Protein 3T4X (pdb70)

B-factor: mean 93.3, std 23.38, range [48.13, 178.5]

Secondary structure (DSSP, 8-state):
----TT-EEEETT-SSHHHHHHHHHHHHTT-EEEEEESSHHHHHHHHHHHHHH-TT-EEEEEE--TTSHHHHHHHHHH----SEEEE---------GGGS-HHHHHHHHHHH--HHHHHHHHTT--TTSEEEEEE---GGG------HHHHHH--HHHHHHHHHHTTTSEEEEEE----B--HHHH---SSSTTS---HHHHHHH---S-TT-SS-SPBPTHHHHHHHHHHHSGGGTT--S-B---STT-S-S--/----TT-EEEETT-SSHHHHHHHHHHHTTT-EEEEEESSHHHHHHHHHHHHHH-SS--EEEEE--TTSHHHHHHHHHH----SEEEE---------GGG--HHHHHHHHHHH--HHHHHHHHTT--TTSEEEEEE---GGG------HHHHHH--HHHHHHHHTT-TTSEEEEEE---SB--HHHH---SSSTTS---HHHHHHH---S-TT-SS-SPBPHHHHHHHHHHHHSGGGTT--S-B---STT-S----

Foldseek 3Di:
DADAAPAEEEQEQQLWFLSLLLQLVSQVRRHAYEFEDQDPVSQVVSVVVSCVPVVVGHYHYQHFQLLDPVSLVVVCVPCVDHQEYEAEFADDDQDQPVGQDPVNLVSRCSGLVSVCSNCVRHLVVLVVLHHEYEYEAEVLLCPDNSPSSSVSSCVLVVQLVSLVVNPPGQYAGEYEEYAADIVVVQVCCPPPPPPPDDSVVSQQVVCPVQVQAPQRGHHYSNVVSVVVVCRRDSVVSVDHSYYYYHYNRRDPDPD/DADAAAAEEEQEQLLFFLSLLQQLLNQVSHHQYEDEDQDPVSQVVSVVVRCVPVVPTHYHYQHFQLLDLVRLVVCCVVPVDHQEYEAEFADDDQAQVVPQDPVNLVSRCSGLVSVVSNCVRHVVCLVV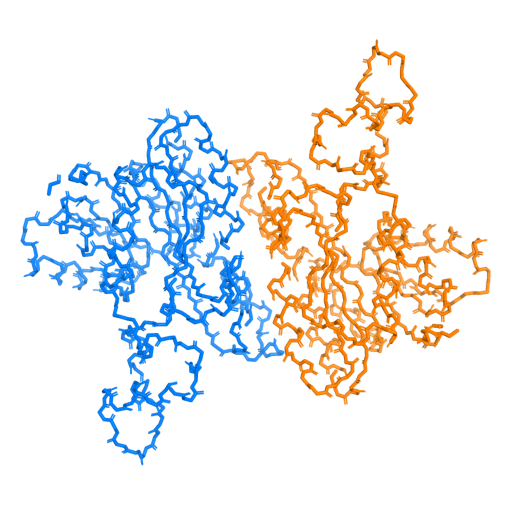LGHEYEYEAEVLLCPDRSPSSSVSRCVLVVQLVSLVVSPPGQYAGEYEEAAAPIPVNVVCVPPPPPDPDDSQVSQQVVVPVQVQAQQRGHDYSNNVSVVSSVRRDSVNSVDHSYYYYHYNGRDPDPD

Organism: Bacillus anthracis (NCBI:txid1392)

Nearest PDB structures (foldseek):
  8g9m-assembly1_A  TM=9.285E-01  e=1.221E-21  Acinetobacter baumannii
  2q2q-assembly3_G  TM=8.727E-01  e=1.151E-18  Pseudomonas putida
  4m8s-assembly1_D  TM=8.621E-01  e=2.396E-18  Neisseria meningitidis FAM18
  4m8s-assembly1_B  TM=8.742E-01  e=5.641E-18  Neisseria meningitidis FAM18
  1gz6-assembly1_B  TM=8.517E-01  e=1.358E-13  Rattus norvegicus

Sequence (510 aa):
AHQLKGKTALVTGSTAGIGKAIATSLVAEGANVLINGRREENVNETIKEIRAQYPDAILQPVVADLGTEQGCQDVIEKYPKVDILINNLGIFEPVEYFDIPDEDWFKLFEVNISGVRLTRSYLKKIERKEGRVIFIASEAAIPSQEAHYSATKTQLSLSRSLAELTTGTNVTVNTIPGSTLTEGVETLNSLYPNEQLTIEEAEKRFKENRPTSIIQRLIRPEEIAHLVTFLSSPLSSAINGSALRIDGGLVRSVFAHQLKGKTALVTGSTAGIGKAIATSLVAEGANVLINGRREENVNETIKEIRAQYPDAILQPVVADLGTEQGCQDVIEKYPKVDILINNLGIFEPVEYFDIPDEDWFKLFEVNISGVRLTRSYLKKIERKEGRVIFIASEAAIPSQEAHYSATKTQLSLSRSLAELTTGTNVTVNTIPGSTLTEGVETLNSLYPNEQLTIEEAEKRFKENRPTSIIQRLIRPEEIAHLVTFLSSPLSSAINGSALRIDGGLVRSVF

Radius of gyration: 24.82 Å; Cα contacts (8 Å, |Δi|>4): 983; chains: 2; bounding box: 67×66×64 Å

Structure (mmCIF, N/CA/C/O backbone):
data_3T4X
#
_entry.id   3T4X
#
_cell.length_a   144.979
_cell.length_b   144.979
_cell.length_c   65.694
_cell.angle_alpha   90.00
_cell.angle_beta   90.00
_cell.angle_gamma   90.00
#
_symmetry.space_group_name_H-M   'P 42 21 2'
#
loop_
_entity.id
_entity.type
_entity.pdbx_description
1 polymer 'Oxidoreductase, short chain dehydrogenase/reductase family'
2 water water
#
loop_
_atom_site.group_PDB
_atom_site.id
_atom_site.type_symbol
_atom_site.label_atom_id
_atom_site.label_alt_id
_atom_site.label_comp_id
_atom_site.label_asym_id
_atom_site.label_entity_id
_atom_site.label_seq_id
_atom_site.pdbx_PDB_ins_code
_atom_site.Cartn_x
_atom_site.Cartn_y
_atom_site.Cartn_z
_atom_site.occupancy
_atom_site.B_iso_or_equiv
_atom_site.auth_seq_id
_atom_site.auth_comp_id
_atom_site.auth_asym_id
_atom_site.auth_atom_id
_atom_site.pdbx_PDB_model_num
ATOM 1 N N . ALA A 1 3 ? 52.553 50.011 -4.245 1.00 104.24 0 ALA A N 1
ATOM 2 C CA . ALA A 1 3 ? 52.013 50.617 -5.500 1.00 106.21 0 ALA A CA 1
ATOM 3 C C . ALA A 1 3 ? 50.465 50.632 -5.581 1.00 104.83 0 ALA A C 1
ATOM 4 O O . ALA A 1 3 ? 49.890 51.588 -6.123 1.00 106.42 0 ALA A O 1
ATOM 14 N N . HIS A 1 5 ? 47.371 51.643 -4.578 1.00 99.68 2 HIS A N 1
ATOM 15 C CA . HIS A 1 5 ? 46.843 52.699 -3.720 1.00 98.94 2 HIS A CA 1
ATOM 16 C C . HIS A 1 5 ? 45.485 52.375 -3.118 1.00 93.96 2 HIS A C 1
ATOM 17 O O . HIS A 1 5 ? 44.530 52.117 -3.836 1.00 91.91 2 HIS A O 1
ATOM 32 N N . GLN A 1 7 ? 43.553 54.418 -1.840 1.00 89.62 4 GLN A N 1
ATOM 33 C CA . GLN A 1 7 ? 42.668 55.563 -2.128 1.00 89.43 4 GLN A CA 1
ATOM 34 C C . GLN A 1 7 ? 41.591 55.763 -1.064 1.00 87.04 4 GLN A C 1
ATOM 35 O O . GLN A 1 7 ? 40.410 55.781 -1.362 1.00 85.35 4 GLN A O 1
ATOM 41 N N . LEU A 1 8 ? 42.002 55.909 0.186 1.00 87.54 5 LEU A N 1
ATOM 42 C CA . LEU A 1 8 ? 41.029 56.126 1.271 1.00 86.99 5 LEU A CA 1
ATOM 43 C C . LEU A 1 8 ? 40.910 57.557 1.792 1.00 90.58 5 LEU A C 1
ATOM 44 O O . LEU A 1 8 ? 39.897 57.885 2.443 1.00 90.00 5 LEU A O 1
ATOM 49 N N . LYS A 1 9 ? 41.912 58.400 1.480 1.00 93.62 6 LYS A N 1
ATOM 50 C CA . LYS A 1 9 ? 41.930 59.819 1.891 1.00 97.05 6 LYS A CA 1
ATOM 51 C C . LYS A 1 9 ? 40.696 60.537 1.372 1.00 97.41 6 LYS A C 1
ATOM 52 O O . LYS A 1 9 ? 40.295 60.362 0.211 1.00 96.19 6 LYS A O 1
ATOM 55 N N . GLY A 1 10 ? 40.077 61.323 2.246 1.00 98.69 7 GLY A N 1
ATOM 56 C CA . GLY A 1 10 ? 38.901 62.084 1.863 1.00 99.77 7 GLY A CA 1
ATOM 57 C C . GLY A 1 10 ? 37.588 61.370 2.045 1.00 97.66 7 GLY A C 1
ATOM 58 O O . GLY A 1 10 ? 36.540 62.006 2.003 1.00 99.88 7 GLY A O 1
ATOM 59 N N . LYS A 1 11 ? 37.622 60.055 2.235 1.00 93.66 8 LYS A N 1
ATOM 60 C CA . LYS A 1 11 ? 36.386 59.308 2.459 1.00 90.64 8 LYS A CA 1
ATOM 61 C C . LYS A 1 11 ? 35.978 59.208 3.949 1.00 90.18 8 LYS A C 1
ATOM 62 O O . LYS A 1 11 ? 36.826 59.079 4.838 1.00 90.22 8 LYS A O 1
ATOM 68 N N . THR A 1 12 ? 34.672 59.285 4.202 1.00 89.15 9 THR A N 1
ATOM 69 C CA . THR A 1 12 ? 34.125 59.240 5.556 1.00 88.63 9 THR A CA 1
ATOM 70 C C . THR A 1 12 ? 33.653 57.841 5.904 1.00 85.02 9 THR A C 1
ATOM 71 O O . THR A 1 12 ? 32.780 57.306 5.244 1.00 85.51 9 THR A O 1
ATOM 75 N N . ALA A 1 13 ? 34.210 57.248 6.951 1.00 82.88 10 ALA A N 1
ATOM 76 C CA . ALA A 1 13 ? 33.826 55.894 7.320 1.00 79.14 10 ALA A CA 1
ATOM 77 C C . ALA A 1 13 ? 33.231 55.796 8.710 1.00 78.90 10 ALA A C 1
ATOM 78 O O . ALA A 1 13 ? 33.850 56.268 9.683 1.00 81.35 10 ALA A O 1
ATOM 80 N N . LEU A 1 14 ? 32.052 55.176 8.802 1.00 74.24 11 LEU A N 1
ATOM 81 C CA . LEU A 1 14 ? 31.393 54.993 10.069 1.00 73.18 11 LEU A CA 1
ATOM 82 C C . LEU A 1 14 ? 31.581 53.548 10.514 1.00 71.56 11 LEU A C 1
ATOM 83 O O . LEU A 1 14 ? 31.108 52.627 9.885 1.00 69.53 11 LEU A O 1
ATOM 88 N N . VAL A 1 15 ? 32.279 53.342 11.617 1.00 73.93 12 VAL A N 1
ATOM 89 C CA . VAL A 1 15 ? 32.504 51.983 12.118 1.00 73.10 12 VAL A CA 1
ATOM 90 C C . VAL A 1 15 ? 31.646 51.795 13.389 1.00 74.33 12 VAL A C 1
ATOM 91 O O . VAL A 1 15 ? 32.020 52.258 14.463 1.00 75.24 12 VAL A O 1
ATOM 95 N N . THR A 1 16 ? 30.513 51.108 13.272 1.00 72.89 13 THR A N 1
ATOM 96 C CA . THR A 1 16 ? 29.641 50.957 14.419 1.00 74.79 13 THR A CA 1
ATOM 97 C C . THR A 1 16 ? 30.282 50.069 15.468 1.00 77.29 13 THR A C 1
ATOM 98 O O . THR A 1 16 ? 31.137 49.247 15.120 1.00 77.35 13 THR A O 1
ATOM 102 N N . GLY A 1 17 ? 29.867 50.236 16.733 1.00 79.46 14 GLY A N 1
ATOM 103 C CA . GLY A 1 17 ? 30.390 49.464 17.865 1.00 81.12 14 GLY A CA 1
ATOM 104 C C . GLY A 1 17 ? 31.882 49.234 17.722 1.00 82.86 14 GLY A C 1
ATOM 105 O O . GLY A 1 17 ? 32.342 48.089 17.825 1.00 82.00 14 GLY A O 1
ATOM 106 N N . SER A 1 18 ? 32.639 50.315 17.488 1.00 84.88 15 SER A N 1
ATOM 107 C CA . SER A 1 18 ? 34.100 50.211 17.280 1.00 85.37 15 SER A CA 1
ATOM 108 C C . SER A 1 18 ? 35.017 50.752 18.390 1.00 87.98 15 SER A C 1
ATOM 109 O O . SER A 1 18 ? 36.165 51.137 18.122 1.00 86.52 15 SER A O 1
ATOM 112 N N . THR A 1 19 ? 34.534 50.762 19.631 1.00 90.32 16 THR A N 1
ATOM 113 C CA . THR A 1 19 ? 35.391 51.215 20.719 1.00 94.56 16 THR A CA 1
ATOM 114 C C . THR A 1 19 ? 36.310 50.078 21.142 1.00 94.76 16 THR A C 1
ATOM 115 O O . THR A 1 19 ? 37.264 50.296 21.878 1.00 98.58 16 THR A O 1
ATOM 119 N N . ALA A 1 20 ? 36.023 48.867 20.672 1.00 92.24 17 ALA A N 1
ATOM 120 C CA . ALA A 1 20 ? 36.824 47.707 21.014 1.00 91.88 17 ALA A CA 1
ATOM 121 C C . ALA A 1 20 ? 36.882 46.607 19.941 1.00 89.56 17 ALA A C 1
ATOM 122 O O . ALA A 1 20 ? 36.301 46.706 18.839 1.00 87.66 17 ALA A O 1
ATOM 124 N N . GLY A 1 21 ? 37.604 45.548 20.290 1.00 89.31 18 GLY A N 1
ATOM 125 C CA . GLY A 1 21 ? 37.755 44.372 19.442 1.00 85.76 18 GLY A CA 1
ATOM 126 C C . GLY A 1 21 ? 38.018 44.678 17.999 1.00 82.63 18 GLY A C 1
ATOM 127 O O . GLY A 1 21 ? 38.753 45.615 17.681 1.00 83.23 18 GLY A O 1
ATOM 128 N N . ILE A 1 22 ? 37.385 43.890 17.130 1.00 79.58 19 ILE A N 1
ATOM 129 C CA . ILE A 1 22 ? 37.535 44.013 15.679 1.00 75.69 19 ILE A CA 1
ATOM 130 C C . ILE A 1 22 ? 37.172 45.410 15.213 1.00 75.61 19 ILE A C 1
ATOM 131 O O . ILE A 1 22 ? 37.826 45.960 14.328 1.00 74.42 19 ILE A O 1
ATOM 136 N N . GLY A 1 23 ? 36.133 45.974 15.824 1.00 76.11 20 GLY A N 1
ATOM 137 C CA . GLY A 1 23 ? 35.685 47.317 15.496 1.00 76.97 20 GLY A CA 1
ATOM 138 C C . GLY A 1 23 ? 36.794 48.330 15.666 1.00 78.75 20 GLY A C 1
ATOM 139 O O . GLY A 1 23 ? 37.073 49.111 14.758 1.00 78.49 20 GLY A O 1
ATOM 140 N N . LYS A 1 24 ? 37.432 48.310 16.836 1.00 80.30 21 LYS A N 1
ATOM 141 C CA . LYS A 1 24 ? 38.538 49.229 17.118 1.00 81.84 21 LYS A CA 1
ATOM 142 C C . LYS A 1 24 ? 39.667 49.053 16.105 1.00 79.92 21 LYS A C 1
ATOM 143 O O . LYS A 1 24 ? 40.237 50.041 15.637 1.00 79.62 21 LYS A O 1
ATOM 149 N N . ALA A 1 25 ? 39.970 47.801 15.756 1.00 78.14 22 ALA A N 1
ATOM 150 C CA . ALA A 1 25 ? 41.045 47.532 14.777 1.00 77.48 22 ALA A CA 1
ATOM 151 C C . ALA A 1 25 ? 40.662 48.090 13.419 1.00 76.40 22 ALA A C 1
ATOM 152 O O . ALA A 1 25 ? 41.437 48.827 12.794 1.00 76.78 22 ALA A O 1
ATOM 154 N N . ILE A 1 26 ? 39.450 47.762 12.986 1.00 74.97 23 ILE A N 1
ATOM 155 C CA . ILE A 1 26 ? 38.979 48.253 11.724 1.00 75.08 23 ILE A CA 1
ATOM 156 C C . ILE A 1 26 ? 39.243 49.746 11.651 1.00 77.15 23 ILE A C 1
ATOM 157 O O . ILE A 1 26 ? 39.997 50.201 10.805 1.00 80.63 23 ILE A O 1
ATOM 162 N N . ALA A 1 27 ? 38.686 50.503 12.563 1.00 77.87 24 ALA A N 1
ATOM 163 C CA . ALA A 1 27 ? 38.901 51.938 12.564 1.00 80.22 24 ALA A CA 1
ATOM 164 C C . ALA A 1 27 ? 40.378 52.290 12.436 1.00 81.39 24 ALA A C 1
ATOM 165 O O . ALA A 1 27 ? 40.794 52.925 11.465 1.00 82.79 24 ALA A O 1
ATOM 167 N N . THR A 1 28 ? 41.177 51.870 13.406 1.00 81.65 25 THR A N 1
ATOM 168 C CA . THR A 1 28 ? 42.606 52.164 13.362 1.00 82.25 25 THR A CA 1
ATOM 169 C C . THR A 1 28 ? 43.112 52.106 11.935 1.00 79.60 25 THR A C 1
ATOM 170 O O . THR A 1 28 ? 43.601 53.097 11.407 1.00 79.94 25 THR A O 1
ATOM 174 N N . SER A 1 29 ? 42.932 50.951 11.305 1.00 77.03 26 SER A N 1
ATOM 175 C CA . SER A 1 29 ? 43.367 50.738 9.919 1.00 75.11 26 SER A CA 1
ATOM 176 C C . SER A 1 29 ? 42.853 51.803 8.973 1.00 74.54 26 SER A C 1
ATOM 177 O O . SER A 1 29 ? 43.649 52.397 8.251 1.00 76.40 26 SER A O 1
ATOM 180 N N . LEU A 1 30 ? 41.553 52.073 8.957 1.00 71.74 27 LEU A N 1
ATOM 181 C CA . LEU A 1 30 ? 41.137 53.148 8.089 1.00 72.51 27 LEU A CA 1
ATOM 182 C C . LEU A 1 30 ? 41.823 54.476 8.430 1.00 76.67 27 LEU A C 1
ATOM 183 O O . LEU A 1 30 ? 42.259 55.167 7.525 1.00 77.05 27 LEU A O 1
ATOM 188 N N . VAL A 1 31 ? 41.983 54.845 9.705 1.00 79.75 28 VAL A N 1
ATOM 189 C CA . VAL A 1 31 ? 42.596 56.162 9.914 1.00 85.21 28 VAL A CA 1
ATOM 190 C C . VAL A 1 31 ? 44.031 56.132 9.405 1.00 86.98 28 VAL A C 1
ATOM 191 O O . VAL A 1 31 ? 44.498 57.110 8.830 1.00 88.59 28 VAL A O 1
ATOM 195 N N . ALA A 1 32 ? 44.699 54.992 9.583 1.00 87.17 29 ALA A N 1
ATOM 196 C CA . ALA A 1 32 ? 46.072 54.803 9.101 1.00 88.85 29 ALA A CA 1
ATOM 197 C C . ALA A 1 32 ? 46.106 55.108 7.623 1.00 88.29 29 ALA A C 1
ATOM 198 O O . ALA A 1 32 ? 47.017 55.770 7.141 1.00 90.57 29 ALA A O 1
ATOM 200 N N . GLU A 1 33 ? 45.080 54.658 6.918 1.00 85.89 30 GLU A N 1
ATOM 201 C CA . GLU A 1 33 ? 45.017 54.858 5.481 1.00 86.45 30 GLU A CA 1
ATOM 202 C C . GLU A 1 33 ? 44.536 56.224 4.980 1.00 88.51 30 GLU A C 1
ATOM 203 O O . GLU A 1 33 ? 44.316 56.387 3.776 1.00 90.36 30 GLU A O 1
ATOM 209 N N . GLY A 1 34 ? 44.361 57.191 5.869 1.00 89.12 31 GLY A N 1
ATOM 210 C CA . GLY A 1 34 ? 43.941 58.521 5.439 1.00 90.67 31 GLY A CA 1
ATOM 211 C C . GLY A 1 34 ? 42.456 58.838 5.449 1.00 90.86 31 GLY A C 1
ATOM 212 O O . GLY A 1 34 ? 42.058 59.978 5.144 1.00 92.48 31 GLY A O 1
ATOM 213 N N . ALA A 1 35 ? 41.630 57.849 5.802 1.00 88.16 32 ALA A N 1
ATOM 214 C CA . ALA A 1 35 ? 40.182 58.041 5.838 1.00 87.35 32 ALA A CA 1
ATOM 215 C C . ALA A 1 35 ? 39.721 58.830 7.048 1.00 89.26 32 ALA A C 1
ATOM 216 O O . ALA A 1 35 ? 40.448 58.939 8.038 1.00 90.60 32 ALA A O 1
ATOM 218 N N . ASN A 1 36 ? 38.520 59.394 6.942 1.00 89.87 33 ASN A N 1
ATOM 219 C CA . ASN A 1 36 ? 37.909 60.160 8.016 1.00 92.55 33 ASN A CA 1
ATOM 220 C C . ASN A 1 36 ? 37.055 59.164 8.712 1.00 89.53 33 ASN A C 1
ATOM 221 O O . ASN A 1 36 ? 36.098 58.676 8.113 1.00 88.11 33 ASN A O 1
ATOM 226 N N . VAL A 1 37 ? 37.357 58.894 9.980 1.00 88.76 34 VAL A N 1
ATOM 227 C CA . VAL A 1 37 ? 36.634 57.849 10.702 1.00 85.87 34 VAL A CA 1
ATOM 228 C C . VAL A 1 37 ? 35.762 58.316 11.860 1.00 86.80 34 VAL A C 1
ATOM 229 O O . VAL A 1 37 ? 36.158 59.195 12.623 1.00 90.67 34 VAL A O 1
ATOM 233 N N . LEU A 1 38 ? 34.576 57.735 11.996 1.00 83.98 35 LEU A N 1
ATOM 234 C CA . LEU A 1 38 ? 33.723 58.107 13.115 1.00 84.88 35 LEU A CA 1
ATOM 235 C C . LEU A 1 38 ? 33.623 56.924 14.055 1.00 83.86 35 LEU A C 1
ATOM 236 O O . LEU A 1 38 ? 33.048 55.878 13.750 1.00 80.52 35 LEU A O 1
ATOM 241 N N . ILE A 1 39 ? 34.214 57.120 15.213 1.00 86.88 36 ILE A N 1
ATOM 242 C CA . ILE A 1 39 ? 34.241 56.134 16.261 1.00 87.03 36 ILE A CA 1
ATOM 243 C C . ILE A 1 39 ? 32.932 56.196 17.035 1.00 87.89 36 ILE A C 1
ATOM 244 O O . ILE A 1 39 ? 32.523 57.271 17.511 1.00 89.69 36 ILE A O 1
ATOM 249 N N . ASN A 1 40 ? 32.295 55.035 17.157 1.00 85.77 37 ASN A N 1
ATOM 250 C CA . ASN A 1 40 ? 31.009 54.920 17.816 1.00 87.88 37 ASN A CA 1
ATOM 251 C C . ASN A 1 40 ? 30.892 53.848 18.886 1.00 90.09 37 ASN A C 1
ATOM 252 O O . ASN A 1 40 ? 31.192 52.665 18.624 1.00 89.80 37 ASN A O 1
ATOM 257 N N . GLY A 1 41 ? 30.413 54.258 20.059 1.00 92.46 38 GLY A N 1
ATOM 258 C CA . GLY A 1 41 ? 30.162 53.350 21.157 1.00 95.20 38 GLY A CA 1
ATOM 259 C C . GLY A 1 41 ? 28.985 53.903 21.934 1.00 99.24 38 GLY A C 1
ATOM 260 O O . GLY A 1 41 ? 28.571 55.042 21.704 1.00 100.40 38 GLY A O 1
ATOM 261 N N . ARG A 1 42 ? 28.423 53.106 22.834 1.00 101.35 39 ARG A N 1
ATOM 262 C CA . ARG A 1 42 ? 27.332 53.589 23.664 1.00 105.38 39 ARG A CA 1
ATOM 263 C C . ARG A 1 42 ? 27.856 54.537 24.716 1.00 109.53 39 ARG A C 1
ATOM 264 O O . ARG A 1 42 ? 27.340 55.640 24.848 1.00 111.72 39 ARG A O 1
ATOM 272 N N . ARG A 1 43 ? 28.897 54.121 25.437 1.00 111.93 40 ARG A N 1
ATOM 273 C CA . ARG A 1 43 ? 29.461 54.924 26.542 1.00 117.25 40 ARG A CA 1
ATOM 274 C C . ARG A 1 43 ? 30.539 55.972 26.224 1.00 118.88 40 ARG A C 1
ATOM 275 O O . ARG A 1 43 ? 31.679 55.626 25.918 1.00 118.28 40 ARG A O 1
ATOM 279 N N . GLU A 1 44 ? 30.185 57.254 26.379 1.00 122.13 41 GLU A N 1
ATOM 280 C CA . GLU A 1 44 ? 31.097 58.396 26.119 1.00 124.56 41 GLU A CA 1
ATOM 281 C C . GLU A 1 44 ? 32.552 58.177 26.563 1.00 126.23 41 GLU A C 1
ATOM 282 O O . GLU A 1 44 ? 33.482 58.647 25.909 1.00 126.42 41 GLU A O 1
ATOM 288 N N . GLU A 1 45 ? 32.717 57.484 27.691 1.00 128.76 42 GLU A N 1
ATOM 289 C CA . GLU A 1 45 ? 34.017 57.148 28.305 1.00 130.55 42 GLU A CA 1
ATOM 290 C C . GLU A 1 45 ? 34.893 56.403 27.297 1.00 126.17 42 GLU A C 1
ATOM 291 O O . GLU A 1 45 ? 36.051 56.770 27.056 1.00 126.49 42 GLU A O 1
ATOM 297 N N . ASN A 1 46 ? 34.324 55.334 26.743 1.00 120.93 43 ASN A N 1
ATOM 298 C CA . ASN A 1 46 ? 35.019 54.483 25.800 1.00 117.38 43 ASN A CA 1
ATOM 299 C C . ASN A 1 46 ? 35.348 55.160 24.481 1.00 115.51 43 ASN A C 1
ATOM 300 O O . ASN A 1 46 ? 36.407 54.905 23.906 1.00 114.67 43 ASN A O 1
ATOM 305 N N . VAL A 1 47 ? 34.445 56.011 23.995 1.00 115.15 44 VAL A N 1
ATOM 306 C CA . VAL A 1 47 ? 34.664 56.688 22.709 1.00 113.33 44 VAL A CA 1
ATOM 307 C C . VAL A 1 47 ? 35.916 57.562 22.773 1.00 115.97 44 VAL A C 1
ATOM 308 O O . VAL A 1 47 ? 36.800 57.445 21.926 1.00 115.41 44 VAL A O 1
ATOM 312 N N . ASN A 1 48 ? 36.013 58.406 23.790 1.00 119.24 45 ASN A N 1
ATOM 313 C CA . ASN A 1 48 ? 37.180 59.258 23.926 1.00 122.03 45 ASN A CA 1
ATOM 314 C C . ASN A 1 48 ? 38.443 58.461 24.198 1.00 121.44 45 ASN A C 1
ATOM 315 O O . ASN A 1 48 ? 39.503 58.792 23.685 1.00 121.92 45 ASN A O 1
ATOM 320 N N . GLU A 1 49 ? 38.321 57.417 25.008 1.00 120.99 46 GLU A N 1
ATOM 321 C CA . GLU A 1 49 ? 39.446 56.563 25.354 1.00 122.03 46 GLU A CA 1
ATOM 322 C C . GLU A 1 49 ? 40.043 55.954 24.071 1.00 118.34 46 GLU A C 1
ATOM 323 O O . GLU A 1 49 ? 41.276 55.953 23.879 1.00 119.26 46 GLU A O 1
ATOM 329 N N . THR A 1 50 ? 39.154 55.451 23.204 1.00 113.31 47 THR A N 1
ATOM 330 C CA . THR A 1 50 ? 39.518 54.867 21.917 1.00 108.68 47 THR A CA 1
ATOM 331 C C . THR A 1 50 ? 40.119 55.936 21.007 1.00 108.18 47 THR A C 1
ATOM 332 O O . THR A 1 50 ? 41.106 55.711 20.319 1.00 107.17 47 THR A O 1
ATOM 336 N N . ILE A 1 51 ? 39.524 57.110 21.010 1.00 109.02 48 ILE A N 1
ATOM 337 C CA . ILE A 1 51 ? 40.050 58.201 20.227 1.00 110.22 48 ILE A CA 1
ATOM 338 C C . ILE A 1 51 ? 41.463 58.563 20.703 1.00 114.87 48 ILE A C 1
ATOM 339 O O . ILE A 1 51 ? 42.355 58.841 19.886 1.00 115.65 48 ILE A O 1
ATOM 344 N N . LYS A 1 52 ? 41.682 58.525 22.016 1.00 118.04 49 LYS A N 1
ATOM 345 C CA . LYS A 1 52 ? 43.001 58.833 22.550 1.00 121.72 49 LYS A CA 1
ATOM 346 C C . LYS A 1 52 ? 43.998 57.820 22.012 1.00 119.91 49 LYS A C 1
ATOM 347 O O . LYS A 1 52 ? 45.042 58.211 21.482 1.00 120.44 49 LYS A O 1
ATOM 353 N N . GLU A 1 53 ? 43.673 56.530 22.129 1.00 117.42 50 GLU A N 1
ATOM 354 C CA . GLU A 1 53 ? 44.579 55.508 21.614 1.00 116.59 50 GLU A CA 1
ATOM 355 C C . GLU A 1 53 ? 44.968 55.778 20.183 1.00 114.15 50 GLU A C 1
ATOM 356 O O . GLU A 1 53 ? 46.147 55.889 19.870 1.00 115.85 50 GLU A O 1
ATOM 362 N N . ILE A 1 54 ? 43.972 55.911 19.320 1.00 111.25 51 ILE A N 1
ATOM 363 C CA . ILE A 1 54 ? 44.229 56.105 17.896 1.00 109.30 51 ILE A CA 1
ATOM 364 C C . ILE A 1 54 ? 45.151 57.277 17.598 1.00 113.38 51 ILE A C 1
ATOM 365 O O . ILE A 1 54 ? 46.086 57.118 16.809 1.00 113.69 51 ILE A O 1
ATOM 370 N N . ARG A 1 55 ? 44.912 58.444 18.210 1.00 116.98 52 ARG A N 1
ATOM 371 C CA . ARG A 1 55 ? 45.811 59.579 17.963 1.00 120.11 52 ARG A CA 1
ATOM 372 C C . ARG A 1 55 ? 47.174 59.303 18.517 1.00 122.20 52 ARG A C 1
ATOM 373 O O . ARG A 1 55 ? 48.176 59.609 17.871 1.00 123.66 52 ARG A O 1
ATOM 381 N N . ALA A 1 56 ? 47.211 58.720 19.710 1.00 123.36 53 ALA A N 1
ATOM 382 C CA . ALA A 1 56 ? 48.482 58.386 20.331 1.00 125.72 53 ALA A CA 1
ATOM 383 C C . ALA A 1 56 ? 49.358 57.670 19.294 1.00 123.85 53 ALA A C 1
ATOM 384 O O . ALA A 1 56 ? 50.580 57.756 19.356 1.00 126.06 53 ALA A O 1
ATOM 386 N N . GLN A 1 57 ? 48.736 56.992 18.328 1.00 119.42 54 GLN A N 1
ATOM 387 C CA . GLN A 1 57 ? 49.500 56.325 17.277 1.00 118.11 54 GLN A CA 1
ATOM 388 C C . GLN A 1 57 ? 49.585 57.133 15.981 1.00 117.04 54 GLN A C 1
ATOM 389 O O . GLN A 1 57 ? 50.597 57.105 15.297 1.00 117.38 54 GLN A O 1
ATOM 395 N N . TYR A 1 58 ? 48.507 57.812 15.617 1.00 115.88 55 TYR A N 1
ATOM 396 C CA . TYR A 1 58 ? 48.492 58.599 14.387 1.00 115.76 55 TYR A CA 1
ATOM 397 C C . TYR A 1 58 ? 48.063 60.014 14.734 1.00 117.25 55 TYR A C 1
ATOM 398 O O . TYR A 1 58 ? 46.885 60.307 14.827 1.00 116.28 55 TYR A O 1
ATOM 407 N N . PRO A 1 59 ? 49.031 60.892 14.958 1.00 120.08 56 PRO A N 1
ATOM 408 C CA . PRO A 1 59 ? 48.722 62.257 15.323 1.00 123.37 56 PRO A CA 1
ATOM 409 C C . PRO A 1 59 ? 47.898 63.006 14.266 1.00 122.87 56 PRO A C 1
ATOM 410 O O . PRO A 1 59 ? 46.998 63.776 14.628 1.00 123.47 56 PRO A O 1
ATOM 414 N N . ASP A 1 60 ? 48.175 62.755 12.983 1.00 121.26 57 ASP A N 1
ATOM 415 C CA . ASP A 1 60 ? 47.447 63.408 11.884 1.00 120.30 57 ASP A CA 1
ATOM 416 C C . ASP A 1 60 ? 46.111 62.733 11.556 1.00 116.70 57 ASP A C 1
ATOM 417 O O . ASP A 1 60 ? 45.551 62.907 10.469 1.00 115.86 57 ASP A O 1
ATOM 422 N N . ALA A 1 61 ? 45.600 61.983 12.525 1.00 114.53 58 ALA A N 1
ATOM 423 C CA . ALA A 1 61 ? 44.352 61.242 12.414 1.00 109.90 58 ALA A CA 1
ATOM 424 C C . ALA A 1 61 ? 43.101 62.098 12.257 1.00 110.16 58 ALA A C 1
ATOM 425 O O . ALA A 1 61 ? 42.927 63.101 12.952 1.00 113.33 58 ALA A O 1
ATOM 427 N N . ILE A 1 62 ? 42.227 61.695 11.341 1.00 107.15 59 ILE A N 1
ATOM 428 C CA . ILE A 1 62 ? 40.965 62.396 11.157 1.00 106.61 59 ILE A CA 1
ATOM 429 C C . ILE A 1 62 ? 39.890 61.502 11.761 1.00 104.49 59 ILE A C 1
ATOM 430 O O . ILE A 1 62 ? 39.552 60.466 11.199 1.00 102.18 59 ILE A O 1
ATOM 435 N N . LEU A 1 63 ? 39.388 61.896 12.928 1.00 106.29 60 LEU A N 1
ATOM 436 C CA . LEU A 1 63 ? 38.357 61.155 13.654 1.00 104.87 60 LEU A CA 1
ATOM 437 C C . LEU A 1 63 ? 37.179 62.043 13.940 1.00 106.64 60 LEU A C 1
ATOM 438 O O . LEU A 1 63 ? 37.211 63.244 13.640 1.00 109.88 60 LEU A O 1
ATOM 443 N N . GLN A 1 64 ? 36.149 61.448 14.541 1.00 104.38 61 GLN A N 1
ATOM 444 C CA . GLN A 1 64 ? 34.976 62.188 14.953 1.00 104.98 61 GLN A CA 1
ATOM 445 C C . GLN A 1 64 ? 34.236 61.245 15.879 1.00 102.09 61 GLN A C 1
ATOM 446 O O . GLN A 1 64 ? 33.899 60.148 15.473 1.00 98.60 61 GLN A O 1
ATOM 452 N N . PRO A 1 65 ? 34.012 61.654 17.141 1.00 103.56 62 PRO A N 1
ATOM 453 C CA . PRO A 1 65 ? 33.323 60.803 18.092 1.00 102.27 62 PRO A CA 1
ATOM 454 C C . PRO A 1 65 ? 31.823 60.740 17.828 1.00 101.36 62 PRO A C 1
ATOM 455 O O . PRO A 1 65 ? 31.193 61.777 17.574 1.00 104.04 62 PRO A O 1
ATOM 459 N N . VAL A 1 66 ? 31.272 59.527 17.861 1.00 97.01 63 VAL A N 1
ATOM 460 C CA . VAL A 1 66 ? 29.854 59.328 17.682 1.00 95.29 63 VAL A CA 1
ATOM 461 C C . VAL A 1 66 ? 29.341 58.487 18.849 1.00 95.39 63 VAL A C 1
ATOM 462 O O . VAL A 1 66 ? 29.372 57.256 18.806 1.00 94.95 63 VAL A O 1
ATOM 466 N N . VAL A 1 67 ? 28.891 59.152 19.901 1.00 96.34 64 VAL A N 1
ATOM 467 C CA . VAL A 1 67 ? 28.383 58.456 21.055 1.00 95.30 64 VAL A CA 1
ATOM 468 C C . VAL A 1 67 ? 26.891 58.280 20.835 1.00 94.10 64 VAL A C 1
ATOM 469 O O . VAL A 1 67 ? 26.137 59.249 20.855 1.00 95.29 64 VAL A O 1
ATOM 473 N N . ALA A 1 68 ? 26.478 57.038 20.618 1.00 91.18 65 ALA A N 1
ATOM 474 C CA . ALA A 1 68 ? 25.080 56.682 20.385 1.00 89.66 65 ALA A CA 1
ATOM 475 C C . ALA A 1 68 ? 24.955 55.175 20.553 1.00 88.46 65 ALA A C 1
ATOM 476 O O . ALA A 1 68 ? 25.959 54.470 20.447 1.00 88.16 65 ALA A O 1
ATOM 478 N N . ASP A 1 69 ? 23.760 54.682 20.884 1.00 88.63 66 ASP A N 1
ATOM 479 C CA . ASP A 1 69 ? 23.551 53.251 21.020 1.00 87.08 66 ASP A CA 1
ATOM 480 C C . ASP A 1 69 ? 22.875 52.900 19.714 1.00 84.35 66 ASP A C 1
ATOM 481 O O . ASP A 1 69 ? 21.659 53.072 19.543 1.00 82.89 66 ASP A O 1
ATOM 486 N N . LEU A 1 70 ? 23.667 52.420 18.771 1.00 82.49 67 LEU A N 1
ATOM 487 C CA . LEU A 1 70 ? 23.065 52.119 17.469 1.00 81.30 67 LEU A CA 1
ATOM 488 C C . LEU A 1 70 ? 22.150 50.930 17.555 1.00 80.70 67 LEU A C 1
ATOM 489 O O . LEU A 1 70 ? 21.576 50.503 16.564 1.00 79.89 67 LEU A O 1
ATOM 494 N N . GLY A 1 71 ? 21.988 50.421 18.769 1.00 82.76 68 GLY A N 1
ATOM 495 C CA . GLY A 1 71 ? 21.077 49.313 19.006 1.00 83.18 68 GLY A CA 1
ATOM 496 C C . GLY A 1 71 ? 19.673 49.837 19.296 1.00 85.42 68 GLY A C 1
ATOM 497 O O . GLY A 1 71 ? 18.771 49.059 19.621 1.00 86.15 68 GLY A O 1
ATOM 498 N N . THR A 1 72 ? 19.487 51.156 19.209 1.00 86.62 69 THR A N 1
ATOM 499 C CA . THR A 1 72 ? 18.178 51.763 19.451 1.00 88.61 69 THR A CA 1
ATOM 500 C C . THR A 1 72 ? 17.655 52.512 18.235 1.00 88.07 69 THR A C 1
ATOM 501 O O . THR A 1 72 ? 18.423 53.041 17.437 1.00 86.67 69 THR A O 1
ATOM 505 N N . GLU A 1 73 ? 16.340 52.603 18.121 1.00 89.08 70 GLU A N 1
ATOM 506 C CA . GLU A 1 73 ? 15.777 53.328 17.009 1.00 89.46 70 GLU A CA 1
ATOM 507 C C . GLU A 1 73 ? 16.277 54.763 17.004 1.00 90.10 70 GLU A C 1
ATOM 508 O O . GLU A 1 73 ? 16.537 55.325 15.956 1.00 90.10 70 GLU A O 1
ATOM 514 N N . GLN A 1 74 ? 16.432 55.342 18.189 1.00 92.66 71 GLN A N 1
ATOM 515 C CA . GLN A 1 74 ? 16.814 56.751 18.321 1.00 93.72 71 GLN A CA 1
ATOM 516 C C . GLN A 1 74 ? 18.310 57.036 18.118 1.00 91.59 71 GLN A C 1
ATOM 517 O O . GLN A 1 74 ? 18.668 58.080 17.573 1.00 92.15 71 GLN A O 1
ATOM 523 N N . GLY A 1 75 ? 19.180 56.126 18.552 1.00 88.12 72 GLY A N 1
ATOM 524 C CA . GLY A 1 75 ? 20.593 56.329 18.368 1.00 85.63 72 GLY A CA 1
ATOM 525 C C . GLY A 1 75 ? 20.798 56.457 16.878 1.00 84.58 72 GLY A C 1
ATOM 526 O O . GLY A 1 75 ? 21.508 57.338 16.395 1.00 83.83 72 GLY A O 1
ATOM 527 N N . CYS A 1 76 ? 20.141 55.567 16.142 1.00 83.77 73 CYS A N 1
ATOM 528 C CA . CYS A 1 76 ? 20.234 55.542 14.706 1.00 82.68 73 CYS A CA 1
ATOM 529 C C . CYS A 1 76 ? 19.722 56.822 14.080 1.00 85.24 73 CYS A C 1
ATOM 530 O O . CYS A 1 76 ? 20.417 57.428 13.246 1.00 84.72 73 CYS A O 1
ATOM 533 N N . GLN A 1 77 ? 18.534 57.250 14.510 1.00 87.50 74 GLN A N 1
ATOM 534 C CA . GLN A 1 77 ? 17.952 58.489 14.002 1.00 90.58 74 GLN A CA 1
ATOM 535 C C . GLN A 1 77 ? 18.917 59.677 14.199 1.00 91.98 74 GLN A C 1
ATOM 536 O O . GLN A 1 77 ? 19.131 60.457 13.271 1.00 92.05 74 GLN A O 1
ATOM 542 N N . ASP A 1 78 ? 19.495 59.783 15.397 1.00 93.13 75 ASP A N 1
ATOM 543 C CA . ASP A 1 78 ? 20.468 60.818 15.735 1.00 96.09 75 ASP A CA 1
ATOM 544 C C . ASP A 1 78 ? 21.675 60.809 14.801 1.00 95.16 75 ASP A C 1
ATOM 545 O O . ASP A 1 78 ? 21.904 61.761 14.085 1.00 96.84 75 ASP A O 1
ATOM 550 N N . VAL A 1 79 ? 22.451 59.733 14.802 1.00 93.49 76 VAL A N 1
ATOM 551 C CA . VAL A 1 79 ? 23.606 59.653 13.925 1.00 92.18 76 VAL A CA 1
ATOM 552 C C . VAL A 1 79 ? 23.279 59.968 12.479 1.00 91.63 76 VAL A C 1
ATOM 553 O O . VAL A 1 79 ? 24.094 60.553 11.791 1.00 93.38 76 VAL A O 1
ATOM 557 N N . ILE A 1 80 ? 22.113 59.561 12.003 1.00 90.68 77 ILE A N 1
ATOM 558 C CA . ILE A 1 80 ? 21.732 59.861 10.625 1.00 90.43 77 ILE A CA 1
ATOM 559 C C . ILE A 1 80 ? 21.497 61.359 10.402 1.00 94.40 77 ILE A C 1
ATOM 560 O O . ILE A 1 80 ? 22.024 61.942 9.453 1.00 95.72 77 ILE A O 1
ATOM 565 N N . GLU A 1 81 ? 20.694 61.978 11.261 1.00 97.13 78 GLU A N 1
ATOM 566 C CA . GLU A 1 81 ? 20.425 63.415 11.147 1.00 101.65 78 GLU A CA 1
ATOM 567 C C . GLU A 1 81 ? 21.749 64.204 11.199 1.00 102.54 78 GLU A C 1
ATOM 568 O O . GLU A 1 81 ? 21.969 65.141 10.427 1.00 104.50 78 GLU A O 1
ATOM 574 N N . LYS A 1 82 ? 22.644 63.766 12.074 1.00 101.30 79 LYS A N 1
ATOM 575 C CA . LYS A 1 82 ? 23.917 64.426 12.274 1.00 101.61 79 LYS A CA 1
ATOM 576 C C . LYS A 1 82 ? 24.991 64.149 11.204 1.00 99.50 79 LYS A C 1
ATOM 577 O O . LYS A 1 82 ? 25.490 65.074 10.616 1.00 102.37 79 LYS A O 1
ATOM 583 N N . TYR A 1 83 ? 25.356 62.919 10.918 1.00 95.66 80 TYR A N 1
ATOM 584 C CA . TYR A 1 83 ? 26.398 62.741 9.905 1.00 95.28 80 TYR A CA 1
ATOM 585 C C . TYR A 1 83 ? 25.785 62.214 8.631 1.00 94.62 80 TYR A C 1
ATOM 586 O O . TYR A 1 83 ? 25.884 61.028 8.347 1.00 92.39 80 TYR A O 1
ATOM 595 N N . PRO A 1 84 ? 25.203 63.108 7.828 1.00 97.14 81 PRO A N 1
ATOM 596 C CA . PRO A 1 84 ? 24.469 62.734 6.630 1.00 96.93 81 PRO A CA 1
ATOM 597 C C . PRO A 1 84 ? 25.293 62.055 5.549 1.00 96.68 81 PRO A C 1
ATOM 598 O O . PRO A 1 84 ? 24.847 61.077 4.951 1.00 94.18 81 PRO A O 1
ATOM 602 N N . LYS A 1 85 ? 26.483 62.579 5.298 1.00 99.36 82 LYS A N 1
ATOM 603 C CA . LYS A 1 85 ? 27.344 62.039 4.256 1.00 99.41 82 LYS A CA 1
ATOM 604 C C . LYS A 1 85 ? 28.381 61.024 4.769 1.00 96.05 82 LYS A C 1
ATOM 605 O O . LYS A 1 85 ? 29.344 61.415 5.448 1.00 99.09 82 LYS A O 1
ATOM 611 N N . VAL A 1 86 ? 28.171 59.736 4.497 1.00 91.33 83 VAL A N 1
ATOM 612 C CA . VAL A 1 86 ? 29.150 58.681 4.856 1.00 87.73 83 VAL A CA 1
ATOM 613 C C . VAL A 1 86 ? 29.411 57.892 3.577 1.00 85.23 83 VAL A C 1
ATOM 614 O O . VAL A 1 86 ? 28.471 57.392 2.972 1.00 84.54 83 VAL A O 1
ATOM 618 N N . ASP A 1 87 ? 30.680 57.790 3.184 1.00 84.49 84 ASP A N 1
ATOM 619 C CA . ASP A 1 87 ? 31.127 57.085 1.986 1.00 83.41 84 ASP A CA 1
ATOM 620 C C . ASP A 1 87 ? 31.335 55.584 2.283 1.00 80.73 84 ASP A C 1
ATOM 621 O O . ASP A 1 87 ? 31.252 54.712 1.372 1.00 78.91 84 ASP A O 1
ATOM 626 N N . ILE A 1 88 ? 31.597 55.277 3.556 1.00 78.37 85 ILE A N 1
ATOM 627 C CA . ILE A 1 88 ? 31.869 53.908 3.949 1.00 75.47 85 ILE A CA 1
ATOM 628 C C . ILE A 1 88 ? 31.174 53.497 5.259 1.00 75.92 85 ILE A C 1
ATOM 629 O O . ILE A 1 88 ? 31.429 54.073 6.330 1.00 78.43 85 ILE A O 1
ATOM 634 N N . LEU A 1 89 ? 30.317 52.478 5.174 1.00 73.50 86 LEU A N 1
ATOM 635 C CA . LEU A 1 89 ? 29.582 52.038 6.332 1.00 72.00 86 LEU A CA 1
ATOM 636 C C . LEU A 1 89 ? 29.938 50.638 6.705 1.00 71.10 86 LEU A C 1
ATOM 637 O O . LEU A 1 89 ? 29.608 49.691 5.980 1.00 71.40 86 LEU A O 1
ATOM 642 N N . ILE A 1 90 ? 30.629 50.508 7.831 1.00 70.58 87 ILE A N 1
ATOM 643 C CA . ILE A 1 90 ? 30.996 49.213 8.356 1.00 68.54 87 ILE A CA 1
ATOM 644 C C . ILE A 1 90 ? 30.012 48.877 9.483 1.00 69.75 87 ILE A C 1
ATOM 645 O O . ILE A 1 90 ? 29.998 49.513 10.551 1.00 70.34 87 ILE A O 1
ATOM 650 N N . ASN A 1 91 ? 29.169 47.898 9.203 1.00 68.20 88 ASN A N 1
ATOM 651 C CA . ASN A 1 91 ? 28.229 47.405 10.162 1.00 68.57 88 ASN A CA 1
ATOM 652 C C . ASN A 1 91 ? 28.941 46.324 10.932 1.00 68.35 88 ASN A C 1
ATOM 653 O O . ASN A 1 91 ? 28.916 45.135 10.577 1.00 65.92 88 ASN A O 1
ATOM 658 N N . ASN A 1 92 ? 29.609 46.791 11.977 1.00 69.90 89 ASN A N 1
ATOM 659 C CA . ASN A 1 92 ? 30.374 45.992 12.887 1.00 69.47 89 ASN A CA 1
ATOM 660 C C . ASN A 1 92 ? 29.542 45.753 14.106 1.00 71.29 89 ASN A C 1
ATOM 661 O O . ASN A 1 92 ? 29.575 44.664 14.644 1.00 74.09 89 ASN A O 1
ATOM 666 N N . LEU A 1 93 ? 28.785 46.739 14.567 1.00 72.43 90 LEU A N 1
ATOM 667 C CA . LEU A 1 93 ? 27.999 46.516 15.810 1.00 74.01 90 LEU A CA 1
ATOM 668 C C . LEU A 1 93 ? 27.288 45.186 15.838 1.00 73.30 90 LEU A C 1
ATOM 669 O O . LEU A 1 93 ? 26.463 44.910 14.978 1.00 73.88 90 LEU A O 1
ATOM 674 N N . GLY A 1 94 ? 27.640 44.367 16.821 1.00 74.81 91 GLY A N 1
ATOM 675 C CA . GLY A 1 94 ? 27.072 43.027 17.040 1.00 74.77 91 GLY A CA 1
ATOM 676 C C . GLY A 1 94 ? 27.320 42.636 18.478 1.00 77.75 91 GLY A C 1
ATOM 677 O O . GLY A 1 94 ? 28.201 43.202 19.135 1.00 82.00 91 GLY A O 1
ATOM 678 N N . ILE A 1 95 ? 26.549 41.691 18.999 1.00 78.67 92 ILE A N 1
ATOM 679 C CA . ILE A 1 95 ? 26.670 41.269 20.413 1.00 79.01 92 ILE A CA 1
ATOM 680 C C . ILE A 1 95 ? 26.104 39.884 20.671 1.00 80.05 92 ILE A C 1
ATOM 681 O O . ILE A 1 95 ? 24.962 39.621 20.382 1.00 80.65 92 ILE A O 1
ATOM 686 N N . PHE A 1 96 ? 26.870 39.005 21.274 1.00 82.09 93 PHE A N 1
ATOM 687 C CA . PHE A 1 96 ? 26.383 37.671 21.564 1.00 84.56 93 PHE A CA 1
ATOM 688 C C . PHE A 1 96 ? 26.245 37.455 23.078 1.00 88.54 93 PHE A C 1
ATOM 689 O O . PHE A 1 96 ? 26.400 38.378 23.862 1.00 90.62 93 PHE A O 1
ATOM 697 N N . GLU A 1 97 ? 25.950 36.224 23.484 1.00 91.16 94 GLU A N 1
ATOM 698 C CA . GLU A 1 97 ? 25.813 35.839 24.909 1.00 94.10 94 GLU A CA 1
ATOM 699 C C . GLU A 1 97 ? 25.566 34.363 24.638 1.00 93.70 94 GLU A C 1
ATOM 700 O O . GLU A 1 97 ? 24.729 34.035 23.796 1.00 93.57 94 GLU A O 1
ATOM 706 N N . PRO A 1 98 ? 26.279 33.470 25.355 1.00 94.09 95 PRO A N 1
ATOM 707 C CA . PRO A 1 98 ? 25.977 32.033 25.417 1.00 94.78 95 PRO A CA 1
ATOM 708 C C . PRO A 1 98 ? 24.884 31.675 26.424 1.00 98.11 95 PRO A C 1
ATOM 709 O O . PRO A 1 98 ? 24.979 32.025 27.611 1.00 100.52 95 PRO A O 1
ATOM 713 N N . VAL A 1 99 ? 23.843 31.012 25.916 1.00 97.45 96 VAL A N 1
ATOM 714 C CA . VAL A 1 99 ? 22.691 30.557 26.699 1.00 99.47 96 VAL A CA 1
ATOM 715 C C . VAL A 1 99 ? 22.144 29.351 25.940 1.00 98.77 96 VAL A C 1
ATOM 716 O O . VAL A 1 99 ? 21.987 29.426 24.720 1.00 96.36 96 VAL A O 1
ATOM 720 N N . GLU A 1 100 ? 21.916 28.236 26.635 1.00 101.65 97 GLU A N 1
ATOM 721 C CA . GLU A 1 100 ? 21.357 27.032 26.007 1.00 101.53 97 GLU A CA 1
ATOM 722 C C . GLU A 1 100 ? 19.997 27.410 25.413 1.00 99.79 97 GLU A C 1
ATOM 723 O O . GLU A 1 100 ? 19.214 28.141 26.027 1.00 100.95 97 GLU A O 1
ATOM 729 N N . TYR A 1 101 ? 19.759 26.939 24.197 1.00 96.31 98 TYR A N 1
ATOM 730 C CA . TYR A 1 101 ? 18.549 27.211 23.437 1.00 94.56 98 TYR A CA 1
ATOM 731 C C . TYR A 1 101 ? 17.224 27.267 24.198 1.00 98.12 98 TYR A C 1
ATOM 732 O O . TYR A 1 101 ? 16.410 28.183 23.999 1.00 98.30 98 TYR A O 1
ATOM 741 N N . PHE A 1 102 ? 16.993 26.275 25.050 1.00 101.12 99 PHE A N 1
ATOM 742 C CA . PHE A 1 102 ? 15.761 26.226 25.801 1.00 103.30 99 PHE A CA 1
ATOM 743 C C . PHE A 1 102 ? 15.781 27.162 26.985 1.00 105.16 99 PHE A C 1
ATOM 744 O O . PHE A 1 102 ? 14.796 27.266 27.717 1.00 107.87 99 PHE A O 1
ATOM 752 N N . ASP A 1 103 ? 16.891 27.852 27.174 1.00 103.50 100 ASP A N 1
ATOM 753 C CA . ASP A 1 103 ? 17.021 28.731 28.325 1.00 106.37 100 ASP A CA 1
ATOM 754 C C . ASP A 1 103 ? 17.000 30.186 27.950 1.00 103.62 100 ASP A C 1
ATOM 755 O O . ASP A 1 103 ? 16.896 31.071 28.832 1.00 104.63 100 ASP A O 1
ATOM 760 N N . ILE A 1 104 ? 17.109 30.413 26.641 1.00 98.32 101 ILE A N 1
ATOM 761 C CA . ILE A 1 104 ? 17.093 31.745 26.065 1.00 95.34 101 ILE A CA 1
ATOM 762 C C . ILE A 1 104 ? 15.727 32.370 26.324 1.00 97.39 101 ILE A C 1
ATOM 763 O O . ILE A 1 104 ? 14.704 31.785 25.979 1.00 98.63 101 ILE A O 1
ATOM 768 N N . PRO A 1 105 ? 15.695 33.547 26.956 1.00 98.44 102 PRO A N 1
ATOM 769 C CA . PRO A 1 105 ? 14.381 34.121 27.193 1.00 100.33 102 PRO A CA 1
ATOM 770 C C . PRO A 1 105 ? 13.862 34.720 25.895 1.00 98.51 102 PRO A C 1
ATOM 771 O O . PRO A 1 105 ? 14.661 35.185 25.042 1.00 95.77 102 PRO A O 1
ATOM 775 N N . ASP A 1 106 ? 12.540 34.692 25.745 1.00 99.71 103 ASP A N 1
ATOM 776 C CA . ASP A 1 106 ? 11.885 35.206 24.561 1.00 97.66 103 ASP A CA 1
ATOM 777 C C . ASP A 1 106 ? 12.341 36.636 24.290 1.00 96.24 103 ASP A C 1
ATOM 778 O O . ASP A 1 106 ? 12.670 36.986 23.168 1.00 94.22 103 ASP A O 1
ATOM 783 N N . GLU A 1 107 ? 12.405 37.433 25.345 1.00 98.97 104 GLU A N 1
ATOM 784 C CA . GLU A 1 107 ? 12.885 38.819 25.326 1.00 98.58 104 GLU A CA 1
ATOM 785 C C . GLU A 1 107 ? 14.209 38.921 24.582 1.00 94.59 104 GLU A C 1
ATOM 786 O O . GLU A 1 107 ? 14.347 39.706 23.666 1.00 94.29 104 GLU A O 1
ATOM 792 N N . ASP A 1 108 ? 15.179 38.107 24.985 1.00 93.55 105 ASP A N 1
ATOM 793 C CA . ASP A 1 108 ? 16.506 38.092 24.415 1.00 91.55 105 ASP A CA 1
ATOM 794 C C . ASP A 1 108 ? 16.603 38.022 22.874 1.00 88.62 105 ASP A C 1
ATOM 795 O O . ASP A 1 108 ? 17.551 38.534 22.272 1.00 85.16 105 ASP A O 1
ATOM 800 N N . TRP A 1 109 ? 15.649 37.349 22.248 1.00 88.32 106 TRP A N 1
ATOM 801 C CA . TRP A 1 109 ? 15.653 37.229 20.810 1.00 86.16 106 TRP A CA 1
ATOM 802 C C . TRP A 1 109 ? 15.441 38.567 20.151 1.00 84.61 106 TRP A C 1
ATOM 803 O O . TRP A 1 109 ? 16.162 38.928 19.206 1.00 80.62 106 TRP A O 1
ATOM 814 N N . PHE A 1 110 ? 14.447 39.306 20.638 1.00 85.50 107 PHE A N 1
ATOM 815 C CA . PHE A 1 110 ? 14.202 40.616 20.073 1.00 85.10 107 PHE A CA 1
ATOM 816 C C . PHE A 1 110 ? 15.430 41.484 20.312 1.00 85.07 107 PHE A C 1
ATOM 817 O O . PHE A 1 110 ? 15.936 42.087 19.386 1.00 82.71 107 PHE A O 1
ATOM 825 N N . LYS A 1 111 ? 15.964 41.509 21.529 1.00 87.34 108 LYS A N 1
ATOM 826 C CA . LYS A 1 111 ? 17.181 42.290 21.744 1.00 87.72 108 LYS A CA 1
ATOM 827 C C . LYS A 1 111 ? 18.263 41.970 20.657 1.00 84.50 108 LYS A C 1
ATOM 828 O O . LYS A 1 111 ? 18.565 42.813 19.805 1.00 83.01 108 LYS A O 1
ATOM 834 N N . LEU A 1 112 ? 18.813 40.762 20.622 1.00 82.56 109 LEU A N 1
ATOM 835 C CA . LEU A 1 112 ? 19.816 40.524 19.592 1.00 80.36 109 LEU A CA 1
ATOM 836 C C . LEU A 1 112 ? 19.322 40.922 18.198 1.00 79.53 109 LEU A C 1
ATOM 837 O O . LEU A 1 112 ? 20.104 41.382 17.329 1.00 79.12 109 LEU A O 1
ATOM 842 N N . PHE A 1 113 ? 18.032 40.748 17.970 1.00 78.73 110 PHE A N 1
ATOM 843 C CA . PHE A 1 113 ? 17.517 41.114 16.692 1.00 75.81 110 PHE A CA 1
ATOM 844 C C . PHE A 1 113 ? 17.745 42.609 16.441 1.00 76.34 110 PHE A C 1
ATOM 845 O O . PHE A 1 113 ? 18.424 43.018 15.482 1.00 75.03 110 PHE A O 1
ATOM 853 N N . GLU A 1 114 ? 17.219 43.423 17.340 1.00 78.14 111 GLU A N 1
ATOM 854 C CA . GLU A 1 114 ? 17.334 44.852 17.219 1.00 79.16 111 GLU A CA 1
ATOM 855 C C . GLU A 1 114 ? 18.773 45.299 17.170 1.00 78.41 111 GLU A C 1
ATOM 856 O O . GLU A 1 114 ? 19.121 46.209 16.421 1.00 78.51 111 GLU A O 1
ATOM 862 N N . VAL A 1 115 ? 19.625 44.637 17.939 1.00 78.28 112 VAL A N 1
ATOM 863 C CA . VAL A 1 115 ? 21.011 45.065 17.997 1.00 76.57 112 VAL A CA 1
ATOM 864 C C . VAL A 1 115 ? 21.848 44.592 16.840 1.00 73.55 112 VAL A C 1
ATOM 865 O O . VAL A 1 115 ? 22.555 45.371 16.228 1.00 72.89 112 VAL A O 1
ATOM 869 N N . ASN A 1 116 ? 21.749 43.321 16.505 1.00 72.43 113 ASN A N 1
ATOM 870 C CA . ASN A 1 116 ? 22.618 42.811 15.458 1.00 70.51 113 ASN A CA 1
ATOM 871 C C . ASN A 1 116 ? 22.102 42.980 14.039 1.00 70.13 113 ASN A C 1
ATOM 872 O O . ASN A 1 116 ? 22.872 42.900 13.088 1.00 70.90 113 ASN A O 1
ATOM 877 N N . ILE A 1 117 ? 20.807 43.215 13.890 1.00 71.59 114 ILE A N 1
ATOM 878 C CA . ILE A 1 117 ? 20.200 43.379 12.586 1.00 70.11 114 ILE A CA 1
ATOM 879 C C . ILE A 1 117 ? 19.607 44.757 12.294 1.00 72.12 114 ILE A C 1
ATOM 880 O O . ILE A 1 117 ? 19.929 45.347 11.275 1.00 72.78 114 ILE A O 1
ATOM 893 N N . SER A 1 119 ? 20.230 47.580 13.564 1.00 74.48 116 SER A N 1
ATOM 894 C CA . SER A 1 119 ? 21.318 48.542 13.521 1.00 73.89 116 SER A CA 1
ATOM 895 C C . SER A 1 119 ? 21.719 48.605 12.062 1.00 70.46 116 SER A C 1
ATOM 896 O O . SER A 1 119 ? 21.858 49.677 11.497 1.00 71.67 116 SER A O 1
ATOM 899 N N . GLY A 1 120 ? 21.876 47.439 11.450 1.00 66.80 117 GLY A N 1
ATOM 900 C CA . GLY A 1 120 ? 22.272 47.356 10.044 1.00 64.76 117 GLY A CA 1
ATOM 901 C C . GLY A 1 120 ? 21.238 47.998 9.149 1.00 65.50 117 GLY A C 1
ATOM 902 O O . GLY A 1 120 ? 21.525 48.971 8.466 1.00 65.25 117 GLY A O 1
ATOM 903 N N . VAL A 1 121 ? 20.030 47.435 9.177 1.00 65.45 118 VAL A N 1
ATOM 904 C CA . VAL A 1 121 ? 18.912 47.928 8.423 1.00 66.28 118 VAL A CA 1
ATOM 905 C C . VAL A 1 121 ? 18.732 49.437 8.499 1.00 69.21 118 VAL A C 1
ATOM 906 O O . VAL A 1 121 ? 18.786 50.126 7.472 1.00 69.81 118 VAL A O 1
ATOM 910 N N . ARG A 1 122 ? 18.522 49.947 9.713 1.00 70.65 119 ARG A N 1
ATOM 911 C CA . ARG A 1 122 ? 18.284 51.389 9.930 1.00 72.42 119 ARG A CA 1
ATOM 912 C C . ARG A 1 122 ? 19.393 52.222 9.296 1.00 73.97 119 ARG A C 1
ATOM 913 O O . ARG A 1 122 ? 19.163 53.054 8.408 1.00 75.36 119 ARG A O 1
ATOM 921 N N . LEU A 1 123 ? 20.617 51.938 9.698 1.00 73.44 120 LEU A N 1
ATOM 922 C CA . LEU A 1 123 ? 21.716 52.696 9.177 1.00 73.65 120 LEU A CA 1
ATOM 923 C C . LEU A 1 123 ? 21.772 52.664 7.659 1.00 71.82 120 LEU A C 1
ATOM 924 O O . LEU A 1 123 ? 21.985 53.695 7.037 1.00 73.80 120 LEU A O 1
ATOM 929 N N . THR A 1 124 ? 21.516 51.511 7.056 1.00 68.68 121 THR A N 1
ATOM 930 C CA . THR A 1 124 ? 21.595 51.415 5.602 1.00 66.37 121 THR A CA 1
ATOM 931 C C . THR A 1 124 ? 20.361 51.988 4.948 1.00 69.00 121 THR A C 1
ATOM 932 O O . THR A 1 124 ? 20.454 52.494 3.833 1.00 70.73 121 THR A O 1
ATOM 936 N N . ARG A 1 125 ? 19.197 51.922 5.602 1.00 70.59 122 ARG A N 1
ATOM 937 C CA . ARG A 1 125 ? 17.994 52.474 4.948 1.00 72.19 122 ARG A CA 1
ATOM 938 C C . ARG A 1 125 ? 18.341 53.893 4.525 1.00 74.34 122 ARG A C 1
ATOM 939 O O . ARG A 1 125 ? 18.036 54.305 3.414 1.00 76.00 122 ARG A O 1
ATOM 947 N N . SER A 1 126 ? 19.063 54.602 5.382 1.00 74.95 123 SER A N 1
ATOM 948 C CA . SER A 1 126 ? 19.458 55.977 5.115 1.00 76.99 123 SER A CA 1
ATOM 949 C C . SER A 1 126 ? 20.700 56.162 4.224 1.00 77.03 123 SER A C 1
ATOM 950 O O . SER A 1 126 ? 20.646 56.891 3.221 1.00 77.83 123 SER A O 1
ATOM 953 N N . TYR A 1 127 ? 21.807 55.521 4.600 1.00 75.22 124 TYR A N 1
ATOM 954 C CA . TYR A 1 127 ? 23.083 55.710 3.895 1.00 75.49 124 TYR A CA 1
ATOM 955 C C . TYR A 1 127 ? 23.229 55.120 2.521 1.00 74.58 124 TYR A C 1
ATOM 956 O O . TYR A 1 127 ? 23.773 55.763 1.623 1.00 75.93 124 TYR A O 1
ATOM 965 N N . LEU A 1 128 ? 22.821 53.867 2.384 1.00 73.39 125 LEU A N 1
ATOM 966 C CA . LEU A 1 128 ? 22.913 53.196 1.108 1.00 73.47 125 LEU A CA 1
ATOM 967 C C . LEU A 1 128 ? 22.056 53.931 0.095 1.00 76.56 125 LEU A C 1
ATOM 968 O O . LEU A 1 128 ? 22.433 54.073 -1.078 1.00 76.37 125 LEU A O 1
ATOM 973 N N . LYS A 1 129 ? 20.909 54.420 0.565 1.00 78.39 126 LYS A N 1
ATOM 974 C CA . LYS A 1 129 ? 20.005 55.145 -0.301 1.00 80.99 126 LYS A CA 1
ATOM 975 C C . LYS A 1 129 ? 20.833 56.233 -0.887 1.00 82.49 126 LYS A C 1
ATOM 976 O O . LYS A 1 129 ? 20.962 56.301 -2.092 1.00 84.92 126 LYS A O 1
ATOM 982 N N . LYS A 1 130 ? 21.469 57.024 -0.032 1.00 83.63 127 LYS A N 1
ATOM 983 C CA . LYS A 1 130 ? 22.297 58.134 -0.493 1.00 86.33 127 LYS A CA 1
ATOM 984 C C . LYS A 1 130 ? 23.434 57.719 -1.406 1.00 85.67 127 LYS A C 1
ATOM 985 O O . LYS A 1 130 ? 23.633 58.312 -2.471 1.00 86.82 127 LYS A O 1
ATOM 999 N N . ILE A 1 132 ? 23.748 55.289 -3.415 1.00 81.09 129 ILE A N 1
ATOM 1000 C CA . ILE A 1 132 ? 23.286 54.903 -4.720 1.00 81.25 129 ILE A CA 1
ATOM 1001 C C . ILE A 1 132 ? 22.947 56.124 -5.561 1.00 84.86 129 ILE A C 1
ATOM 1002 O O . ILE A 1 132 ? 23.398 56.230 -6.705 1.00 84.76 129 ILE A O 1
ATOM 1007 N N . GLU A 1 133 ? 22.151 57.048 -5.026 1.00 87.62 130 GLU A N 1
ATOM 1008 C CA . GLU A 1 133 ? 21.869 58.243 -5.832 1.00 93.35 130 GLU A CA 1
ATOM 1009 C C . GLU A 1 133 ? 23.176 58.925 -6.271 1.00 93.66 130 GLU A C 1
ATOM 1010 O O . GLU A 1 133 ? 23.227 59.542 -7.334 1.00 97.46 130 GLU A O 1
ATOM 1016 N N . ARG A 1 134 ? 24.234 58.722 -5.493 1.00 90.91 131 ARG A N 1
ATOM 1017 C CA . ARG A 1 134 ? 25.549 59.277 -5.760 1.00 90.41 131 ARG A CA 1
ATOM 1018 C C . ARG A 1 134 ? 26.459 58.339 -6.577 1.00 88.77 131 ARG A C 1
ATOM 1019 O O . ARG A 1 134 ? 27.555 58.744 -6.922 1.00 90.21 131 ARG 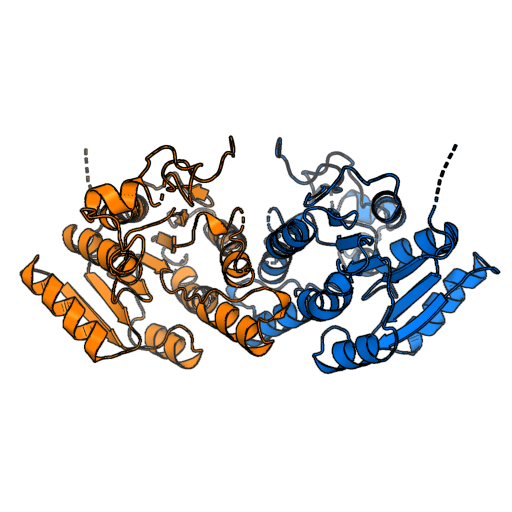A O 1
ATOM 1027 N N . LYS A 1 135 ? 26.033 57.099 -6.865 1.00 85.86 132 LYS A N 1
ATOM 1028 C CA . LYS A 1 135 ? 26.828 56.119 -7.667 1.00 84.22 132 LYS A CA 1
ATOM 1029 C C . LYS A 1 135 ? 28.120 55.551 -7.042 1.00 81.71 132 LYS A C 1
ATOM 1030 O O . LYS A 1 135 ? 28.837 54.747 -7.662 1.00 79.17 132 LYS A O 1
ATOM 1036 N N . GLU A 1 136 ? 28.416 55.924 -5.810 1.00 80.69 133 GLU A N 1
ATOM 1037 C CA . GLU A 1 136 ? 29.661 55.482 -5.252 1.00 79.48 133 GLU A CA 1
ATOM 1038 C C . GLU A 1 136 ? 29.418 55.157 -3.777 1.00 77.75 133 GLU A C 1
ATOM 1039 O O . GLU A 1 136 ? 28.511 55.710 -3.167 1.00 78.35 133 GLU A O 1
ATOM 1045 N N . GLY A 1 137 ? 30.205 54.242 -3.211 1.00 76.19 134 GLY A N 1
ATOM 1046 C CA . GLY A 1 137 ? 30.079 53.886 -1.796 1.00 74.18 134 GLY A CA 1
ATOM 1047 C C . GLY A 1 137 ? 30.477 52.445 -1.492 1.00 72.90 134 GLY A C 1
ATOM 1048 O O . GLY A 1 137 ? 30.771 51.654 -2.414 1.00 73.44 134 GLY A O 1
ATOM 1049 N N . ARG A 1 138 ? 30.543 52.129 -0.196 1.00 70.01 135 ARG A N 1
ATOM 1050 C CA . ARG A 1 138 ? 30.830 50.806 0.292 1.00 65.99 135 ARG A CA 1
ATOM 1051 C C . ARG A 1 138 ? 30.063 50.504 1.616 1.00 66.21 135 ARG A C 1
ATOM 1052 O O . ARG A 1 138 ? 30.031 51.304 2.563 1.00 67.12 135 ARG A O 1
ATOM 1060 N N . VAL A 1 139 ? 29.438 49.346 1.696 1.00 64.50 136 VAL A N 1
ATOM 1061 C CA . VAL A 1 139 ? 28.927 48.933 2.975 1.00 65.69 136 VAL A CA 1
ATOM 1062 C C . VAL A 1 139 ? 29.415 47.518 3.233 1.00 64.19 136 VAL A C 1
ATOM 1063 O O . VAL A 1 139 ? 29.363 46.670 2.345 1.00 64.62 136 VAL A O 1
ATOM 1067 N N . ILE A 1 140 ? 29.928 47.285 4.434 1.00 63.01 137 ILE A N 1
ATOM 1068 C CA . ILE A 1 140 ? 30.487 45.990 4.789 1.00 61.74 137 ILE A CA 1
ATOM 1069 C C . ILE A 1 140 ? 29.921 45.554 6.144 1.00 62.48 137 ILE A C 1
ATOM 1070 O O . ILE A 1 140 ? 29.825 46.338 7.093 1.00 65.02 137 ILE A O 1
ATOM 1075 N N . PHE A 1 141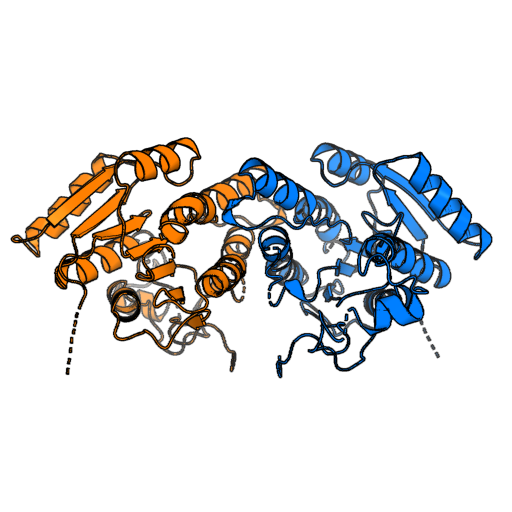 ? 29.519 44.305 6.228 1.00 60.61 138 PHE A N 1
ATOM 1076 C CA . PHE A 1 141 ? 28.933 43.790 7.417 1.00 59.11 138 PHE A CA 1
ATOM 1077 C C . PHE A 1 141 ? 29.901 42.847 8.009 1.00 59.41 138 PHE A C 1
ATOM 1078 O O . PHE A 1 141 ? 30.416 42.011 7.300 1.00 59.72 138 PHE A O 1
ATOM 1086 N N . ILE A 1 142 ? 30.129 42.952 9.317 1.00 61.70 139 ILE A N 1
ATOM 1087 C CA . ILE A 1 142 ? 31.028 42.035 9.983 1.00 62.22 139 ILE A CA 1
ATOM 1088 C C . ILE A 1 142 ? 30.186 40.975 10.659 1.00 64.01 139 ILE A C 1
ATOM 1089 O O . ILE A 1 142 ? 29.514 41.262 11.606 1.00 67.25 139 ILE A O 1
ATOM 1094 N N . ALA A 1 143 ? 30.174 39.765 10.131 1.00 64.56 140 ALA A N 1
ATOM 1095 C CA . ALA A 1 143 ? 29.427 38.677 10.731 1.00 65.87 140 ALA A CA 1
ATOM 1096 C C . ALA A 1 143 ? 30.470 37.819 11.484 1.00 67.02 140 ALA A C 1
ATOM 1097 O O . ALA A 1 143 ? 31.337 38.387 12.169 1.00 68.33 140 ALA A O 1
ATOM 1099 N N . SER A 1 144 ? 30.406 36.487 11.367 1.00 65.60 141 SER A N 1
ATOM 1100 C CA . SER A 1 144 ? 31.372 35.607 12.002 1.00 66.57 141 SER A CA 1
ATOM 1101 C C . SER A 1 144 ? 31.180 34.255 11.372 1.00 67.47 141 SER A C 1
ATOM 1102 O O . SER A 1 144 ? 30.224 34.060 10.619 1.00 69.35 141 SER A O 1
ATOM 1105 N N . GLU A 1 145 ? 32.079 33.312 11.646 1.00 68.07 142 GLU A N 1
ATOM 1106 C CA . GLU A 1 145 ? 31.979 31.986 11.052 1.00 66.98 142 GLU A CA 1
ATOM 1107 C C . GLU A 1 145 ? 30.640 31.321 11.442 1.00 67.09 142 GLU A C 1
ATOM 1108 O O . GLU A 1 145 ? 30.166 30.395 10.788 1.00 66.70 142 GLU A O 1
ATOM 1114 N N . ALA A 1 146 ? 30.002 31.847 12.473 1.00 67.69 143 ALA A N 1
ATOM 1115 C CA . ALA A 1 146 ? 28.735 31.302 12.940 1.00 69.39 143 ALA A CA 1
ATOM 1116 C C . ALA A 1 146 ? 27.684 31.414 11.842 1.00 69.41 143 ALA A C 1
ATOM 1117 O O . ALA A 1 146 ? 26.802 30.575 11.715 1.00 72.43 143 ALA A O 1
ATOM 1119 N N . ALA A 1 147 ? 27.782 32.462 11.050 1.00 66.54 144 ALA A N 1
ATOM 1120 C CA . ALA A 1 147 ? 26.846 32.674 10.018 1.00 65.51 144 ALA A CA 1
ATOM 1121 C C . ALA A 1 147 ? 26.688 31.442 9.120 1.00 65.81 144 ALA A C 1
ATOM 1122 O O . ALA A 1 147 ? 25.645 31.293 8.466 1.00 65.65 144 ALA A O 1
ATOM 1124 N N . ILE A 1 148 ? 27.712 30.580 9.064 1.00 65.09 145 ILE A N 1
ATOM 1125 C CA . ILE A 1 148 ? 27.637 29.352 8.270 1.00 64.72 145 ILE A CA 1
ATOM 1126 C C . ILE A 1 148 ? 27.646 28.103 9.156 1.00 66.56 145 ILE A C 1
ATOM 1127 O O . ILE A 1 148 ? 26.847 27.195 8.980 1.00 67.18 145 ILE A O 1
ATOM 1140 N N . PRO A 1 150 ? 26.892 27.237 12.734 1.00 71.55 147 PRO A N 1
ATOM 1141 C CA . PRO A 1 150 ? 26.325 27.730 14.026 1.00 74.50 147 PRO A CA 1
ATOM 1142 C C . PRO A 1 150 ? 27.013 27.322 15.332 1.00 74.60 147 PRO A C 1
ATOM 1143 O O . PRO A 1 150 ? 27.446 26.197 15.460 1.00 74.39 147 PRO A O 1
ATOM 1147 N N . SER A 1 151 ? 27.117 28.247 16.270 1.00 77.01 148 SER A N 1
ATOM 1148 C CA . SER A 1 151 ? 27.720 27.938 17.573 1.00 84.69 148 SER A CA 1
ATOM 1149 C C . SER A 1 151 ? 26.671 27.313 18.487 1.00 87.68 148 SER A C 1
ATOM 1150 O O . SER A 1 151 ? 25.649 27.924 18.783 1.00 87.55 148 SER A O 1
ATOM 1153 N N . GLN A 1 152 ? 26.943 26.096 18.928 1.00 92.08 149 GLN A N 1
ATOM 1154 C CA . GLN A 1 152 ? 26.049 25.309 19.792 1.00 97.87 149 GLN A CA 1
ATOM 1155 C C . GLN A 1 152 ? 25.674 25.962 21.128 1.00 99.64 149 GLN A C 1
ATOM 1156 O O . GLN A 1 152 ? 24.738 25.551 21.803 1.00 102.71 149 GLN A O 1
ATOM 1162 N N . GLU A 1 153 ? 26.384 27.015 21.464 1.00 98.56 150 GLU A N 1
ATOM 1163 C CA . GLU A 1 153 ? 26.209 27.730 22.693 1.00 101.38 150 GLU A CA 1
ATOM 1164 C C . GLU A 1 153 ? 25.301 28.946 22.631 1.00 99.35 150 GLU A C 1
ATOM 1165 O O . GLU A 1 153 ? 24.894 29.494 23.643 1.00 102.43 150 GLU A O 1
ATOM 1179 N N . ALA A 1 155 ? 22.392 30.042 19.714 1.00 87.08 152 ALA A N 1
ATOM 1180 C CA . ALA A 1 155 ? 21.624 29.904 18.526 1.00 84.61 152 ALA A CA 1
ATOM 1181 C C . ALA A 1 155 ? 21.020 31.221 18.052 1.00 83.48 152 ALA A C 1
ATOM 1182 O O . ALA A 1 155 ? 20.855 31.440 16.834 1.00 83.45 152 ALA A O 1
ATOM 1184 N N . HIS A 1 156 ? 20.694 32.095 18.993 1.00 83.64 153 HIS A N 1
ATOM 1185 C CA . HIS A 1 156 ? 20.090 33.374 18.653 1.00 82.30 153 HIS A CA 1
ATOM 1186 C C . HIS A 1 156 ? 21.131 34.231 17.981 1.00 80.31 153 HIS A C 1
ATOM 1187 O O . HIS A 1 156 ? 20.894 34.728 16.881 1.00 80.13 153 HIS A O 1
ATOM 1194 N N . TYR A 1 157 ? 22.316 34.341 18.578 1.00 79.77 154 TYR A N 1
ATOM 1195 C CA . TYR A 1 157 ? 23.411 35.084 17.951 1.00 76.48 154 TYR A CA 1
ATOM 1196 C C . TYR A 1 157 ? 23.703 34.476 16.577 1.00 73.18 154 TYR A C 1
ATOM 1197 O O . TYR A 1 157 ? 23.930 35.174 15.599 1.00 71.32 154 TYR A O 1
ATOM 1206 N N . SER A 1 158 ? 23.663 33.160 16.514 1.00 72.94 155 SER A N 1
ATOM 1207 C CA . SER A 1 158 ? 23.880 32.465 15.272 1.00 71.86 155 SER A CA 1
ATOM 1208 C C . SER A 1 158 ? 22.881 32.864 14.184 1.00 71.23 155 SER A C 1
ATOM 1209 O O . SER A 1 158 ? 23.244 33.090 13.037 1.00 70.00 155 SER A O 1
ATOM 1212 N N . ALA A 1 159 ? 21.617 32.951 14.549 1.00 71.47 156 ALA A N 1
ATOM 1213 C CA . ALA A 1 159 ? 20.623 33.336 13.584 1.00 69.68 156 ALA A CA 1
ATOM 1214 C C . ALA A 1 159 ? 20.903 34.724 13.039 1.00 68.00 156 ALA A C 1
ATOM 1215 O O . ALA A 1 159 ? 20.827 34.952 11.837 1.00 67.15 156 ALA A O 1
ATOM 1217 N N . THR A 1 160 ? 21.255 35.658 13.912 1.00 68.08 157 THR A N 1
ATOM 1218 C CA . THR A 1 160 ? 21.465 37.017 13.434 1.00 65.05 157 THR A CA 1
ATOM 1219 C C . THR A 1 160 ? 22.637 37.065 12.504 1.00 62.83 157 THR A C 1
ATOM 1220 O O . THR A 1 160 ? 22.613 37.841 11.573 1.00 61.89 157 THR A O 1
ATOM 1224 N N . LYS A 1 161 ? 23.647 36.227 12.721 1.00 61.94 158 LYS A N 1
ATOM 1225 C CA . LYS A 1 161 ? 24.778 36.254 11.807 1.00 61.56 158 LYS A CA 1
ATOM 1226 C C . LYS A 1 161 ? 24.332 35.700 10.449 1.00 61.86 158 LYS A C 1
ATOM 1227 O O . LYS A 1 161 ? 24.660 36.237 9.383 1.00 60.39 158 LYS A O 1
ATOM 1233 N N . THR A 1 162 ? 23.543 34.636 10.483 1.00 62.62 159 THR A N 1
ATOM 1234 C CA . THR A 1 162 ? 23.084 34.082 9.250 1.00 63.28 159 THR A CA 1
ATOM 1235 C C . THR A 1 162 ? 22.165 35.094 8.541 1.00 63.97 159 THR A C 1
ATOM 1236 O O . THR A 1 162 ? 22.200 35.236 7.309 1.00 63.44 159 THR A O 1
ATOM 1248 N N . GLN A 1 164 ? 22.484 38.241 8.527 1.00 63.29 161 GLN A N 1
ATOM 1249 C CA . GLN A 1 164 ? 23.316 39.288 7.895 1.00 61.84 161 GLN A CA 1
ATOM 1250 C C . GLN A 1 164 ? 23.643 38.933 6.453 1.00 60.37 161 GLN A C 1
ATOM 1251 O O . GLN A 1 164 ? 23.725 39.781 5.590 1.00 60.66 161 GLN A O 1
ATOM 1257 N N . LEU A 1 165 ? 23.838 37.652 6.199 1.00 60.70 162 LEU A N 1
ATOM 1258 C CA . LEU A 1 165 ? 24.158 37.222 4.891 1.00 60.70 162 LEU A CA 1
ATOM 1259 C C . LEU A 1 165 ? 23.044 37.580 3.933 1.00 63.32 162 LEU A C 1
ATOM 1260 O O . LEU A 1 165 ? 23.339 37.957 2.774 1.00 65.31 162 LEU A O 1
ATOM 1265 N N . SER A 1 166 ? 21.782 37.450 4.374 1.00 62.86 163 SER A N 1
ATOM 1266 C CA . SER A 1 166 ? 20.686 37.740 3.470 1.00 63.52 163 SER A CA 1
ATOM 1267 C C . SER A 1 166 ? 20.613 39.224 3.264 1.00 64.53 163 SER A C 1
ATOM 1268 O O . SER A 1 166 ? 20.688 39.730 2.129 1.00 66.31 163 SER A O 1
ATOM 1271 N N . LEU A 1 167 ? 20.510 39.940 4.367 1.00 64.51 164 LEU A N 1
ATOM 1272 C CA . LEU A 1 167 ? 20.451 41.375 4.304 1.00 65.07 164 LEU A CA 1
ATOM 1273 C C . LEU A 1 167 ? 21.559 41.908 3.407 1.00 64.85 164 LEU A C 1
ATOM 1274 O O . LEU A 1 167 ? 21.303 42.692 2.499 1.00 67.45 164 LEU A O 1
ATOM 1279 N N . SER A 1 168 ? 22.777 41.439 3.607 1.00 63.69 165 SER A N 1
ATOM 1280 C CA . SER A 1 168 ? 23.868 41.920 2.815 1.00 63.47 165 SER A CA 1
ATOM 1281 C C . SER A 1 168 ? 23.646 41.732 1.305 1.00 63.61 165 SER A C 1
ATOM 1282 O O . SER A 1 168 ? 23.780 42.667 0.514 1.00 64.78 165 SER A O 1
ATOM 1285 N N . ARG A 1 169 ? 23.265 40.534 0.908 1.00 63.12 166 ARG A N 1
ATOM 1286 C CA . ARG A 1 169 ? 23.091 40.242 -0.504 1.00 63.73 166 ARG A CA 1
ATOM 1287 C C . ARG A 1 169 ? 21.954 41.066 -1.164 1.00 66.06 166 ARG A C 1
ATOM 1288 O O . ARG A 1 169 ? 22.093 41.512 -2.320 1.00 66.16 166 ARG A O 1
ATOM 1296 N N . SER A 1 170 ? 20.846 41.276 -0.440 1.00 66.63 167 SER A N 1
ATOM 1297 C CA . SER A 1 170 ? 19.762 42.074 -0.987 1.00 67.99 167 SER A CA 1
ATOM 1298 C C . SER A 1 170 ? 20.335 43.432 -1.197 1.00 69.63 167 SER A C 1
ATOM 1299 O O . SER A 1 170 ? 20.316 43.938 -2.310 1.00 73.68 167 SER A O 1
ATOM 1302 N N . LEU A 1 171 ? 20.907 44.020 -0.145 1.00 69.04 168 LEU A N 1
ATOM 1303 C CA . LEU A 1 171 ? 21.452 45.356 -0.277 1.00 68.50 168 LEU A CA 1
ATOM 1304 C C . LEU A 1 171 ? 22.334 45.434 -1.492 1.00 68.03 168 LEU A C 1
ATOM 1305 O O . LEU A 1 171 ? 22.220 46.341 -2.286 1.00 68.36 168 LEU A O 1
ATOM 1310 N N . ALA A 1 172 ? 23.162 44.427 -1.679 1.00 66.75 169 ALA A N 1
ATOM 1311 C CA . ALA A 1 172 ? 24.047 44.447 -2.793 1.00 66.82 169 ALA A CA 1
ATOM 1312 C C . ALA A 1 172 ? 23.256 44.614 -4.070 1.00 68.56 169 ALA A C 1
ATOM 1313 O O . ALA A 1 172 ? 23.520 45.508 -4.863 1.00 70.63 169 ALA A O 1
ATOM 1315 N N . GLU A 1 173 ? 22.222 43.808 -4.234 1.00 69.48 170 GLU A N 1
ATOM 1316 C CA . GLU A 1 173 ? 21.470 43.831 -5.485 1.00 70.18 170 GLU A CA 1
ATOM 1317 C C . GLU A 1 173 ? 20.874 45.163 -5.809 1.00 71.67 170 GLU A C 1
ATOM 1318 O O . GLU A 1 173 ? 20.542 45.417 -6.965 1.00 75.12 170 GLU A O 1
ATOM 1324 N N . LEU A 1 174 ? 20.778 46.029 -4.809 1.00 70.25 171 LEU A N 1
ATOM 1325 C CA . LEU A 1 174 ? 20.247 47.360 -5.036 1.00 70.55 171 LEU A CA 1
ATOM 1326 C C . LEU A 1 174 ? 21.301 48.243 -5.670 1.00 71.02 171 LEU A C 1
ATOM 1327 O O . LEU A 1 174 ? 20.978 49.248 -6.301 1.00 74.83 171 LEU A O 1
ATOM 1332 N N . THR A 1 175 ? 22.565 47.870 -5.547 1.00 68.79 172 THR A N 1
ATOM 1333 C CA . THR A 1 175 ? 23.603 48.729 -6.103 1.00 70.55 172 THR A CA 1
ATOM 1334 C C . THR A 1 175 ? 23.840 48.492 -7.592 1.00 71.73 172 THR A C 1
ATOM 1335 O O . THR A 1 175 ? 24.825 48.975 -8.168 1.00 71.28 172 THR A O 1
ATOM 1339 N N . THR A 1 176 ? 22.899 47.780 -8.206 1.00 72.37 173 THR A N 1
ATOM 1340 C CA . THR A 1 176 ? 23.020 47.443 -9.598 1.00 74.16 173 THR A CA 1
ATOM 1341 C C . THR A 1 176 ? 23.264 48.629 -10.482 1.00 75.71 173 THR A C 1
ATOM 1342 O O . THR A 1 176 ? 22.602 49.640 -10.365 1.00 78.17 173 THR A O 1
ATOM 1346 N N . GLY A 1 177 ? 24.257 48.498 -11.345 1.00 75.48 174 GLY A N 1
ATOM 1347 C CA . GLY A 1 177 ? 24.637 49.583 -12.213 1.00 77.97 174 GLY A CA 1
ATOM 1348 C C . GLY A 1 177 ? 25.468 50.715 -11.606 1.00 78.87 174 GLY A C 1
ATOM 1349 O O . GLY A 1 177 ? 25.817 51.657 -12.332 1.00 82.17 174 GLY A O 1
ATOM 1350 N N . THR A 1 178 ? 25.797 50.665 -10.309 1.00 75.90 175 THR A N 1
ATOM 1351 C CA . THR A 1 178 ? 26.583 51.758 -9.720 1.00 77.46 175 THR A CA 1
ATOM 1352 C C . THR A 1 178 ? 27.968 51.293 -9.337 1.00 76.56 175 THR A C 1
ATOM 1353 O O . THR A 1 178 ? 28.375 50.185 -9.691 1.00 76.69 175 THR A O 1
ATOM 1357 N N . ASN A 1 179 ? 28.706 52.131 -8.622 1.00 75.70 176 ASN A N 1
ATOM 1358 C CA . ASN A 1 179 ? 30.011 51.714 -8.189 1.00 74.03 176 ASN A CA 1
ATOM 1359 C C . ASN A 1 179 ? 30.009 51.498 -6.714 1.00 72.65 176 ASN A C 1
ATOM 1360 O O . ASN A 1 179 ? 31.047 51.555 -6.076 1.00 73.71 176 ASN A O 1
ATOM 1365 N N . VAL A 1 180 ? 28.817 51.297 -6.177 1.00 71.89 177 VAL A N 1
ATOM 1366 C CA . VAL A 1 180 ? 28.646 51.034 -4.769 1.00 72.43 177 VAL A CA 1
ATOM 1367 C C . VAL A 1 180 ? 28.710 49.503 -4.623 1.00 72.42 177 VAL A C 1
ATOM 1368 O O . VAL A 1 180 ? 28.233 48.778 -5.543 1.00 73.61 177 VAL A O 1
ATOM 1372 N N . THR A 1 181 ? 29.326 49.013 -3.532 1.00 69.45 178 THR A N 1
ATOM 1373 C CA . THR A 1 181 ? 29.390 47.585 -3.311 1.00 68.21 178 THR A CA 1
ATOM 1374 C C . THR A 1 181 ? 28.927 47.259 -1.900 1.00 67.85 178 THR A C 1
ATOM 1375 O O . THR A 1 181 ? 29.060 48.066 -0.988 1.00 69.18 178 THR A O 1
ATOM 1379 N N . VAL A 1 182 ? 28.381 46.063 -1.727 1.00 65.32 179 VAL A N 1
ATOM 1380 C CA . VAL A 1 182 ? 27.947 45.631 -0.429 1.00 62.93 179 VAL A CA 1
ATOM 1381 C C . VAL A 1 182 ? 28.440 44.202 -0.314 1.00 59.83 179 VAL A C 1
ATOM 1382 O O . VAL A 1 182 ? 28.152 43.386 -1.191 1.00 57.83 179 VAL A O 1
ATOM 1386 N N . ASN A 1 183 ? 29.227 43.923 0.727 1.00 58.03 180 ASN A N 1
ATOM 1387 C CA . ASN A 1 183 ? 29.787 42.604 0.966 1.00 57.20 180 ASN A CA 1
ATOM 1388 C C . ASN A 1 183 ? 29.784 42.382 2.437 1.00 60.85 180 ASN A C 1
ATOM 1389 O O . ASN A 1 183 ? 29.520 43.328 3.226 1.00 63.91 180 ASN A O 1
ATOM 1394 N N . THR A 1 184 ? 30.063 41.131 2.814 1.00 61.29 181 THR A N 1
ATOM 1395 C CA . THR A 1 184 ? 30.109 40.667 4.201 1.00 60.12 181 THR A CA 1
ATOM 1396 C C . THR A 1 184 ? 31.341 39.825 4.452 1.00 59.20 181 THR A C 1
ATOM 1397 O O . THR A 1 184 ? 31.788 39.050 3.588 1.00 57.96 181 THR A O 1
ATOM 1401 N N . ILE A 1 185 ? 31.891 39.926 5.647 1.00 58.40 182 ILE A N 1
ATOM 1402 C CA . ILE A 1 185 ? 33.039 39.098 5.925 1.00 58.11 182 ILE A CA 1
ATOM 1403 C C . ILE A 1 185 ? 32.692 38.265 7.162 1.00 61.30 182 ILE A C 1
ATOM 1404 O O . ILE A 1 185 ? 31.954 38.726 8.050 1.00 62.81 182 ILE A O 1
ATOM 1417 N N . PRO A 1 187 ? 34.576 36.691 10.006 1.00 65.84 184 PRO A N 1
ATOM 1418 C CA . PRO A 1 187 ? 35.789 36.425 10.747 1.00 64.86 184 PRO A CA 1
ATOM 1419 C C . PRO A 1 187 ? 35.546 35.217 11.605 1.00 65.53 184 PRO A C 1
ATOM 1420 O O . PRO A 1 187 ? 34.407 34.873 11.868 1.00 62.97 184 PRO A O 1
ATOM 1424 N N . GLY A 1 188 ? 36.626 34.535 11.952 1.00 68.03 185 GLY A N 1
ATOM 1425 C CA . GLY A 1 188 ? 36.565 33.396 12.838 1.00 69.26 185 GLY A CA 1
ATOM 1426 C C . GLY A 1 188 ? 36.893 33.970 14.198 1.00 71.92 185 GLY A C 1
ATOM 1427 O O . GLY A 1 188 ? 36.845 35.197 14.397 1.00 72.33 185 GLY A O 1
ATOM 1428 N N . SER A 1 189 ? 37.249 33.097 15.129 1.00 72.85 186 SER A N 1
ATOM 1429 C CA . SER A 1 189 ? 37.592 33.516 16.458 1.00 75.36 186 SER A CA 1
ATOM 1430 C C . SER A 1 189 ? 38.909 34.278 16.576 1.00 77.58 186 SER A C 1
ATOM 1431 O O . SER A 1 189 ? 39.980 33.834 16.143 1.00 77.00 186 SER A O 1
ATOM 1434 N N . THR A 1 190 ? 38.791 35.446 17.202 1.00 80.33 187 THR A N 1
ATOM 1435 C CA . THR A 1 190 ? 39.877 36.396 17.337 1.00 82.30 187 THR A CA 1
ATOM 1436 C C . THR A 1 190 ? 40.190 36.791 18.789 1.00 86.12 187 THR A C 1
ATOM 1437 O O . THR A 1 190 ? 39.308 36.807 19.660 1.00 86.69 187 THR A O 1
ATOM 1441 N N . LEU A 1 191 ? 41.458 37.154 19.009 1.00 88.56 188 LEU A N 1
ATOM 1442 C CA . LEU A 1 191 ? 41.992 37.558 20.298 1.00 91.21 188 LEU A CA 1
ATOM 1443 C C . LEU A 1 191 ? 41.524 38.932 20.715 1.00 93.31 188 LEU A C 1
ATOM 1444 O O . LEU A 1 191 ? 42.316 39.887 20.778 1.00 94.63 188 LEU A O 1
ATOM 1449 N N . THR A 1 192 ? 40.244 39.057 21.008 1.00 94.03 189 THR A N 1
ATOM 1450 C CA . THR A 1 192 ? 39.783 40.348 21.476 1.00 96.89 189 THR A CA 1
ATOM 1451 C C . THR A 1 192 ? 39.742 40.330 22.998 1.00 101.32 189 THR A C 1
ATOM 1452 O O . THR A 1 192 ? 39.480 39.296 23.595 1.00 103.15 189 THR A O 1
ATOM 1456 N N . GLU A 1 193 ? 40.039 41.458 23.628 1.00 104.75 190 GLU A N 1
ATOM 1457 C CA . GLU A 1 193 ? 39.964 41.557 25.096 1.00 109.78 190 GLU A CA 1
ATOM 1458 C C . GLU A 1 193 ? 38.823 40.690 25.657 1.00 109.26 190 GLU A C 1
ATOM 1459 O O . GLU A 1 193 ? 39.009 40.003 26.658 1.00 111.50 190 GLU A O 1
ATOM 1465 N N . GLY A 1 194 ? 37.668 40.690 24.985 1.00 106.68 191 GLY A N 1
ATOM 1466 C CA . GLY A 1 194 ? 36.526 39.873 25.405 1.00 106.46 191 GLY A CA 1
ATOM 1467 C C . GLY A 1 194 ? 36.925 38.411 25.523 1.00 106.52 191 GLY A C 1
ATOM 1468 O O . GLY A 1 194 ? 36.655 37.757 26.531 1.00 110.19 191 GLY A O 1
ATOM 1469 N N . VAL A 1 195 ? 37.593 37.913 24.489 1.00 103.32 192 VAL A N 1
ATOM 1470 C CA . VAL A 1 195 ? 38.084 36.534 24.423 1.00 102.29 192 VAL A CA 1
ATOM 1471 C C . VAL A 1 195 ? 39.264 36.370 25.362 1.00 105.31 192 VAL A C 1
ATOM 1472 O O . VAL A 1 195 ? 39.463 35.308 25.942 1.00 106.14 192 VAL A O 1
ATOM 1476 N N . GLU A 1 196 ? 40.057 37.423 25.492 1.00 106.89 193 GLU A N 1
ATOM 1477 C CA . GLU A 1 196 ? 41.195 37.398 26.392 1.00 111.81 193 GLU A CA 1
ATOM 1478 C C . GLU A 1 196 ? 40.731 37.140 27.820 1.00 115.22 193 GLU A C 1
ATOM 1479 O O . GLU A 1 196 ? 41.243 36.249 28.500 1.00 117.17 193 GLU A O 1
ATOM 1485 N N . THR A 1 197 ? 39.740 37.911 28.247 1.00 116.31 194 THR A N 1
ATOM 1486 C CA . THR A 1 197 ? 39.174 37.777 29.580 1.00 120.55 194 THR A CA 1
ATOM 1487 C C . THR A 1 197 ? 38.665 36.363 29.806 1.00 120.66 194 THR A C 1
ATOM 1488 O O . THR A 1 197 ? 38.987 35.739 30.815 1.00 123.24 194 THR A O 1
ATOM 1500 N N . LEU A 1 199 ? 39.522 33.534 28.658 1.00 116.69 196 LEU A N 1
ATOM 1501 C CA . LEU A 1 199 ? 40.564 32.508 28.782 1.00 116.60 196 LEU A CA 1
ATOM 1502 C C . LEU A 1 199 ? 41.110 32.460 30.219 1.00 121.11 196 LEU A C 1
ATOM 1503 O O . LEU A 1 199 ? 41.221 31.380 30.811 1.00 122.47 196 LEU A O 1
ATOM 1508 N N . ASN A 1 200 ? 41.473 33.631 30.755 1.00 122.49 197 ASN A N 1
ATOM 1509 C CA . ASN A 1 200 ? 41.975 33.775 32.134 1.00 126.65 197 ASN A CA 1
ATOM 1510 C C . ASN A 1 200 ? 40.959 33.072 33.033 1.00 128.69 197 ASN A C 1
ATOM 1511 O O . ASN A 1 200 ? 41.275 32.265 33.935 1.00 131.29 197 ASN A O 1
ATOM 1516 N N . SER A 1 201 ? 39.721 33.440 32.723 1.00 126.31 198 SER A N 1
ATOM 1517 C CA . SER A 1 201 ? 38.483 33.001 33.331 1.00 127.57 198 SER A CA 1
ATOM 1518 C C . SER A 1 201 ? 38.382 31.462 33.319 1.00 127.12 198 SER A C 1
ATOM 1519 O O . SER A 1 201 ? 38.146 30.838 34.336 1.00 131.06 198 SER A O 1
ATOM 1522 N N . LEU A 1 202 ? 38.611 30.859 32.161 1.00 123.04 199 LEU A N 1
ATOM 1523 C CA . LEU A 1 202 ? 38.524 29.406 31.998 1.00 121.78 199 LEU A CA 1
ATOM 1524 C C . LEU A 1 202 ? 39.903 28.785 32.280 1.00 122.97 199 LEU A C 1
ATOM 1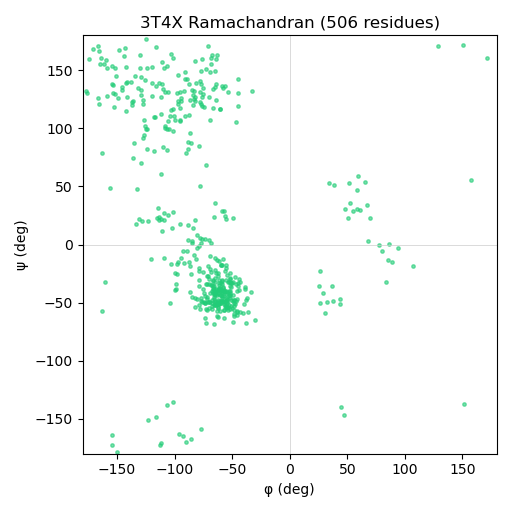525 O O . LEU A 1 202 ? 40.827 29.467 32.765 1.00 123.45 199 LEU A O 1
ATOM 1530 N N . TYR A 1 203 ? 40.009 27.488 31.962 1.00 119.94 200 TYR A N 1
ATOM 1531 C CA . TYR A 1 203 ? 41.105 26.598 32.349 1.00 120.14 200 TYR A CA 1
ATOM 1532 C C . TYR A 1 203 ? 41.713 26.868 33.724 1.00 121.96 200 TYR A C 1
ATOM 1533 O O . TYR A 1 203 ? 42.928 26.972 33.873 1.00 121.77 200 TYR A O 1
ATOM 1540 N N . PRO A 1 204 ? 40.844 26.907 34.747 1.00 124.44 201 PRO A N 1
ATOM 1541 C CA . PRO A 1 204 ? 41.127 27.331 36.134 1.00 127.27 201 PRO A CA 1
ATOM 1542 C C . PRO A 1 204 ? 42.089 26.467 36.863 1.00 129.79 201 PRO A C 1
ATOM 1543 O O . PRO A 1 204 ? 42.186 25.282 36.580 1.00 129.68 201 PRO A O 1
ATOM 1547 N N . ASN A 1 205 ? 42.823 27.076 37.772 1.00 133.28 202 ASN A N 1
ATOM 1548 C CA . ASN A 1 205 ? 43.758 26.358 38.604 1.00 137.30 202 ASN A CA 1
ATOM 1549 C C . ASN A 1 205 ? 44.803 25.627 37.803 1.00 136.11 202 ASN A C 1
ATOM 1550 O O . ASN A 1 205 ? 45.283 24.582 38.223 1.00 138.94 202 ASN A O 1
ATOM 1555 N N . GLU A 1 206 ? 45.163 26.161 36.650 1.00 130.77 203 GLU A N 1
ATOM 1556 C CA . GLU A 1 206 ? 46.231 25.556 35.894 1.00 129.01 203 GLU A CA 1
ATOM 1557 C C . GLU A 1 206 ? 47.312 26.602 35.734 1.00 127.91 203 GLU A C 1
ATOM 1558 O O . GLU A 1 206 ? 48.437 26.308 35.390 1.00 128.81 203 GLU A O 1
ATOM 1564 N N . GLN A 1 207 ? 46.962 27.832 36.047 1.00 125.56 204 GLN A N 1
ATOM 1565 C CA . GLN A 1 207 ? 47.933 28.945 36.073 1.00 124.86 204 GLN A CA 1
ATOM 1566 C C . GLN A 1 207 ? 48.586 29.157 34.751 1.00 120.52 204 GLN A C 1
ATOM 1567 O O . GLN A 1 207 ? 49.810 29.140 34.638 1.00 122.20 204 GLN A O 1
ATOM 1573 N N . LEU A 1 208 ? 47.786 29.430 33.749 1.00 116.40 205 LEU A N 1
ATOM 1574 C CA . LEU A 1 208 ? 48.372 29.512 32.438 1.00 112.25 205 LEU A CA 1
ATOM 1575 C C . LEU A 1 208 ? 48.423 30.869 31.745 1.00 109.61 205 LEU A C 1
ATOM 1576 O O . LEU A 1 208 ? 47.410 31.570 31.594 1.00 106.75 205 LEU A O 1
ATOM 1581 N N . THR A 1 209 ? 49.636 31.206 31.325 1.00 110.24 206 THR A N 1
ATOM 1582 C CA . THR A 1 209 ? 49.912 32.400 30.547 1.00 109.08 206 THR A CA 1
ATOM 1583 C C . THR A 1 209 ? 49.030 32.359 29.273 1.00 105.15 206 THR A C 1
ATOM 1584 O O . THR A 1 209 ? 48.894 31.316 28.617 1.00 103.07 206 THR A O 1
ATOM 1588 N N . ILE A 1 210 ? 48.430 33.487 28.925 1.00 103.84 207 ILE A N 1
ATOM 1589 C CA . ILE A 1 210 ? 47.577 33.556 27.741 1.00 100.58 207 ILE A CA 1
ATOM 1590 C C . ILE A 1 210 ? 48.074 32.768 26.515 1.00 99.06 207 ILE A C 1
ATOM 1591 O O . ILE A 1 210 ? 47.257 32.203 25.783 1.00 97.41 207 ILE A O 1
ATOM 1596 N N . GLU A 1 211 ? 49.371 32.733 26.230 1.00 100.31 208 GLU A N 1
ATOM 1597 C CA . GLU A 1 211 ? 49.728 31.947 25.045 1.00 99.33 208 GLU A CA 1
ATOM 1598 C C . GLU A 1 211 ? 49.417 30.446 25.218 1.00 99.64 208 GLU A C 1
ATOM 1599 O O . GLU A 1 211 ? 48.869 29.811 24.288 1.00 96.76 208 GLU A O 1
ATOM 1605 N N . GLU A 1 212 ? 49.716 29.915 26.414 1.00 102.65 209 GLU A N 1
ATOM 1606 C CA . GLU A 1 212 ? 49.419 28.509 26.803 1.00 103.50 209 GLU A CA 1
ATOM 1607 C C . GLU A 1 212 ? 47.901 28.277 26.887 1.00 101.04 209 GLU A C 1
ATOM 1608 O O . GLU A 1 212 ? 47.388 27.193 26.552 1.00 98.33 209 GLU A O 1
ATOM 1614 N N . ALA A 1 213 ? 47.219 29.297 27.418 1.00 100.89 210 ALA A N 1
ATOM 1615 C CA . ALA A 1 213 ? 45.768 29.317 27.591 1.00 99.24 210 ALA A CA 1
ATOM 1616 C C . ALA A 1 213 ? 45.105 29.259 26.213 1.00 94.12 210 ALA A C 1
ATOM 1617 O O . ALA A 1 213 ? 44.345 28.326 25.945 1.00 92.97 210 ALA A O 1
ATOM 1619 N N . GLU A 1 214 ? 45.431 30.230 25.344 1.00 91.89 211 GLU A N 1
ATOM 1620 C CA . GLU A 1 214 ? 44.933 30.289 23.949 1.00 88.01 211 GLU A CA 1
ATOM 1621 C C . GLU A 1 214 ? 45.174 28.982 23.225 1.00 86.94 211 GLU A C 1
ATOM 1622 O O . GLU A 1 214 ? 44.294 28.478 22.533 1.00 83.65 211 GLU A O 1
ATOM 1628 N N . LYS A 1 215 ? 46.376 28.441 23.423 1.00 89.85 212 LYS A N 1
ATOM 1629 C CA . LYS A 1 215 ? 46.833 27.209 22.795 1.00 90.59 212 LYS A CA 1
ATOM 1630 C C . LYS A 1 215 ? 45.898 25.993 22.909 1.00 90.19 212 LYS A C 1
ATOM 1631 O O . LYS A 1 215 ? 45.551 25.398 21.871 1.00 87.96 212 LYS A O 1
ATOM 1637 N N . ARG A 1 216 ? 45.478 25.632 24.129 1.00 91.27 213 ARG A N 1
ATOM 1638 C CA . ARG A 1 216 ? 44.619 24.455 24.297 1.00 91.77 213 ARG A CA 1
ATOM 1639 C C . ARG A 1 216 ? 43.145 24.736 24.155 1.00 90.45 213 ARG A C 1
ATOM 1640 O O . ARG A 1 216 ? 42.335 23.812 24.059 1.00 89.95 213 ARG A O 1
ATOM 1648 N N . PHE A 1 217 ? 42.782 26.004 24.217 1.00 89.39 214 PHE A N 1
ATOM 1649 C CA . PHE A 1 217 ? 41.413 26.358 23.958 1.00 87.98 214 PHE A CA 1
ATOM 1650 C C . PHE A 1 217 ? 41.123 26.032 22.485 1.00 86.22 214 PHE A C 1
ATOM 1651 O O . PHE A 1 217 ? 40.047 25.535 22.153 1.00 85.48 214 PHE A O 1
ATOM 1667 N N . LYS A 1 219 ? 42.800 23.805 20.742 1.00 88.68 216 LYS A N 1
ATOM 1668 C CA . LYS A 1 219 ? 42.879 22.342 20.667 1.00 91.27 216 LYS A CA 1
ATOM 1669 C C . LYS A 1 219 ? 41.540 21.699 21.019 1.00 92.33 216 LYS A C 1
ATOM 1670 O O . LYS A 1 219 ? 40.947 20.976 20.235 1.00 90.59 216 LYS A O 1
ATOM 1676 N N . GLU A 1 220 ? 41.076 21.996 22.226 1.00 96.31 217 GLU A N 1
ATOM 1677 C CA . GLU A 1 220 ? 39.833 21.459 22.772 1.00 97.35 217 GLU A CA 1
ATOM 1678 C C . GLU A 1 220 ? 38.575 22.008 22.114 1.00 95.25 217 GLU A C 1
ATOM 1679 O O . GLU A 1 220 ? 37.715 21.236 21.698 1.00 96.68 217 GLU A O 1
ATOM 1685 N N . ASN A 1 221 ? 38.479 23.332 21.990 1.00 92.68 218 ASN A N 1
ATOM 1686 C CA . ASN A 1 221 ? 37.274 23.965 21.437 1.00 89.10 218 ASN A CA 1
ATOM 1687 C C . ASN A 1 221 ? 37.212 24.372 19.951 1.00 84.95 218 ASN A C 1
ATOM 1688 O O . ASN A 1 221 ? 36.130 24.676 19.455 1.00 81.51 218 ASN A O 1
ATOM 1693 N N . ARG A 1 222 ? 38.355 24.423 19.268 1.00 83.12 219 ARG A N 1
ATOM 1694 C CA . ARG A 1 222 ? 38.373 24.784 17.849 1.00 80.52 219 ARG A CA 1
ATOM 1695 C C . ARG A 1 222 ? 39.255 23.782 17.089 1.00 78.90 219 ARG A C 1
ATOM 1696 O O . ARG A 1 222 ? 40.117 24.177 16.298 1.00 75.28 219 ARG A O 1
ATOM 1704 N N . PRO A 1 223 ? 39.032 22.473 17.337 1.00 79.76 220 PRO A N 1
ATOM 1705 C CA . PRO A 1 223 ? 39.844 21.459 16.693 1.00 79.25 220 PRO A CA 1
ATOM 1706 C C . PRO A 1 223 ? 39.791 21.628 15.193 1.00 76.58 220 PRO A C 1
ATOM 1707 O O . PRO A 1 223 ? 40.684 21.199 14.470 1.00 77.20 220 PRO A O 1
ATOM 1711 N N . THR A 1 224 ? 38.774 22.307 14.709 1.00 74.07 221 THR A N 1
ATOM 1712 C CA . THR A 1 224 ? 38.659 22.386 13.275 1.00 71.06 221 THR A CA 1
ATOM 1713 C C . THR A 1 224 ? 39.501 23.462 12.562 1.00 68.53 221 THR A C 1
ATOM 1714 O O . THR A 1 224 ? 39.584 23.469 11.336 1.00 66.47 221 THR A O 1
ATOM 1718 N N . SER A 1 225 ? 40.120 24.356 13.333 1.00 68.36 222 SER A N 1
ATOM 1719 C CA . SER A 1 225 ? 40.936 25.417 12.787 1.00 67.54 222 SER A CA 1
ATOM 1720 C C . SER A 1 225 ? 42.196 24.922 12.106 1.00 68.38 222 SER A C 1
ATOM 1721 O O . SER A 1 225 ? 42.874 24.081 12.667 1.00 72.51 222 SER A O 1
ATOM 1724 N N . ILE A 1 226 ? 42.502 25.432 10.910 1.00 65.82 223 ILE A N 1
ATOM 1725 C CA . ILE A 1 226 ? 43.734 25.085 10.225 1.00 65.93 223 ILE A CA 1
ATOM 1726 C C . ILE A 1 226 ? 44.879 25.884 10.847 1.00 67.06 223 ILE A C 1
ATOM 1727 O O . ILE A 1 226 ? 45.936 25.366 11.264 1.00 66.79 223 ILE A O 1
ATOM 1732 N N . ILE A 1 227 ? 44.639 27.178 10.902 1.00 67.64 224 ILE A N 1
ATOM 1733 C CA . ILE A 1 227 ? 45.640 28.138 11.372 1.00 69.23 224 ILE A CA 1
ATOM 1734 C C . ILE A 1 227 ? 46.046 27.911 12.814 1.00 70.54 224 ILE A C 1
ATOM 1735 O O . ILE A 1 227 ? 47.126 28.296 13.210 1.00 73.50 224 ILE A O 1
ATOM 1740 N N . GLN A 1 228 ? 45.159 27.290 13.587 1.00 69.86 225 GLN A N 1
ATOM 1741 C CA . GLN A 1 228 ? 45.425 26.915 14.997 1.00 70.45 225 GLN A CA 1
ATOM 1742 C C . GLN A 1 228 ? 45.787 27.951 15.995 1.00 70.96 225 GLN A C 1
ATOM 1743 O O . GLN A 1 228 ? 46.676 27.737 16.744 1.00 74.77 225 GLN A O 1
ATOM 1749 N N . ARG A 1 229 ? 45.073 29.056 16.036 1.00 70.12 226 ARG A N 1
ATOM 1750 C CA . ARG A 1 229 ? 45.330 30.112 17.021 1.00 72.88 226 ARG A CA 1
ATOM 1751 C C . ARG A 1 229 ? 44.190 31.090 16.908 1.00 72.34 226 ARG A C 1
ATOM 1752 O O . ARG A 1 229 ? 43.382 30.975 15.965 1.00 72.66 226 ARG A O 1
ATOM 1760 N N . LEU A 1 230 ? 44.088 32.006 17.865 1.00 72.66 227 LEU A N 1
ATOM 1761 C CA . LEU A 1 230 ? 43.114 33.060 17.751 1.00 72.29 227 LEU A CA 1
ATOM 1762 C C . LEU A 1 230 ? 43.602 34.016 16.679 1.00 70.61 227 LEU A C 1
ATOM 1763 O O . LEU A 1 230 ? 44.793 34.151 16.435 1.00 71.02 227 LEU A O 1
ATOM 1768 N N . ILE A 1 231 ? 42.663 34.664 16.026 1.00 69.65 228 ILE A N 1
ATOM 1769 C CA . ILE A 1 231 ? 42.991 35.614 14.986 1.00 69.17 228 ILE A CA 1
ATOM 1770 C C . ILE A 1 231 ? 43.274 36.958 15.674 1.00 71.12 228 ILE A C 1
ATOM 1771 O O . ILE A 1 231 ? 42.539 37.348 16.556 1.00 71.39 228 ILE A O 1
ATOM 1776 N N . ARG A 1 232 ? 44.354 37.639 15.320 1.00 72.76 229 ARG A N 1
ATOM 1777 C CA . ARG A 1 232 ? 44.587 38.931 15.939 1.00 76.37 229 ARG A CA 1
ATOM 1778 C C . ARG A 1 232 ? 43.652 39.883 15.216 1.00 74.57 229 ARG A C 1
ATOM 1779 O O . ARG A 1 232 ? 43.487 39.787 13.978 1.00 70.71 229 ARG A O 1
ATOM 1787 N N . PRO A 1 233 ? 43.048 40.822 15.980 1.00 75.27 230 PRO A N 1
ATOM 1788 C CA . PRO A 1 233 ? 42.127 41.811 15.407 1.00 73.43 230 PRO A CA 1
ATOM 1789 C C . PRO A 1 233 ? 42.700 42.451 14.128 1.00 72.88 230 PRO A C 1
ATOM 1790 O O . PRO A 1 233 ? 42.013 42.487 13.117 1.00 71.50 230 PRO A O 1
ATOM 1794 N N . GLU A 1 234 ? 43.949 42.903 14.161 1.00 74.70 231 GLU A N 1
ATOM 1795 C CA . GLU A 1 234 ? 44.580 43.500 12.986 1.00 76.83 231 GLU A CA 1
ATOM 1796 C C . GLU A 1 234 ? 44.328 42.722 11.668 1.00 74.06 231 GLU A C 1
ATOM 1797 O O . GLU A 1 234 ? 44.118 43.314 10.619 1.00 73.52 231 GLU A O 1
ATOM 1803 N N . GLU A 1 235 ? 44.351 41.397 11.740 1.00 73.13 232 GLU A N 1
ATOM 1804 C CA . GLU A 1 235 ? 44.206 40.555 10.580 1.00 71.05 232 GLU A CA 1
ATOM 1805 C C . GLU A 1 235 ? 42.851 40.641 9.887 1.00 70.26 232 GLU A C 1
ATOM 1806 O O . GLU A 1 235 ? 42.727 40.262 8.718 1.00 69.46 232 GLU A O 1
ATOM 1812 N N . ILE A 1 236 ? 41.834 41.080 10.610 1.00 70.02 233 ILE A N 1
ATOM 1813 C CA . ILE A 1 236 ? 40.499 41.218 10.037 1.00 67.92 233 ILE A CA 1
ATOM 1814 C C . ILE A 1 236 ? 40.418 42.588 9.401 1.00 69.22 233 ILE A C 1
ATOM 1815 O O . ILE A 1 236 ? 39.867 42.731 8.296 1.00 69.64 233 ILE A O 1
ATOM 1820 N N . ALA A 1 237 ? 40.983 43.587 10.090 1.00 70.07 234 ALA A N 1
ATOM 1821 C CA . ALA A 1 237 ? 41.032 44.947 9.573 1.00 70.43 234 ALA A CA 1
ATOM 1822 C C . ALA A 1 237 ? 41.676 44.949 8.183 1.00 70.20 234 ALA A C 1
ATOM 1823 O O . ALA A 1 237 ? 41.149 45.544 7.216 1.00 68.02 234 ALA A O 1
ATOM 1825 N N . HIS A 1 238 ? 42.817 44.266 8.076 1.00 70.93 235 HIS A N 1
ATOM 1826 C CA . HIS A 1 238 ? 43.469 44.186 6.787 1.00 70.93 235 HIS A CA 1
ATOM 1827 C C . HIS A 1 238 ? 42.422 43.974 5.664 1.00 69.54 235 HIS A C 1
ATOM 1828 O O . HIS A 1 238 ? 42.286 44.822 4.768 1.00 69.50 235 HIS A O 1
ATOM 1835 N N . LEU A 1 239 ? 41.651 42.886 5.759 1.00 67.37 236 LEU A N 1
ATOM 1836 C CA . LEU A 1 239 ? 40.607 42.567 4.783 1.00 66.07 236 LEU A CA 1
ATOM 1837 C C . LEU A 1 239 ? 39.530 43.647 4.615 1.00 66.92 236 LEU A C 1
ATOM 1838 O O . LEU A 1 239 ? 39.154 44.020 3.488 1.00 66.13 236 LEU A O 1
ATOM 1843 N N . VAL A 1 240 ? 39.002 44.125 5.733 1.00 67.83 237 VAL A N 1
ATOM 1844 C CA . VAL A 1 240 ? 37.990 45.180 5.656 1.00 68.56 237 VAL A CA 1
ATOM 1845 C C . VAL A 1 240 ? 38.478 46.431 4.932 1.00 68.56 237 VAL A C 1
ATOM 1846 O O . VAL A 1 240 ? 37.728 47.041 4.178 1.00 68.22 237 VAL A O 1
ATOM 1850 N N . THR A 1 241 ? 39.733 46.794 5.195 1.00 69.93 238 THR A N 1
ATOM 1851 C CA . THR A 1 241 ? 40.395 47.946 4.596 1.00 70.61 238 THR A CA 1
ATOM 1852 C C . THR A 1 241 ? 40.525 47.676 3.136 1.00 69.36 238 THR A C 1
ATOM 1853 O O . THR A 1 241 ? 40.260 48.532 2.335 1.00 71.37 238 THR A O 1
ATOM 1857 N N . PHE A 1 242 ? 40.937 46.478 2.772 1.00 68.82 239 PHE A N 1
ATOM 1858 C CA . PHE A 1 242 ? 41.017 46.170 1.356 1.00 67.65 239 PHE A CA 1
ATOM 1859 C C . PHE A 1 242 ? 39.674 46.400 0.704 1.00 67.46 239 PHE A C 1
ATOM 1860 O O . PHE A 1 242 ? 39.589 47.106 -0.285 1.00 69.65 239 PHE A O 1
ATOM 1868 N N . LEU A 1 243 ? 38.624 45.800 1.254 1.00 66.68 240 LEU A N 1
ATOM 1869 C CA . LEU A 1 243 ? 37.271 45.962 0.697 1.00 66.88 240 LEU A CA 1
ATOM 1870 C C . LEU A 1 243 ? 36.758 47.382 0.707 1.00 66.96 240 LEU A C 1
ATOM 1871 O O . LEU A 1 243 ? 35.966 47.764 -0.128 1.00 68.10 240 LEU A O 1
ATOM 1876 N N . SER A 1 244 ? 37.179 48.158 1.677 1.00 68.09 241 SER A N 1
ATOM 1877 C CA . SER A 1 244 ? 36.748 49.540 1.755 1.00 69.92 241 SER A CA 1
ATOM 1878 C C . SER A 1 244 ? 37.303 50.322 0.594 1.00 70.89 241 SER A C 1
ATOM 1879 O O . SER A 1 244 ? 36.689 51.268 0.106 1.00 73.96 241 SER A O 1
ATOM 1882 N N . SER A 1 245 ? 38.466 49.902 0.138 1.00 70.73 242 SER A N 1
ATOM 1883 C CA . SER A 1 245 ? 39.183 50.589 -0.921 1.00 72.79 242 SER A CA 1
ATOM 1884 C C . SER A 1 245 ? 38.462 50.480 -2.204 1.00 71.61 242 SER A C 1
ATOM 1885 O O . SER A 1 245 ? 37.588 49.667 -2.314 1.00 71.19 242 SER A O 1
ATOM 1888 N N . PRO A 1 246 ? 38.803 51.327 -3.178 1.00 74.07 243 PRO A N 1
ATOM 1889 C CA . PRO A 1 246 ? 38.220 51.211 -4.514 1.00 73.90 243 PRO A CA 1
ATOM 1890 C C . PRO A 1 246 ? 38.810 49.976 -5.164 1.00 73.06 243 PRO A C 1
ATOM 1891 O O . PRO A 1 246 ? 38.180 49.346 -6.005 1.00 73.57 243 PRO A O 1
ATOM 1895 N N . LEU A 1 247 ? 40.013 49.606 -4.750 1.00 72.40 244 LEU A N 1
ATOM 1896 C CA . LEU A 1 247 ? 40.640 48.422 -5.297 1.00 72.22 244 LEU A CA 1
ATOM 1897 C C . LEU A 1 247 ? 39.725 47.186 -5.408 1.00 70.16 244 LEU A C 1
ATOM 1898 O O . LEU A 1 247 ? 39.852 46.422 -6.323 1.00 71.16 244 LEU A O 1
ATOM 1903 N N . SER A 1 248 ? 38.787 47.016 -4.492 1.00 69.30 245 SER A N 1
ATOM 1904 C CA . SER A 1 248 ? 37.938 45.838 -4.455 1.00 66.54 245 SER A CA 1
ATOM 1905 C C . SER A 1 248 ? 36.670 45.926 -5.291 1.00 67.30 245 SER A C 1
ATOM 1906 O O . SER A 1 248 ? 35.727 45.133 -5.108 1.00 65.45 245 SER A O 1
ATOM 1909 N N . SER A 1 249 ? 36.649 46.888 -6.207 1.00 68.75 246 SER A N 1
ATOM 1910 C CA . SER A 1 249 ? 35.514 47.117 -7.089 1.00 68.93 246 SER A CA 1
ATOM 1911 C C . SER A 1 249 ? 34.848 45.893 -7.708 1.00 68.43 246 SER A C 1
ATOM 1912 O O . SER A 1 249 ? 33.628 45.901 -7.979 1.00 70.10 246 SER A O 1
ATOM 1915 N N . ALA A 1 250 ? 35.597 44.840 -7.978 1.00 67.05 247 ALA A N 1
ATOM 1916 C CA . ALA A 1 250 ? 34.899 43.698 -8.562 1.00 64.06 247 ALA A CA 1
ATOM 1917 C C . ALA A 1 250 ? 34.138 42.877 -7.539 1.00 61.35 247 ALA A C 1
ATOM 1918 O O . ALA A 1 250 ? 33.190 42.207 -7.915 1.00 60.67 247 ALA A O 1
ATOM 1920 N N . ILE A 1 251 ? 34.504 42.936 -6.254 1.00 60.12 248 ILE A N 1
ATOM 1921 C CA . ILE A 1 251 ? 33.750 42.155 -5.234 1.00 58.44 248 ILE A CA 1
ATOM 1922 C C . ILE A 1 251 ? 32.383 42.815 -4.942 1.00 58.19 248 ILE A C 1
ATOM 1923 O O . ILE A 1 251 ? 32.354 43.936 -4.467 1.00 58.11 248 ILE A O 1
ATOM 1928 N N . ASN A 1 252 ? 31.263 42.140 -5.194 1.00 58.23 249 ASN A N 1
ATOM 1929 C CA . ASN A 1 252 ? 29.980 42.758 -4.891 1.00 59.80 249 ASN A CA 1
ATOM 1930 C C . ASN A 1 252 ? 28.997 41.685 -4.519 1.00 60.67 249 ASN A C 1
ATOM 1931 O O . ASN A 1 252 ? 28.874 40.696 -5.224 1.00 60.13 249 ASN A O 1
ATOM 1936 N N . GLY A 1 253 ? 28.378 41.856 -3.340 1.00 62.48 250 GLY A N 1
ATOM 1937 C CA . GLY A 1 253 ? 27.398 40.930 -2.792 1.00 61.57 250 GLY A CA 1
ATOM 1938 C C . GLY A 1 253 ? 27.984 39.579 -2.402 1.00 62.29 250 GLY A C 1
ATOM 1939 O O . GLY A 1 253 ? 27.302 38.527 -2.557 1.00 61.80 250 GLY A O 1
ATOM 1940 N N . SER A 1 254 ? 29.242 39.599 -1.937 1.00 59.69 251 SER A N 1
ATOM 1941 C CA . SER A 1 254 ? 29.900 38.390 -1.507 1.00 58.72 251 SER A CA 1
ATOM 1942 C C . SER A 1 254 ? 29.955 38.286 0.001 1.00 58.94 251 SER A C 1
ATOM 1943 O O . SER A 1 254 ? 29.803 39.276 0.715 1.00 61.39 251 SER A O 1
ATOM 1946 N N . ALA A 1 255 ? 30.237 37.069 0.449 1.00 58.00 252 ALA A N 1
ATOM 1947 C CA . ALA A 1 255 ? 30.378 36.715 1.826 1.00 58.90 252 ALA A CA 1
ATOM 1948 C C . ALA A 1 255 ? 31.764 36.048 1.937 1.00 59.95 252 ALA A C 1
ATOM 1949 O O . ALA A 1 255 ? 31.929 34.869 1.615 1.00 61.24 252 ALA A O 1
ATOM 1951 N N . LEU A 1 256 ? 32.748 36.790 2.439 1.00 61.09 253 LEU A N 1
ATOM 1952 C CA . LEU A 1 256 ? 34.125 36.300 2.486 1.00 59.63 253 LEU A CA 1
ATOM 1953 C C . LEU A 1 256 ? 34.486 35.718 3.835 1.00 60.16 253 LEU A C 1
ATOM 1954 O O . LEU A 1 256 ? 34.361 36.381 4.871 1.00 59.98 253 LEU A O 1
ATOM 1959 N N . ARG A 1 257 ? 34.918 34.464 3.814 1.00 58.78 254 ARG A N 1
ATOM 1960 C CA . ARG A 1 257 ? 35.237 33.799 5.007 1.00 60.14 254 ARG A CA 1
ATOM 1961 C C . ARG A 1 257 ? 36.673 34.169 5.407 1.00 63.91 254 ARG A C 1
ATOM 1962 O O . ARG A 1 257 ? 37.584 34.154 4.570 1.00 68.52 254 ARG A O 1
ATOM 1970 N N . ILE A 1 258 ? 36.860 34.594 6.652 1.00 63.13 255 ILE A N 1
ATOM 1971 C CA . ILE A 1 258 ? 38.155 34.921 7.189 1.00 63.21 255 ILE A CA 1
ATOM 1972 C C . ILE A 1 258 ? 38.162 34.286 8.612 1.00 66.05 255 ILE A C 1
ATOM 1973 O O . ILE A 1 258 ? 38.050 34.956 9.690 1.00 65.67 255 ILE A O 1
ATOM 1978 N N . ASP A 1 259 ? 38.298 32.963 8.596 1.00 65.22 256 ASP A N 1
ATOM 1979 C CA . ASP A 1 259 ? 38.216 32.230 9.810 1.00 65.63 256 ASP A CA 1
ATOM 1980 C C . ASP A 1 259 ? 39.344 31.278 10.080 1.00 65.92 256 ASP A C 1
ATOM 1981 O O . ASP A 1 259 ? 39.185 30.338 10.864 1.00 68.13 256 ASP A O 1
ATOM 1986 N N . GLY A 1 260 ? 40.472 31.481 9.429 1.00 64.83 257 GLY A N 1
ATOM 1987 C CA . GLY A 1 260 ? 41.618 30.605 9.659 1.00 66.37 257 GLY A CA 1
ATOM 1988 C C . GLY A 1 260 ? 41.334 29.130 9.446 1.00 66.43 257 GLY A C 1
ATOM 1989 O O . GLY A 1 260 ? 41.968 28.259 10.089 1.00 67.94 257 GLY A O 1
ATOM 1990 N N . GLY A 1 261 ? 40.380 28.855 8.547 1.00 63.86 258 GLY A N 1
ATOM 1991 C CA . GLY A 1 261 ? 39.984 27.495 8.224 1.00 63.12 258 GLY A CA 1
ATOM 1992 C C . GLY A 1 261 ? 38.921 26.833 9.093 1.00 63.73 258 GLY A C 1
ATOM 1993 O O . GLY A 1 261 ? 38.583 25.674 8.834 1.00 63.64 258 GLY A O 1
ATOM 1994 N N . LEU A 1 262 ? 38.391 27.518 10.112 1.00 62.25 259 LEU A N 1
ATOM 1995 C CA . LEU A 1 262 ? 37.321 26.899 10.895 1.00 64.45 259 LEU A CA 1
ATOM 1996 C C . LEU A 1 262 ? 36.301 26.061 10.098 1.00 64.68 259 LEU A C 1
ATOM 1997 O O . LEU A 1 262 ? 36.272 24.867 10.243 1.00 68.10 259 LEU A O 1
ATOM 2002 N N . VAL A 1 263 ? 35.487 26.675 9.257 1.00 64.04 260 VAL A N 1
ATOM 2003 C CA . VAL A 1 263 ? 34.458 25.988 8.474 1.00 63.72 260 VAL A CA 1
ATOM 2004 C C . VAL A 1 263 ? 35.068 25.028 7.413 1.00 63.58 260 VAL A C 1
ATOM 2005 O O . VAL A 1 263 ? 35.777 25.470 6.507 1.00 63.00 260 VAL A O 1
ATOM 2009 N N . ARG A 1 264 ? 34.781 23.729 7.557 1.00 64.61 261 ARG A N 1
ATOM 2010 C CA . ARG A 1 264 ? 35.291 22.627 6.703 1.00 64.97 261 ARG A CA 1
ATOM 2011 C C . ARG A 1 264 ? 34.328 22.487 5.543 1.00 66.35 261 ARG A C 1
ATOM 2012 O O . ARG A 1 264 ? 33.449 21.603 5.531 1.00 68.77 261 ARG A O 1
ATOM 2020 N N . SER A 1 265 ? 34.511 23.321 4.538 1.00 65.22 262 SER A N 1
ATOM 2021 C CA . SER A 1 265 ? 33.591 23.336 3.459 1.00 65.34 262 SER A CA 1
ATOM 2022 C C . SER A 1 265 ? 34.285 23.845 2.200 1.00 65.44 262 SER A C 1
ATOM 2023 O O . SER A 1 265 ? 35.056 24.794 2.246 1.00 65.89 262 SER A O 1
ATOM 2026 N N . VAL A 1 266 ? 34.032 23.232 1.065 1.00 65.77 263 VAL A N 1
ATOM 2027 C CA . VAL A 1 266 ? 34.662 23.729 -0.126 1.00 67.15 263 VAL A CA 1
ATOM 2028 C C . VAL A 1 266 ? 33.936 25.020 -0.452 1.00 68.78 263 VAL A C 1
ATOM 2029 O O . VAL A 1 266 ? 34.195 25.653 -1.490 1.00 67.24 263 VAL A O 1
ATOM 2033 N N . PHE A 1 267 ? 33.025 25.393 0.467 1.00 71.27 264 PHE A N 1
ATOM 2034 C CA . PHE A 1 267 ? 32.173 26.587 0.354 1.00 71.89 264 PHE A CA 1
ATOM 2035 C C . PHE A 1 267 ? 31.535 26.630 -1.046 1.00 74.67 264 PHE A C 1
ATOM 2036 O O . PHE A 1 267 ? 30.679 25.759 -1.388 1.00 78.46 264 PHE A O 1
ATOM 2039 N N . ALA B 1 3 ? 7.795 -2.163 1.139 1.00 144.22 0 ALA B N 1
ATOM 2040 C CA . ALA B 1 3 ? 9.011 -1.953 1.991 1.00 142.00 0 ALA B CA 1
ATOM 2041 C C . ALA B 1 3 ? 9.191 -0.484 2.349 1.00 137.08 0 ALA B C 1
ATOM 2042 O O . ALA B 1 3 ? 10.089 -0.116 3.109 1.00 134.77 0 ALA B O 1
ATOM 2052 N N . HIS B 1 5 ? 6.951 1.987 3.919 1.00 132.14 2 HIS B N 1
ATOM 2053 C CA . HIS B 1 5 ? 5.786 2.430 4.638 1.00 133.15 2 HIS B CA 1
ATOM 2054 C C . HIS B 1 5 ? 6.129 3.713 5.389 1.00 128.07 2 HIS B C 1
ATOM 2055 O O . HIS B 1 5 ? 7.264 3.893 5.825 1.00 125.09 2 HIS B O 1
ATOM 2070 N N . GLN B 1 7 ? 5.512 5.025 8.595 1.00 125.56 4 GLN B N 1
ATOM 2071 C CA . GLN B 1 7 ? 4.949 4.609 9.884 1.00 127.29 4 GLN B CA 1
ATOM 2072 C C . GLN B 1 7 ? 4.643 5.880 10.681 1.00 124.96 4 GLN B C 1
ATOM 2073 O O . GLN B 1 7 ? 5.432 6.294 11.549 1.00 123.07 4 GLN B O 1
ATOM 2079 N N . LEU B 1 8 ? 3.518 6.521 10.345 1.00 124.39 5 LEU B N 1
ATOM 2080 C CA . LEU B 1 8 ? 3.113 7.766 11.019 1.00 122.29 5 LEU B CA 1
ATOM 2081 C C . LEU B 1 8 ? 1.642 7.797 11.438 1.00 125.73 5 LEU B C 1
ATOM 2082 O O . LEU B 1 8 ? 1.073 8.854 11.730 1.00 124.67 5 LEU B O 1
ATOM 2085 N N . LYS B 1 9 ? 1.046 6.611 11.480 1.00 129.52 6 LYS B N 1
ATOM 2086 C CA . LYS B 1 9 ? -0.318 6.465 11.938 1.00 133.67 6 LYS B CA 1
ATOM 2087 C C . LYS B 1 9 ? -0.246 6.569 13.462 1.00 134.75 6 LYS B C 1
ATOM 2088 O O . LYS B 1 9 ? 0.692 6.060 14.075 1.00 134.71 6 LYS B O 1
ATOM 2093 N N . GLY B 1 10 ? -1.188 7.280 14.070 1.00 135.55 7 GLY B N 1
ATOM 2094 C CA . GLY B 1 10 ? -1.175 7.443 15.521 1.00 136.93 7 GLY B CA 1
ATOM 2095 C C . GLY B 1 10 ? -0.300 8.590 16.006 1.00 132.84 7 GLY B C 1
ATOM 2096 O O . GLY B 1 10 ? -0.369 8.970 17.178 1.00 134.46 7 GLY B O 1
ATOM 2097 N N . LYS B 1 11 ? 0.544 9.134 15.127 1.00 127.06 8 LYS B N 1
ATOM 2098 C CA . LYS B 1 11 ? 1.383 10.280 15.512 1.00 122.51 8 LYS B CA 1
ATOM 2099 C C . LYS B 1 11 ? 0.634 11.598 15.285 1.00 120.03 8 LYS B C 1
ATOM 2100 O O . LYS B 1 11 ? -0.074 11.768 14.285 1.00 119.13 8 LYS B O 1
ATOM 2106 N N . THR B 1 12 ? 0.761 12.516 16.237 1.00 118.94 9 THR B N 1
ATOM 2107 C CA . THR B 1 12 ? 0.096 13.808 16.117 1.00 117.20 9 THR B CA 1
ATOM 2108 C C . THR B 1 12 ? 1.061 14.811 15.507 1.00 111.72 9 THR B C 1
ATOM 2109 O O . THR B 1 12 ? 2.200 14.990 15.974 1.00 110.38 9 THR B O 1
ATOM 2113 N N . ALA B 1 13 ? 0.612 15.438 14.428 1.00 108.68 10 ALA B N 1
ATOM 2114 C CA . ALA B 1 13 ? 1.425 16.417 13.727 1.00 102.72 10 ALA B CA 1
ATOM 2115 C C . ALA B 1 13 ? 0.764 17.769 13.813 1.00 101.84 10 ALA B C 1
ATOM 2116 O O . ALA B 1 13 ? -0.454 17.879 13.671 1.00 105.11 10 ALA B O 1
ATOM 2118 N N . LEU B 1 14 ? 1.558 18.797 14.080 1.00 98.00 11 LEU B N 1
ATOM 2119 C CA . LEU B 1 14 ? 1.035 20.151 14.132 1.00 96.18 11 LEU B CA 1
ATOM 2120 C C . LEU B 1 14 ? 1.490 20.842 12.868 1.00 92.13 11 LEU B C 1
ATOM 2121 O O . LEU B 1 14 ? 2.650 20.742 12.481 1.00 90.03 11 LEU B O 1
ATOM 2126 N N . VAL B 1 15 ? 0.577 21.490 12.171 1.00 92.56 12 VAL B N 1
ATOM 2127 C CA . VAL B 1 15 ? 0.982 22.181 10.969 1.00 90.31 12 VAL B CA 1
ATOM 2128 C C . VAL B 1 15 ? 0.518 23.609 11.147 1.00 91.72 12 VAL B C 1
ATOM 2129 O O . VAL B 1 15 ? -0.665 23.901 10.939 1.00 94.45 12 VAL B O 1
ATOM 2133 N N . THR B 1 16 ? 1.443 24.486 11.553 1.00 89.89 13 THR B N 1
ATOM 2134 C CA . THR B 1 16 ? 1.156 25.905 11.761 1.00 90.04 13 THR B CA 1
ATOM 2135 C C . THR B 1 16 ? 0.749 26.628 10.461 1.00 90.57 13 THR B C 1
ATOM 2136 O O . THR B 1 16 ? 1.316 26.368 9.391 1.00 88.68 13 THR B O 1
ATOM 2140 N N . GLY B 1 17 ? -0.260 27.501 10.550 1.00 93.88 14 GLY B N 1
ATOM 2141 C CA . GLY B 1 17 ? -0.734 28.272 9.386 1.00 94.60 14 GLY B CA 1
ATOM 2142 C C . GLY B 1 17 ? -1.021 27.365 8.208 1.00 96.11 14 GLY B C 1
ATOM 2143 O O . GLY B 1 17 ? -0.524 27.573 7.101 1.00 94.11 14 GLY B O 1
ATOM 2144 N N . SER B 1 18 ? -1.839 26.354 8.465 1.00 99.32 15 SER B N 1
ATOM 2145 C CA . SER B 1 18 ? -2.185 25.369 7.467 1.00 101.40 15 SER B CA 1
ATOM 2146 C C . SER B 1 18 ? -3.609 25.551 6.936 1.00 105.09 15 SER B C 1
ATOM 2147 O O . SER B 1 18 ? -4.235 24.603 6.484 1.00 106.92 15 SER B O 1
ATOM 2150 N N . THR B 1 19 ? -4.116 26.774 7.017 1.00 106.83 16 THR B N 1
ATOM 2151 C CA . THR B 1 19 ? -5.448 27.128 6.530 1.00 109.92 16 THR B CA 1
ATOM 2152 C C . THR B 1 19 ? -5.550 27.015 5.012 1.00 110.01 16 THR B C 1
ATOM 2153 O O . THR B 1 19 ? -6.619 26.735 4.481 1.00 113.27 16 THR B O 1
ATOM 2157 N N . ALA B 1 20 ? -4.438 27.265 4.317 1.00 107.10 17 ALA B N 1
ATOM 2158 C CA . ALA B 1 20 ? -4.401 27.189 2.859 1.00 106.66 17 ALA B CA 1
ATOM 2159 C C . ALA B 1 20 ? -2.997 26.883 2.350 1.00 102.99 17 ALA B C 1
ATOM 2160 O O . ALA B 1 20 ? -2.099 26.570 3.133 1.00 101.51 17 ALA B O 1
ATOM 2162 N N . GLY B 1 21 ? -2.831 26.954 1.030 1.00 101.66 18 GLY B N 1
ATOM 2163 C CA . GLY B 1 21 ? -1.551 26.707 0.386 1.00 97.56 18 GLY B CA 1
ATOM 2164 C C . GLY B 1 21 ? -0.807 25.465 0.829 1.00 95.76 18 GLY B C 1
ATOM 2165 O O . GLY B 1 21 ? -1.418 24.440 1.150 1.00 96.71 18 GLY B O 1
ATOM 2166 N N . ILE B 1 22 ? 0.527 25.564 0.819 1.00 92.10 19 ILE B N 1
ATOM 2167 C CA . ILE B 1 22 ? 1.394 24.459 1.200 1.00 89.67 19 ILE B CA 1
ATOM 2168 C C . ILE B 1 22 ? 0.861 23.827 2.483 1.00 91.32 19 ILE B C 1
ATOM 2169 O O . ILE B 1 22 ? 0.567 22.639 2.516 1.00 93.60 19 ILE B O 1
ATOM 2174 N N . GLY B 1 23 ? 0.733 24.636 3.535 1.00 90.31 20 GLY B N 1
ATOM 2175 C CA . GLY B 1 23 ? 0.242 24.173 4.829 1.00 91.23 20 GLY B CA 1
ATOM 2176 C C . GLY B 1 23 ? -0.998 23.317 4.730 1.00 94.55 20 GLY B C 1
ATOM 2177 O O . GLY B 1 23 ? -1.203 22.385 5.521 1.00 96.78 20 GLY B O 1
ATOM 2178 N N . LYS B 1 24 ? -1.852 23.628 3.768 1.00 95.37 21 LYS B N 1
ATOM 2179 C CA . LYS B 1 24 ? -3.037 22.801 3.614 1.00 98.41 21 LYS B CA 1
ATOM 2180 C C . LYS B 1 24 ? -2.611 21.506 2.921 1.00 97.40 21 LYS B C 1
ATOM 2181 O O . LYS B 1 24 ? -2.953 20.434 3.391 1.00 99.46 21 LYS B O 1
ATOM 2187 N N . ALA B 1 25 ? -1.820 21.609 1.852 1.00 93.83 22 ALA B N 1
ATOM 2188 C CA . ALA B 1 25 ? -1.357 20.422 1.140 1.00 93.93 22 ALA B CA 1
ATOM 2189 C C . ALA B 1 25 ? -0.632 19.429 2.063 1.00 93.98 22 ALA B C 1
ATOM 2190 O O . ALA B 1 25 ? -0.852 18.203 1.981 1.00 96.61 22 ALA B O 1
ATOM 2192 N N . ILE B 1 26 ? 0.220 19.962 2.933 1.00 91.37 23 ILE B N 1
ATOM 2193 C CA . ILE B 1 26 ? 0.984 19.155 3.863 1.00 90.99 23 ILE B CA 1
ATOM 2194 C C . ILE B 1 26 ? 0.084 18.460 4.856 1.00 95.01 23 ILE B C 1
ATOM 2195 O O . ILE B 1 26 ? 0.300 17.299 5.188 1.00 97.98 23 ILE B O 1
ATOM 2200 N N . ALA B 1 27 ? -0.906 19.172 5.362 1.00 96.50 24 ALA B N 1
ATOM 2201 C CA . ALA B 1 27 ? -1.820 18.566 6.317 1.00 101.11 24 ALA B CA 1
ATOM 2202 C C . ALA B 1 27 ? -2.595 17.355 5.740 1.00 103.57 24 ALA B C 1
ATOM 2203 O O . ALA B 1 27 ? -2.639 16.278 6.332 1.00 105.35 24 ALA B O 1
ATOM 2205 N N . THR B 1 28 ? -3.192 17.572 4.576 1.00 103.27 25 THR B N 1
ATOM 2206 C CA . THR B 1 28 ? -3.966 16.586 3.856 1.00 106.13 25 THR B CA 1
ATOM 2207 C C . THR B 1 28 ? -3.162 15.314 3.651 1.00 105.81 25 THR B C 1
ATOM 2208 O O . THR B 1 28 ? -3.608 14.209 4.005 1.00 108.27 25 THR B O 1
ATOM 2212 N N . SER B 1 29 ? -1.967 15.471 3.078 1.00 101.98 26 SER B N 1
ATOM 2213 C CA . SER B 1 29 ? -1.123 14.322 2.791 1.00 101.04 26 SER B CA 1
ATOM 2214 C C . SER B 1 29 ? -0.827 13.518 4.048 1.00 102.11 26 SER B C 1
ATOM 2215 O O . SER B 1 29 ? -0.928 12.281 4.047 1.00 103.91 26 SER B O 1
ATOM 2218 N N . LEU B 1 30 ? -0.506 14.244 5.117 1.00 100.17 27 LEU B N 1
ATOM 2219 C CA . LEU B 1 30 ? -0.147 13.652 6.388 1.00 101.66 27 LEU B CA 1
ATOM 2220 C C . LEU B 1 30 ? -1.312 12.912 7.024 1.00 107.70 27 LEU B C 1
ATOM 2221 O O . LEU B 1 30 ? -1.135 11.801 7.532 1.00 111.20 27 LEU B O 1
ATOM 2223 N N . VAL B 1 31 ? -2.513 13.481 6.996 1.00 110.18 28 VAL B N 1
ATOM 2224 C CA . VAL B 1 31 ? -3.630 12.752 7.589 1.00 115.76 28 VAL B CA 1
ATOM 2225 C C . VAL B 1 31 ? -3.969 11.557 6.691 1.00 118.84 28 VAL B C 1
ATOM 2226 O O . VAL B 1 31 ? -4.455 10.516 7.152 1.00 122.64 28 VAL B O 1
ATOM 2230 N N . ALA B 1 32 ? -3.669 11.711 5.405 1.00 117.22 29 ALA B N 1
ATOM 2231 C CA . ALA B 1 32 ? -3.899 10.660 4.432 1.00 119.87 29 ALA B CA 1
ATOM 2232 C C . ALA B 1 32 ? -3.073 9.416 4.771 1.00 120.60 29 ALA B C 1
ATOM 2233 O O . ALA B 1 32 ? -3.301 8.351 4.223 1.00 123.38 29 ALA B O 1
ATOM 2235 N N . GLU B 1 33 ? -2.097 9.572 5.659 1.00 118.66 30 GLU B N 1
ATOM 2236 C CA . GLU B 1 33 ? -1.242 8.473 6.074 1.00 119.84 30 GLU B CA 1
ATOM 2237 C C . GLU B 1 33 ? -1.545 8.233 7.533 1.00 122.61 30 GLU B C 1
ATOM 2238 O O . GLU B 1 33 ? -0.663 7.883 8.316 1.00 123.65 30 GLU B O 1
ATOM 2244 N N . GLY B 1 34 ? -2.787 8.496 7.905 1.00 125.35 31 GLY B N 1
ATOM 2245 C CA . GLY B 1 34 ? -3.252 8.257 9.260 1.00 128.14 31 GLY B CA 1
ATOM 2246 C C . GLY B 1 34 ? -2.602 8.974 10.420 1.00 126.09 31 GLY B C 1
ATOM 2247 O O . GLY B 1 34 ? -2.551 8.422 11.519 1.00 128.51 31 GLY B O 1
ATOM 2248 N N . ALA B 1 35 ? -2.081 10.178 10.194 1.00 121.33 32 ALA B N 1
ATOM 2249 C CA . ALA B 1 35 ? -1.522 10.943 11.301 1.00 120.04 32 ALA B CA 1
ATOM 2250 C C . ALA B 1 35 ? -2.657 11.799 11.850 1.00 122.76 32 ALA B C 1
ATOM 2251 O O . ALA B 1 35 ? -3.570 12.152 11.101 1.00 124.10 32 ALA B O 1
ATOM 2253 N N . ASN B 1 36 ? -2.646 12.078 13.155 1.00 124.78 33 ASN B N 1
ATOM 2254 C CA . ASN B 1 36 ? -3.678 12.932 13.782 1.00 126.68 33 ASN B CA 1
ATOM 2255 C C . ASN B 1 36 ? -3.183 14.369 13.629 1.00 122.44 33 ASN B C 1
ATOM 2256 O O . ASN B 1 36 ? -2.357 14.846 14.418 1.00 121.64 33 ASN B O 1
ATOM 2259 N N . VAL B 1 37 ? -3.667 15.043 12.590 1.00 119.88 34 VAL B N 1
ATOM 2260 C CA . VAL B 1 37 ? -3.219 16.400 12.262 1.00 114.60 34 VAL B CA 1
ATOM 2261 C C . VAL B 1 37 ? -3.928 17.493 13.063 1.00 114.83 34 VAL B C 1
ATOM 2262 O O . VAL B 1 37 ? -5.144 17.463 13.196 1.00 119.10 34 VAL B O 1
ATOM 2266 N N . LEU B 1 38 ? -3.171 18.434 13.623 1.00 110.65 35 LEU B N 1
ATOM 2267 C CA . LEU B 1 38 ? -3.779 19.528 14.376 1.00 110.94 35 LEU B CA 1
ATOM 2268 C C . LEU B 1 38 ? -3.675 20.770 13.512 1.00 107.68 35 LEU B C 1
ATOM 2269 O O . LEU B 1 38 ? -2.628 21.387 13.443 1.00 104.06 35 LEU B O 1
ATOM 2274 N N . ILE B 1 39 ? -4.758 21.115 12.832 1.00 109.39 36 ILE B N 1
ATOM 2275 C CA . ILE B 1 39 ? -4.784 22.274 11.947 1.00 107.61 36 ILE B CA 1
ATOM 2276 C C . ILE B 1 39 ? -4.901 23.632 12.651 1.00 108.29 36 ILE B C 1
ATOM 2277 O O . ILE B 1 39 ? -5.877 23.911 13.362 1.00 110.65 36 ILE B O 1
ATOM 2282 N N . ASN B 1 40 ? -3.895 24.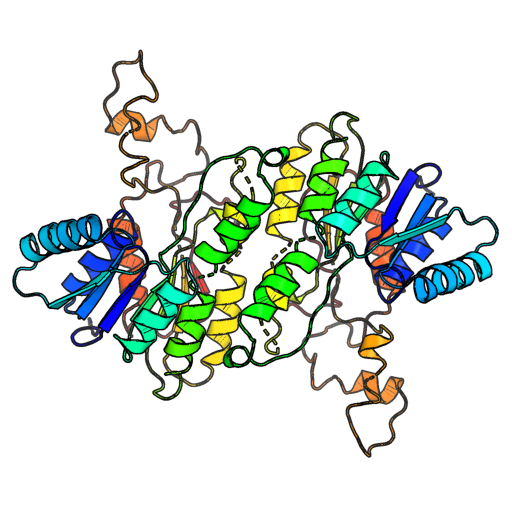472 12.405 1.00 105.26 37 ASN B N 1
ATOM 2283 C CA . ASN B 1 40 ? -3.820 25.804 12.970 1.00 106.47 37 ASN B CA 1
ATOM 2284 C C . ASN B 1 40 ? -4.011 26.907 11.942 1.00 106.87 37 ASN B C 1
ATOM 2285 O O . ASN B 1 40 ? -3.448 26.863 10.832 1.00 104.73 37 ASN B O 1
ATOM 2290 N N . GLY B 1 41 ? -4.777 27.914 12.358 1.00 110.10 38 GLY B N 1
ATOM 2291 C CA . GLY B 1 41 ? -5.053 29.094 11.557 1.00 111.04 38 GLY B CA 1
ATOM 2292 C C . GLY B 1 41 ? -5.479 30.219 12.475 1.00 114.23 38 GLY B C 1
ATOM 2293 O O . GLY B 1 41 ? -6.004 29.975 13.561 1.00 117.51 38 GLY B O 1
ATOM 2294 N N . ARG B 1 42 ? -5.228 31.455 12.063 1.00 114.28 39 ARG B N 1
ATOM 2295 C CA . ARG B 1 42 ? -5.645 32.612 12.859 1.00 117.94 39 ARG B CA 1
ATOM 2296 C C . ARG B 1 42 ? -7.168 32.772 12.918 1.00 122.26 39 ARG B C 1
ATOM 2297 O O . ARG B 1 42 ? -7.719 32.929 13.998 1.00 125.19 39 ARG B O 1
ATOM 2305 N N . ARG B 1 43 ? -7.843 32.692 11.770 1.00 124.02 40 ARG B N 1
ATOM 2306 C CA . ARG B 1 43 ? -9.308 32.847 11.719 1.00 129.87 40 ARG B CA 1
ATOM 2307 C C . ARG B 1 43 ? -10.092 31.546 11.953 1.00 133.44 40 ARG B C 1
ATOM 2308 O O . ARG B 1 43 ? -9.929 30.568 11.222 1.00 133.09 40 ARG B O 1
ATOM 2312 N N . GLU B 1 44 ? -10.979 31.563 12.942 1.00 138.01 41 GLU B N 1
ATOM 2313 C CA . GLU B 1 44 ? -11.805 30.404 13.268 1.00 141.81 41 GLU B CA 1
ATOM 2314 C C . GLU B 1 44 ? -12.599 29.907 12.053 1.00 143.01 41 GLU B C 1
ATOM 2315 O O . GLU B 1 44 ? -12.887 28.722 11.954 1.00 144.59 41 GLU B O 1
ATOM 2321 N N . GLU B 1 45 ? -12.968 30.809 11.144 1.00 143.04 42 GLU B N 1
ATOM 2322 C CA . GLU B 1 45 ? -13.700 30.416 9.942 1.00 144.84 42 GLU B CA 1
ATOM 2323 C C . GLU B 1 45 ? -12.785 29.591 9.065 1.00 140.73 42 GLU B C 1
ATOM 2324 O O . GLU B 1 45 ? -13.096 28.469 8.678 1.00 142.20 42 GLU B O 1
ATOM 2330 N N . ASN B 1 46 ? -11.646 30.175 8.747 1.00 135.76 43 ASN B N 1
ATOM 2331 C CA . ASN B 1 46 ? -10.667 29.539 7.900 1.00 132.23 43 ASN B CA 1
ATOM 2332 C C . ASN B 1 46 ? -10.284 28.128 8.344 1.00 131.73 43 ASN B C 1
ATOM 2333 O O . ASN B 1 46 ? -10.030 27.259 7.502 1.00 130.78 43 ASN B O 1
ATOM 2338 N N . VAL B 1 47 ? -10.241 27.905 9.657 1.00 132.23 44 VAL B N 1
ATOM 2339 C CA . VAL B 1 47 ? -9.854 26.602 10.196 1.00 131.51 44 VAL B CA 1
ATOM 2340 C C . VAL B 1 47 ? -10.949 25.594 9.894 1.00 135.38 44 VAL B C 1
ATOM 2341 O O . VAL B 1 47 ? -10.699 24.561 9.274 1.00 134.98 44 VAL B O 1
ATOM 2345 N N . ASN B 1 48 ? -12.168 25.921 10.301 1.00 139.58 45 ASN B N 1
ATOM 2346 C CA . ASN B 1 48 ? -13.310 25.057 10.056 1.00 144.17 45 ASN B CA 1
ATOM 2347 C C . ASN B 1 48 ? -13.459 24.738 8.581 1.00 143.19 45 ASN B C 1
ATOM 2348 O O . ASN B 1 48 ? -13.499 23.570 8.202 1.00 143.89 45 ASN B O 1
ATOM 2353 N N . GLU B 1 49 ? -13.505 25.777 7.753 1.00 141.82 46 GLU B N 1
ATOM 2354 C CA . GLU B 1 49 ? -13.659 25.605 6.314 1.00 142.31 46 GLU B CA 1
ATOM 2355 C C . GLU B 1 49 ? -12.630 24.636 5.738 1.00 138.35 46 GLU B C 1
ATOM 2356 O O . GLU B 1 49 ? -12.913 23.921 4.774 1.00 139.97 46 GLU B O 1
ATOM 2362 N N . THR B 1 50 ? -11.440 24.616 6.330 1.00 133.54 47 THR B N 1
ATOM 2363 C CA . THR B 1 50 ? -10.384 23.719 5.877 1.00 129.56 47 THR B CA 1
ATOM 2364 C C . THR B 1 50 ? -10.698 22.297 6.331 1.00 131.37 47 THR B C 1
ATOM 2365 O O . THR B 1 50 ? -10.683 21.357 5.538 1.00 131.91 47 THR B O 1
ATOM 2369 N N . ILE B 1 51 ? -11.014 22.149 7.606 1.00 132.66 48 ILE B N 1
ATOM 2370 C CA . ILE B 1 51 ? -11.368 20.844 8.127 1.00 135.80 48 ILE B CA 1
ATOM 2371 C C . ILE B 1 51 ? -12.504 20.177 7.312 1.00 140.73 48 ILE B C 1
ATOM 2372 O O . ILE B 1 51 ? -12.499 18.952 7.149 1.00 142.29 48 ILE B O 1
ATOM 2377 N N . LYS B 1 52 ? -13.425 20.974 6.757 1.00 143.15 49 LYS B N 1
ATOM 2378 C CA . LYS B 1 52 ? -14.521 20.427 5.941 1.00 148.20 49 LYS B CA 1
ATOM 2379 C C . LYS B 1 52 ? -13.965 19.884 4.628 1.00 146.66 49 LYS B C 1
ATOM 2380 O O . LYS B 1 52 ? -14.294 18.762 4.242 1.00 149.20 49 LYS B O 1
ATOM 2386 N N . GLU B 1 53 ? -13.148 20.673 3.926 1.00 142.88 50 GLU B N 1
ATOM 2387 C CA . GLU B 1 53 ? -12.559 20.185 2.673 1.00 142.21 50 GLU B CA 1
ATOM 2388 C C . GLU B 1 53 ? -11.873 18.848 2.905 1.00 141.53 50 GLU B C 1
ATOM 2389 O O . GLU B 1 53 ? -11.850 17.989 2.015 1.00 142.70 50 GLU B O 1
ATOM 2395 N N . ILE B 1 54 ? -11.329 18.676 4.108 1.00 139.80 51 ILE B N 1
ATOM 2396 C CA . ILE B 1 54 ? -10.652 17.435 4.467 1.00 139.13 51 ILE B CA 1
ATOM 2397 C C . ILE B 1 54 ? -11.600 16.290 4.918 1.00 144.95 51 ILE B C 1
ATOM 2398 O O . ILE B 1 54 ? -11.417 15.152 4.454 1.00 146.81 51 ILE B O 1
ATOM 2403 N N . ARG B 1 55 ? -12.589 16.546 5.793 1.00 147.95 52 ARG B N 1
ATOM 2404 C CA . ARG B 1 55 ? -13.519 15.449 6.185 1.00 153.54 52 ARG B CA 1
ATOM 2405 C C . ARG B 1 55 ? -14.033 14.845 4.895 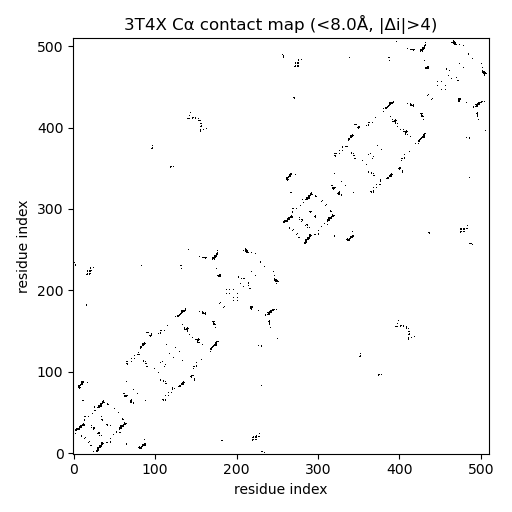1.00 155.61 52 ARG B C 1
ATOM 2406 O O . ARG B 1 55 ? -14.102 13.627 4.750 1.00 157.87 52 ARG B O 1
ATOM 2414 N N . ALA B 1 56 ? -14.338 15.735 3.950 1.00 155.00 53 ALA B N 1
ATOM 2415 C CA . ALA B 1 56 ? -14.830 15.383 2.624 1.00 157.04 53 ALA B CA 1
ATOM 2416 C C . ALA B 1 56 ? -13.926 14.380 1.917 1.00 155.56 53 ALA B C 1
ATOM 2417 O O . ALA B 1 56 ? -14.421 13.465 1.266 1.00 158.77 53 ALA B O 1
ATOM 2419 N N . GLN B 1 57 ? -12.608 14.541 2.053 1.00 151.22 54 GLN B N 1
ATOM 2420 C CA . GLN B 1 57 ? -11.669 13.623 1.390 1.00 149.72 54 GLN B CA 1
ATOM 2421 C C . GLN B 1 57 ? -11.380 12.342 2.192 1.00 150.77 54 GLN B C 1
ATOM 2422 O O . GLN B 1 57 ? -11.402 11.249 1.630 1.00 152.74 54 GLN B O 1
ATOM 2428 N N . TYR B 1 58 ? -11.133 12.467 3.494 1.00 149.60 55 TYR B N 1
ATOM 2429 C CA . TYR B 1 58 ? -10.883 11.289 4.326 1.00 151.44 55 TYR B CA 1
ATOM 2430 C C . TYR B 1 58 ? -11.888 11.278 5.480 1.00 154.79 55 TYR B C 1
ATOM 2431 O O . TYR B 1 58 ? -11.557 11.674 6.594 1.00 154.00 55 TYR B O 1
ATOM 2440 N N . PRO B 1 59 ? -13.110 10.781 5.219 1.00 159.12 56 PRO B N 1
ATOM 2441 C CA . PRO B 1 59 ? -14.220 10.766 6.192 1.00 163.43 56 PRO B CA 1
ATOM 2442 C C . PRO B 1 59 ? -13.898 9.988 7.458 1.00 164.63 56 PRO B C 1
ATOM 2443 O O . PRO B 1 59 ? -14.589 10.121 8.470 1.00 166.91 56 PRO B O 1
ATOM 2447 N N . ASP B 1 60 ? -12.864 9.163 7.370 1.00 162.77 57 ASP B N 1
ATOM 2448 C CA . ASP B 1 60 ? -12.389 8.389 8.493 1.00 163.95 57 ASP B CA 1
ATOM 2449 C C . ASP B 1 60 ? -11.065 9.059 8.789 1.00 157.34 57 ASP B C 1
ATOM 2450 O O . ASP B 1 60 ? -10.033 8.633 8.283 1.00 154.92 57 ASP B O 1
ATOM 2455 N N . ALA B 1 61 ? -11.101 10.143 9.559 1.00 154.92 58 ALA B N 1
ATOM 2456 C CA . ALA B 1 61 ? -9.876 10.871 9.893 1.00 149.57 58 ALA B CA 1
ATOM 2457 C C . ALA B 1 61 ? -9.947 11.591 11.234 1.00 149.73 58 ALA B C 1
ATOM 2458 O O . ALA B 1 61 ? -11.021 11.973 11.687 1.00 153.24 58 ALA B O 1
ATOM 2460 N N . ILE B 1 62 ? -8.797 11.763 11.876 1.00 146.76 59 ILE B N 1
ATOM 2461 C CA . ILE B 1 62 ? -8.755 12.463 13.159 1.00 147.35 59 ILE B CA 1
ATOM 2462 C C . ILE B 1 62 ? -8.197 13.878 13.001 1.00 142.56 59 ILE B C 1
ATOM 2463 O O . ILE B 1 62 ? -6.984 14.078 12.898 1.00 139.03 59 ILE B O 1
ATOM 2466 N N . LEU B 1 63 ? -9.102 14.852 12.953 1.00 143.58 60 LEU B N 1
ATOM 2467 C CA . LEU B 1 63 ? -8.743 16.265 12.795 1.00 139.51 60 LEU B CA 1
ATOM 2468 C C . LEU B 1 63 ? -9.006 17.029 14.089 1.00 140.75 60 LEU B C 1
ATOM 2469 O O . LEU B 1 63 ? -9.900 16.678 14.864 1.00 145.70 60 LEU B O 1
ATOM 2474 N N . GLN B 1 64 ? -8.239 18.091 14.306 1.00 136.50 61 GLN B N 1
ATOM 2475 C CA . GLN B 1 64 ? -8.365 18.883 15.518 1.00 136.68 61 GLN B CA 1
ATOM 2476 C C . GLN B 1 64 ? -8.191 20.360 15.213 1.00 132.19 61 GLN B C 1
ATOM 2477 O O . GLN B 1 64 ? -7.124 20.786 14.809 1.00 127.43 61 GLN B O 1
ATOM 2483 N N . PRO B 1 65 ? -9.243 21.155 15.401 1.00 133.92 62 PRO B N 1
ATOM 2484 C CA . PRO B 1 65 ? -9.023 22.562 15.127 1.00 130.64 62 PRO B CA 1
ATOM 2485 C C . PRO B 1 65 ? -8.234 23.235 16.253 1.00 128.98 62 PRO B C 1
ATOM 2486 O O . PRO B 1 65 ? -8.600 23.136 17.437 1.00 133.28 62 PRO B O 1
ATOM 2490 N N . VAL B 1 66 ? -7.149 23.896 15.872 1.00 123.26 63 VAL B N 1
ATOM 2491 C CA . VAL B 1 66 ? -6.312 24.624 16.811 1.00 120.67 63 VAL B CA 1
ATOM 2492 C C . VAL B 1 66 ? -6.361 26.099 16.390 1.00 117.93 63 VAL B C 1
ATOM 2493 O O . VAL B 1 66 ? -5.478 26.588 15.691 1.00 114.16 63 VAL B O 1
ATOM 2497 N N . VAL B 1 67 ? -7.432 26.788 16.779 1.00 120.42 64 VAL B N 1
ATOM 2498 C CA . VAL B 1 67 ? -7.594 28.191 16.428 1.00 118.02 64 VAL B CA 1
ATOM 2499 C C . VAL B 1 67 ? -6.687 28.969 17.333 1.00 116.47 64 VAL B C 1
ATOM 2500 O O . VAL B 1 67 ? -6.830 28.923 18.555 1.00 119.00 64 VAL B O 1
ATOM 2504 N N . ALA B 1 68 ? -5.747 29.677 16.719 1.00 112.91 65 ALA B N 1
ATOM 2505 C CA . ALA B 1 68 ? -4.753 30.456 17.446 1.00 111.18 65 ALA B CA 1
ATOM 2506 C C . ALA B 1 68 ? -3.906 31.256 16.502 1.00 107.17 65 ALA B C 1
ATOM 2507 O O . ALA B 1 68 ? -3.804 30.939 15.311 1.00 104.85 65 ALA B O 1
ATOM 2509 N N . ASP B 1 69 ? -3.276 32.286 17.052 1.00 107.20 66 ASP B N 1
ATOM 2510 C CA . ASP B 1 69 ? -2.353 33.110 16.280 1.00 103.85 66 ASP B CA 1
ATOM 2511 C C . ASP B 1 69 ? -0.944 32.799 16.768 1.00 100.69 66 ASP B C 1
ATOM 2512 O O . ASP B 1 69 ? -0.513 33.288 17.807 1.00 100.42 66 ASP B O 1
ATOM 2517 N N . LEU B 1 70 ? -0.239 31.967 16.012 1.00 98.80 67 LEU B N 1
ATOM 2518 C CA . LEU B 1 70 ? 1.135 31.576 16.368 1.00 97.55 67 LEU B CA 1
ATOM 2519 C C . LEU B 1 70 ? 2.206 32.647 16.051 1.00 94.95 67 LEU B C 1
ATOM 2520 O O . LEU B 1 70 ? 3.404 32.426 16.218 1.00 93.38 67 LEU B O 1
ATOM 2523 N N . GLY B 1 71 ? 1.751 33.818 15.616 1.00 95.42 68 GLY B N 1
ATOM 2524 C CA . GLY B 1 71 ? 2.634 34.914 15.311 1.00 93.09 68 GLY B CA 1
ATOM 2525 C C . GLY B 1 71 ? 2.697 35.765 16.554 1.00 96.06 68 GLY B C 1
ATOM 2526 O O . GLY B 1 71 ? 3.543 36.657 16.664 1.00 96.75 68 GLY B O 1
ATOM 2527 N N . THR B 1 72 ? 1.802 35.488 17.500 1.00 98.54 69 THR B N 1
ATOM 2528 C CA . THR B 1 72 ? 1.763 36.225 18.753 1.00 100.62 69 THR B CA 1
ATOM 2529 C C . THR B 1 72 ? 2.307 35.340 19.851 1.00 101.47 69 THR B C 1
ATOM 2530 O O . THR B 1 72 ? 2.223 34.118 19.769 1.00 100.96 69 THR B O 1
ATOM 2534 N N . GLU B 1 73 ? 2.846 35.971 20.885 1.00 103.19 70 GLU B N 1
ATOM 2535 C CA . GLU B 1 73 ? 3.392 35.257 22.017 1.00 105.16 70 GLU B CA 1
ATOM 2536 C C . GLU B 1 73 ? 2.309 34.513 22.750 1.00 109.64 70 GLU B C 1
ATOM 2537 O O . GLU B 1 73 ? 2.528 33.388 23.195 1.00 111.68 70 GLU B O 1
ATOM 2543 N N . GLN B 1 74 ? 1.147 35.143 22.906 1.00 112.29 71 GLN B N 1
ATOM 2544 C CA . GLN B 1 74 ? 0.063 34.494 23.618 1.00 115.50 71 GLN B CA 1
ATOM 2545 C C . GLN B 1 74 ? -0.607 33.411 22.782 1.00 114.32 71 GLN B C 1
ATOM 2546 O O . GLN B 1 74 ? -1.225 32.497 23.337 1.00 117.47 71 GLN B O 1
ATOM 2552 N N . GLY B 1 75 ? -0.496 33.504 21.459 1.00 109.44 72 GLY B N 1
ATOM 2553 C CA . GLY B 1 75 ? -1.105 32.498 20.606 1.00 107.56 72 GLY B CA 1
ATOM 2554 C C . GLY B 1 75 ? -0.403 31.188 20.866 1.00 106.21 72 GLY B C 1
ATOM 2555 O O . GLY B 1 75 ? -1.025 30.178 21.171 1.00 108.07 72 GLY B O 1
ATOM 2556 N N . CYS B 1 76 ? 0.915 31.240 20.793 1.00 103.62 73 CYS B N 1
ATOM 2557 C CA . CYS B 1 76 ? 1.768 30.075 20.990 1.00 103.44 73 CYS B CA 1
ATOM 2558 C C . CYS B 1 76 ? 1.638 29.407 22.348 1.00 108.74 73 CYS B C 1
ATOM 2559 O O . CYS B 1 76 ? 1.508 28.181 22.413 1.00 111.03 73 CYS B O 1
ATOM 2562 N N . GLN B 1 77 ? 1.689 30.187 23.431 1.00 111.52 74 GLN B N 1
ATOM 2563 C CA . GLN B 1 77 ? 1.621 29.583 24.755 1.00 116.59 74 GLN B CA 1
ATOM 2564 C C . GLN B 1 77 ? 0.331 28.871 25.010 1.00 121.06 74 GLN B C 1
ATOM 2565 O O . GLN B 1 77 ? 0.312 27.916 25.789 1.00 125.31 74 GLN B O 1
ATOM 2571 N N . ASP B 1 78 ? -0.737 29.310 24.343 1.00 121.71 75 ASP B N 1
ATOM 2572 C CA . ASP B 1 78 ? -2.042 28.653 24.475 1.00 125.43 75 ASP B CA 1
ATOM 2573 C C . ASP B 1 78 ? -1.923 27.222 23.958 1.00 124.48 75 ASP B C 1
ATOM 2574 O O . ASP B 1 78 ? -2.291 26.264 24.634 1.00 127.53 75 ASP B O 1
ATOM 2579 N N . VAL B 1 79 ? -1.350 27.082 22.771 1.00 119.99 76 VAL B N 1
ATOM 2580 C CA . VAL B 1 79 ? -1.216 25.769 22.146 1.00 118.99 76 VAL B CA 1
ATOM 2581 C C . VAL B 1 79 ? -0.350 24.725 22.909 1.00 119.65 76 VAL B C 1
ATOM 2582 O O . VAL B 1 79 ? -0.707 23.544 22.944 1.00 121.11 76 VAL B O 1
ATOM 2586 N N . ILE B 1 80 ? 0.761 25.147 23.520 1.00 118.34 77 ILE B N 1
ATOM 2587 C CA . ILE B 1 80 ? 1.612 24.213 24.283 1.00 119.37 77 ILE B CA 1
ATOM 2588 C C . ILE B 1 80 ? 0.850 23.771 25.540 1.00 125.90 77 ILE B C 1
ATOM 2589 O O . ILE B 1 80 ? 1.136 22.723 26.132 1.00 128.31 77 ILE B O 1
ATOM 2594 N N . GLU B 1 81 ? -0.099 24.608 25.952 1.00 128.47 78 GLU B N 1
ATOM 2595 C CA . GLU B 1 81 ? -0.957 24.341 27.087 1.00 134.98 78 GLU B CA 1
ATOM 2596 C C . GLU B 1 81 ? -1.935 23.244 26.649 1.00 137.01 78 GLU B C 1
ATOM 2597 O O . GLU B 1 81 ? -1.847 22.102 27.073 1.00 139.42 78 GLU B O 1
ATOM 2603 N N . LYS B 1 82 ? -2.806 23.626 25.718 1.00 136.03 79 LYS B N 1
ATOM 2604 C CA . LYS B 1 82 ? -3.900 22.829 25.157 1.00 137.87 79 LYS B CA 1
ATOM 2605 C C . LYS B 1 82 ? -3.497 21.566 24.350 1.00 135.44 79 LYS B C 1
ATOM 2606 O O . LYS B 1 82 ? -4.272 20.623 24.243 1.00 138.49 79 LYS B O 1
ATOM 2612 N N . TYR B 1 83 ? -2.290 21.538 23.797 1.00 131.37 80 TYR B N 1
ATOM 2613 C CA . TYR B 1 83 ? -1.803 20.376 23.025 1.00 129.30 80 TYR B CA 1
ATOM 2614 C C . TYR B 1 83 ? -0.381 20.124 23.487 1.00 127.71 80 TYR B C 1
ATOM 2615 O O . TYR B 1 83 ? 0.553 20.642 22.904 1.00 123.14 80 TYR B O 1
ATOM 2624 N N . PRO B 1 84 ? -0.223 19.330 24.562 1.00 132.73 81 PRO B N 1
ATOM 2625 C CA . PRO B 1 84 ? 1.091 19.092 25.138 1.00 132.59 81 PRO B CA 1
ATOM 2626 C C . PRO B 1 84 ? 1.920 18.145 24.297 1.00 130.99 81 PRO B C 1
ATOM 2627 O O . PRO B 1 84 ? 3.111 18.380 24.098 1.00 127.12 81 PRO B O 1
ATOM 2631 N N . LYS B 1 85 ? 1.284 17.090 23.795 1.00 134.23 82 LYS B N 1
ATOM 2632 C CA . LYS B 1 85 ? 1.986 16.106 22.979 1.00 133.06 82 LYS B CA 1
ATOM 2633 C C . LYS B 1 85 ? 1.889 16.342 21.469 1.00 127.98 82 LYS B C 1
ATOM 2634 O O . LYS B 1 85 ? 0.795 16.435 20.904 1.00 130.08 82 LYS B O 1
ATOM 2640 N N . VAL B 1 86 ? 3.045 16.451 20.830 1.00 122.00 83 VAL B N 1
ATOM 2641 C CA . VAL B 1 86 ? 3.126 16.595 19.384 1.00 116.98 83 VAL B CA 1
ATOM 2642 C C . VAL B 1 86 ? 4.324 15.774 18.996 1.00 114.67 83 VAL B C 1
ATOM 2643 O O . VAL B 1 86 ? 5.401 15.943 19.562 1.00 113.53 83 VAL B O 1
ATOM 2647 N N . ASP B 1 87 ? 4.112 14.865 18.052 1.00 114.20 84 ASP B N 1
ATOM 2648 C CA . ASP B 1 87 ? 5.145 13.961 17.594 1.00 112.78 84 ASP B CA 1
ATOM 2649 C C . ASP B 1 87 ? 5.788 14.486 16.315 1.00 107.47 84 ASP B C 1
ATOM 2650 O O . ASP B 1 87 ? 6.935 14.136 16.020 1.00 105.97 84 ASP B O 1
ATOM 2655 N N . ILE B 1 88 ? 5.061 15.303 15.549 1.00 104.42 85 ILE B N 1
ATOM 2656 C CA . ILE B 1 88 ? 5.615 15.872 14.302 1.00 98.70 85 ILE B CA 1
ATOM 2657 C C . ILE B 1 88 ? 5.243 17.336 14.202 1.00 96.32 85 ILE B C 1
ATOM 2658 O O . ILE B 1 88 ? 4.069 17.672 14.215 1.00 98.30 85 ILE B O 1
ATOM 2663 N N . LEU B 1 89 ? 6.241 18.202 14.081 1.00 92.49 86 LEU B N 1
ATOM 2664 C CA . LEU B 1 89 ? 6.001 19.634 14.026 1.00 90.32 86 LEU B CA 1
ATOM 2665 C C . LEU B 1 89 ? 6.425 20.305 12.746 1.00 87.27 86 LEU B C 1
ATOM 2666 O O . LEU B 1 89 ? 7.617 20.471 12.490 1.00 86.38 86 LEU B O 1
ATOM 2671 N N . ILE B 1 90 ? 5.455 20.734 11.955 1.00 86.56 87 ILE B N 1
ATOM 2672 C CA . ILE B 1 90 ? 5.798 21.443 10.748 1.00 83.67 87 ILE B CA 1
ATOM 2673 C C . ILE B 1 90 ? 5.598 22.931 10.962 1.00 83.98 87 ILE B C 1
ATOM 2674 O O . ILE B 1 90 ? 4.485 23.384 11.238 1.00 86.35 87 ILE B O 1
ATOM 2679 N N . ASN B 1 91 ? 6.702 23.673 10.883 1.00 81.91 88 ASN B N 1
ATOM 2680 C CA . ASN B 1 91 ? 6.694 25.136 10.970 1.00 80.60 88 ASN B CA 1
ATOM 2681 C C . ASN B 1 91 ? 6.437 25.685 9.581 1.00 78.80 88 ASN B C 1
ATOM 2682 O O . ASN B 1 91 ? 7.389 25.901 8.808 1.00 75.27 88 ASN B O 1
ATOM 2687 N N . ASN B 1 92 ? 5.149 25.819 9.248 1.00 79.51 89 ASN B N 1
ATOM 2688 C CA . ASN B 1 92 ? 4.735 26.336 7.959 1.00 79.25 89 ASN B CA 1
ATOM 2689 C C . ASN B 1 92 ? 4.378 27.810 8.040 1.00 79.47 89 ASN B C 1
ATOM 2690 O O . ASN B 1 92 ? 4.614 28.551 7.082 1.00 79.60 89 ASN B O 1
ATOM 2695 N N . LEU B 1 93 ? 3.827 28.251 9.166 1.00 80.81 90 LEU B N 1
ATOM 2696 C CA . LEU B 1 93 ? 3.479 29.669 9.314 1.00 81.70 90 LEU B CA 1
ATOM 2697 C C . LEU B 1 93 ? 4.605 30.570 8.828 1.00 80.39 90 LEU B C 1
ATOM 2698 O O . LEU B 1 93 ? 5.789 30.385 9.185 1.00 79.59 90 LEU B O 1
ATOM 2703 N N . GLY B 1 94 ? 4.229 31.530 7.996 1.00 81.35 91 GLY B N 1
ATOM 2704 C CA . GLY B 1 94 ? 5.171 32.486 7.422 1.00 79.99 91 GLY B CA 1
ATOM 2705 C C . GLY B 1 94 ? 4.360 33.481 6.616 1.00 82.02 91 GLY B C 1
ATOM 2706 O O . GLY B 1 94 ? 3.475 33.072 5.869 1.00 84.25 91 GLY B O 1
ATOM 2707 N N . ILE B 1 95 ? 4.589 34.783 6.819 1.00 81.58 92 ILE B N 1
ATOM 2708 C CA . ILE B 1 95 ? 3.863 35.805 6.043 1.00 82.57 92 ILE B CA 1
ATOM 2709 C C . ILE B 1 95 ? 4.813 36.618 5.184 1.00 81.62 92 ILE B C 1
ATOM 2710 O O . ILE B 1 95 ? 6.035 36.501 5.324 1.00 80.79 92 ILE B O 1
ATOM 2715 N N . PHE B 1 96 ? 4.264 37.424 4.284 1.00 82.36 93 PHE B N 1
ATOM 2716 C CA . PHE B 1 96 ? 5.095 38.270 3.445 1.00 82.30 93 PHE B CA 1
ATOM 2717 C C . PHE B 1 96 ? 4.253 39.336 2.755 1.00 85.28 93 PHE B C 1
ATOM 2718 O O . PHE B 1 96 ? 3.039 39.248 2.723 1.00 89.08 93 PHE B O 1
ATOM 2726 N N . GLU B 1 97 ? 4.917 40.330 2.186 1.00 85.88 94 GLU B N 1
ATOM 2727 C CA . GLU B 1 97 ? 4.284 41.461 1.547 1.00 87.83 94 GLU B CA 1
ATOM 2728 C C . GLU B 1 97 ? 5.386 42.132 0.775 1.00 86.01 94 GLU B C 1
ATOM 2729 O O . GLU B 1 97 ? 6.428 42.447 1.362 1.00 84.87 94 GLU B O 1
ATOM 2735 N N . PRO B 1 98 ? 5.190 42.350 -0.534 1.00 86.31 95 PRO B N 1
ATOM 2736 C CA . PRO B 1 98 ? 6.249 42.975 -1.307 1.00 85.56 95 PRO B CA 1
ATOM 2737 C C . PRO B 1 98 ? 6.325 44.469 -1.005 1.00 87.11 95 PRO B C 1
ATOM 2738 O O . PRO B 1 98 ? 5.305 45.152 -1.037 1.00 88.86 95 PRO B O 1
ATOM 2742 N N . VAL B 1 99 ? 7.524 44.963 -0.695 1.00 86.18 96 VAL B N 1
ATOM 2743 C CA . VAL B 1 99 ? 7.727 46.385 -0.379 1.00 87.30 96 VAL B CA 1
ATOM 2744 C C . VAL B 1 99 ? 9.165 46.735 -0.743 1.00 85.53 96 VAL B C 1
ATOM 2745 O O . VAL B 1 99 ? 10.057 46.155 -0.157 1.00 83.34 96 VAL B O 1
ATOM 2749 N N . GLU B 1 100 ? 9.417 47.652 -1.683 1.00 87.28 97 GLU B N 1
ATOM 2750 C CA . GLU B 1 100 ? 10.815 48.052 -1.960 1.00 86.27 97 GLU B CA 1
ATOM 2751 C C . GLU B 1 100 ? 11.585 48.299 -0.638 1.00 84.55 97 GLU B C 1
ATOM 2752 O O . GLU B 1 100 ? 11.014 48.805 0.344 1.00 85.44 97 GLU B O 1
ATOM 2758 N N . TYR B 1 101 ? 12.864 47.918 -0.615 1.00 82.48 98 TYR B N 1
ATOM 2759 C CA . TYR B 1 101 ? 13.687 48.006 0.609 1.00 81.02 98 TYR B CA 1
ATOM 2760 C C . TYR B 1 101 ? 13.679 49.319 1.411 1.00 82.94 98 TYR B C 1
ATOM 2761 O O . TYR B 1 101 ? 13.482 49.311 2.631 1.00 83.09 98 TYR B O 1
ATOM 2770 N N . PHE B 1 102 ? 13.888 50.446 0.754 1.00 83.96 99 PHE B N 1
ATOM 2771 C CA . PHE B 1 102 ? 13.917 51.691 1.523 1.00 86.47 99 PHE B CA 1
ATOM 2772 C C . PHE B 1 102 ? 12.549 52.092 2.091 1.00 88.10 99 PHE B C 1
ATOM 2773 O O . PHE B 1 102 ? 12.443 52.993 2.945 1.00 89.40 99 PHE B O 1
ATOM 2781 N N . ASP B 1 103 ? 11.509 51.396 1.647 1.00 87.79 100 ASP B N 1
ATOM 2782 C CA . ASP B 1 103 ? 10.160 51.724 2.084 1.00 90.39 100 ASP B CA 1
ATOM 2783 C C . ASP B 1 103 ? 9.638 50.857 3.228 1.00 88.39 100 ASP B C 1
ATOM 2784 O O . ASP B 1 103 ? 8.658 51.206 3.874 1.00 91.01 100 ASP B O 1
ATOM 2789 N N . ILE B 1 104 ? 10.267 49.728 3.486 1.00 84.10 101 ILE B N 1
ATOM 2790 C CA . ILE B 1 104 ? 9.769 48.896 4.559 1.00 81.80 101 ILE B CA 1
ATOM 2791 C C . ILE B 1 104 ? 9.824 49.687 5.850 1.00 83.07 101 ILE B C 1
ATOM 2792 O O . ILE B 1 104 ? 10.892 50.073 6.272 1.00 82.86 101 ILE B O 1
ATOM 2797 N N . PRO B 1 105 ? 8.668 49.954 6.471 1.00 85.69 102 PRO B N 1
ATOM 2798 C CA . PRO B 1 105 ? 8.724 50.646 7.744 1.00 86.93 102 PRO B CA 1
ATOM 2799 C C . PRO B 1 105 ? 9.446 49.777 8.748 1.00 85.29 102 PRO B C 1
ATOM 2800 O O . PRO B 1 105 ? 9.583 48.573 8.564 1.00 82.98 102 PRO B O 1
ATOM 2804 N N . ASP B 1 106 ? 9.873 50.388 9.833 1.00 87.58 103 ASP B N 1
ATOM 2805 C CA . ASP B 1 106 ? 10.616 49.683 10.848 1.00 86.94 103 ASP B CA 1
ATOM 2806 C C . ASP B 1 106 ? 9.783 48.557 11.491 1.00 86.96 103 ASP B C 1
ATOM 2807 O O . ASP B 1 106 ? 10.201 47.406 11.520 1.00 84.65 103 ASP B O 1
ATOM 2812 N N . GLU B 1 107 ? 8.595 48.899 11.985 1.00 90.12 104 GLU B N 1
ATOM 2813 C CA . GLU B 1 107 ? 7.708 47.939 12.627 1.00 90.88 104 GLU B CA 1
ATOM 2814 C C . GLU B 1 107 ? 7.493 46.665 11.766 1.00 88.28 104 GLU B C 1
ATOM 2815 O O . GLU B 1 107 ? 7.339 45.558 12.303 1.00 87.33 104 GLU B O 1
ATOM 2821 N N . ASP B 1 108 ? 7.492 46.814 10.441 1.00 86.80 105 ASP B N 1
ATOM 2822 C CA . ASP B 1 108 ? 7.302 45.667 9.571 1.00 85.23 105 ASP B CA 1
ATOM 2823 C C . ASP B 1 108 ? 8.421 44.612 9.753 1.00 82.90 105 ASP B C 1
ATOM 2824 O O . ASP B 1 108 ? 8.178 43.388 9.732 1.00 81.30 105 ASP B O 1
ATOM 2829 N N . TRP B 1 109 ? 9.648 45.086 9.947 1.00 81.89 106 TRP B N 1
ATOM 2830 C CA . TRP B 1 109 ? 10.730 44.187 10.190 1.00 78.88 106 TRP B CA 1
ATOM 2831 C C . TRP B 1 109 ? 10.422 43.490 11.497 1.00 79.61 106 TRP B C 1
ATOM 2832 O O . TRP B 1 109 ? 10.603 42.291 11.617 1.00 77.88 106 TRP B O 1
ATOM 2843 N N . PHE B 1 110 ? 9.913 44.209 12.486 1.00 82.74 107 PHE B N 1
ATOM 2844 C CA . PHE B 1 110 ? 9.608 43.516 13.750 1.00 84.93 107 PHE B CA 1
ATOM 2845 C C . PHE B 1 110 ? 8.475 42.503 13.659 1.00 86.30 107 PHE B C 1
ATOM 2846 O O . PHE B 1 110 ? 8.540 41.454 14.292 1.00 87.29 107 PHE B O 1
ATOM 2854 N N . LYS B 1 111 ? 7.474 42.793 12.831 1.00 87.66 108 LYS B N 1
ATOM 2855 C CA . LYS B 1 111 ? 6.355 41.882 12.588 1.00 87.66 108 LYS B CA 1
ATOM 2856 C C . LYS B 1 111 ? 6.895 40.622 11.881 1.00 83.75 108 LYS B C 1
ATOM 2857 O O . LYS B 1 111 ? 6.926 39.564 12.500 1.00 84.45 108 LYS B O 1
ATOM 2863 N N . LEU B 1 112 ? 7.349 40.712 10.627 1.00 79.73 109 LEU B N 1
ATOM 2864 C CA . LEU B 1 112 ? 7.891 39.516 9.938 1.00 77.24 109 LEU B CA 1
ATOM 2865 C C . LEU B 1 112 ? 8.853 38.624 10.763 1.00 76.75 109 LEU B C 1
ATOM 2866 O O . LEU B 1 112 ? 8.989 37.441 10.506 1.00 77.41 109 LEU B O 1
ATOM 2871 N N . PHE B 1 113 ? 9.582 39.200 11.700 1.00 76.74 110 PHE B N 1
ATOM 2872 C CA . PHE B 1 113 ? 10.479 38.420 12.517 1.00 74.33 110 PHE B CA 1
ATOM 2873 C C . PHE B 1 113 ? 9.626 37.675 13.544 1.00 77.29 110 PHE B C 1
ATOM 2874 O O . PHE B 1 113 ? 9.747 36.452 13.679 1.00 77.93 110 PHE B O 1
ATOM 2882 N N . GLU B 1 114 ? 8.723 38.376 14.229 1.00 79.63 111 GLU B N 1
ATOM 2883 C CA . GLU B 1 114 ? 7.897 37.699 15.238 1.00 82.03 111 GLU B CA 1
ATOM 2884 C C . GLU B 1 114 ? 7.030 36.596 14.592 1.00 81.92 111 GLU B C 1
ATOM 2885 O O . GLU B 1 114 ? 6.943 35.473 15.094 1.00 82.98 111 GLU B O 1
ATOM 2891 N N . VAL B 1 115 ? 6.447 36.898 13.442 1.00 81.11 112 VAL B N 1
ATOM 2892 C CA . VAL B 1 115 ? 5.630 35.926 12.745 1.00 79.82 112 VAL B CA 1
ATOM 2893 C C . VAL B 1 115 ? 6.446 34.792 12.120 1.00 77.32 112 VAL B C 1
ATOM 2894 O O . VAL B 1 115 ? 6.218 33.626 12.442 1.00 78.46 112 VAL B O 1
ATOM 2898 N N . ASN B 1 116 ? 7.418 35.113 11.270 1.00 73.85 113 ASN B N 1
ATOM 2899 C CA . ASN B 1 116 ? 8.171 34.054 10.603 1.00 71.80 113 ASN B CA 1
ATOM 2900 C C . ASN B 1 116 ? 9.304 33.367 11.373 1.00 71.72 113 ASN B C 1
ATOM 2901 O O . ASN B 1 116 ? 9.927 32.441 10.852 1.00 70.15 113 ASN B O 1
ATOM 2906 N N . ILE B 1 117 ? 9.595 33.801 12.590 1.00 73.83 114 ILE B N 1
ATOM 2907 C CA . ILE B 1 117 ? 10.682 33.164 13.336 1.00 74.09 114 ILE B CA 1
ATOM 2908 C C . ILE B 1 117 ? 10.329 32.772 14.749 1.00 78.08 114 ILE B C 1
ATOM 2909 O O . ILE B 1 117 ? 10.529 31.618 15.138 1.00 79.87 114 ILE B O 1
ATOM 2922 N N . SER B 1 119 ? 7.614 32.282 15.964 1.00 81.78 116 SER B N 1
ATOM 2923 C CA . SER B 1 119 ? 6.610 31.247 15.940 1.00 81.74 116 SER B CA 1
ATOM 2924 C C . SER B 1 119 ? 7.392 29.965 16.083 1.00 80.83 116 SER B C 1
ATOM 2925 O O . SER B 1 119 ? 7.154 29.158 16.972 1.00 83.27 116 SER B O 1
ATOM 2928 N N . GLY B 1 120 ? 8.395 29.816 15.243 1.00 77.08 117 GLY B N 1
ATOM 2929 C CA . GLY B 1 120 ? 9.186 28.621 15.278 1.00 75.70 117 GLY B CA 1
ATOM 2930 C C . GLY B 1 120 ? 9.998 28.502 16.540 1.00 76.22 117 GLY B C 1
ATOM 2931 O O . GLY B 1 120 ? 10.166 27.409 17.060 1.00 77.79 117 GLY B O 1
ATOM 2932 N N . VAL B 1 121 ? 10.557 29.603 17.017 1.00 75.85 118 VAL B N 1
ATOM 2933 C CA . VAL B 1 121 ? 11.356 29.507 18.220 1.00 77.61 118 VAL B CA 1
ATOM 2934 C C . VAL B 1 121 ? 10.485 29.075 19.366 1.00 81.50 118 VAL B C 1
ATOM 2935 O O . VAL B 1 121 ? 10.687 27.997 19.921 1.00 84.11 118 VAL B O 1
ATOM 2939 N N . ARG B 1 122 ? 9.490 29.895 19.664 1.00 82.20 119 ARG B N 1
ATOM 2940 C CA . ARG B 1 122 ? 8.533 29.641 20.739 1.00 86.63 119 ARG B CA 1
ATOM 2941 C C . ARG B 1 122 ? 7.954 28.230 20.800 1.00 88.22 119 ARG B C 1
ATOM 2942 O O . ARG B 1 122 ? 7.914 27.623 21.872 1.00 90.53 119 ARG B O 1
ATOM 2950 N N . LEU B 1 123 ? 7.524 27.712 19.654 1.00 86.39 120 LEU B N 1
ATOM 2951 C CA . LEU B 1 123 ? 6.948 26.386 19.596 1.00 87.61 120 LEU B CA 1
ATOM 2952 C C . LEU B 1 123 ? 7.975 25.324 19.926 1.00 87.57 120 LEU B C 1
ATOM 2953 O O . LEU B 1 123 ? 7.761 24.468 20.801 1.00 91.18 120 LEU B O 1
ATOM 2958 N N . THR B 1 124 ? 9.096 25.370 19.238 1.00 82.58 121 THR B N 1
ATOM 2959 C CA . THR B 1 124 ? 10.107 24.370 19.498 1.00 84.00 121 THR B CA 1
ATOM 2960 C C . THR B 1 124 ? 10.676 24.462 20.906 1.00 86.12 121 THR B C 1
ATOM 2961 O O . THR B 1 124 ? 11.099 23.448 21.449 1.00 87.66 121 THR B O 1
ATOM 2965 N N . ARG B 1 125 ? 10.696 25.655 21.498 1.00 86.12 122 ARG B N 1
ATOM 2966 C CA . ARG B 1 125 ? 11.259 25.758 22.822 1.00 88.69 122 ARG B CA 1
ATOM 2967 C C . ARG B 1 125 ? 10.606 24.728 23.720 1.00 92.75 122 ARG B C 1
ATOM 2968 O O . ARG B 1 125 ? 11.243 24.224 24.626 1.00 93.92 122 ARG B O 1
ATOM 2976 N N . SER B 1 126 ? 9.362 24.359 23.434 1.00 94.73 123 SER B N 1
ATOM 2977 C CA . SER B 1 126 ? 8.737 23.333 24.239 1.00 100.43 123 SER B CA 1
ATOM 2978 C C . SER B 1 126 ? 8.675 21.977 23.530 1.00 100.74 123 SER B C 1
ATOM 2979 O O . SER B 1 126 ? 9.091 20.972 24.102 1.00 103.06 123 SER B O 1
ATOM 2982 N N . TYR B 1 127 ? 8.175 21.936 22.291 1.00 98.54 124 TYR B N 1
ATOM 2983 C CA . TYR B 1 127 ? 8.042 20.647 21.582 1.00 98.20 124 TYR B CA 1
ATOM 2984 C C . TYR B 1 127 ? 9.326 19.879 21.314 1.00 97.07 124 TYR B C 1
ATOM 2985 O O . TYR B 1 127 ? 9.337 18.655 21.346 1.00 98.89 124 TYR B O 1
ATOM 2994 N N . LEU B 1 128 ? 10.411 20.586 21.060 1.00 94.66 125 LEU B N 1
ATOM 2995 C CA . LEU B 1 128 ? 11.637 19.886 20.784 1.00 94.89 125 LEU B CA 1
ATOM 2996 C C . LEU B 1 128 ? 12.167 19.318 22.079 1.00 99.45 125 LEU B C 1
ATOM 2997 O O . LEU B 1 128 ? 12.570 18.157 22.121 1.00 101.48 125 LEU B O 1
ATOM 3002 N N . LYS B 1 129 ? 12.131 20.135 23.135 1.00 102.28 126 LYS B N 1
ATOM 3003 C CA . LYS B 1 129 ? 12.610 19.737 24.451 1.00 106.09 126 LYS B CA 1
ATOM 3004 C C . LYS B 1 129 ? 11.951 18.414 24.746 1.00 110.51 126 LYS B C 1
ATOM 3005 O O . LYS B 1 129 ? 12.619 17.413 24.994 1.00 113.21 126 LYS B O 1
ATOM 3011 N N . LYS B 1 130 ? 10.628 18.421 24.649 1.00 112.93 127 LYS B N 1
ATOM 3012 C CA . LYS B 1 130 ? 9.779 17.261 24.886 1.00 117.01 127 LYS B CA 1
ATOM 3013 C C . LYS B 1 130 ? 10.180 16.083 23.972 1.00 115.51 127 LYS B C 1
ATOM 3014 O O . LYS B 1 130 ? 10.355 14.964 24.438 1.00 118.34 127 LYS B O 1
ATOM 3028 N N . ILE B 1 132 ? 13.032 15.506 22.584 1.00 108.61 129 ILE B N 1
ATOM 3029 C CA . ILE B 1 132 ? 14.341 15.036 22.983 1.00 108.58 129 ILE B CA 1
ATOM 3030 C C . ILE B 1 132 ? 14.287 14.090 24.176 1.00 114.80 129 ILE B C 1
ATOM 3031 O O . ILE B 1 132 ? 14.986 13.068 24.184 1.00 116.55 129 ILE B O 1
ATOM 3036 N N . GLU B 1 133 ? 13.455 14.394 25.169 1.00 118.35 130 GLU B N 1
ATOM 3037 C CA . GLU B 1 133 ? 13.368 13.498 26.303 1.00 124.51 130 GLU B CA 1
ATOM 3038 C C . GLU B 1 133 ? 12.919 12.093 25.872 1.00 125.99 130 GLU B C 1
ATOM 3039 O O . GLU B 1 133 ? 13.356 11.095 26.452 1.00 128.59 130 GLU B O 1
ATOM 3045 N N . ARG B 1 134 ? 12.069 12.014 24.846 1.00 123.87 131 ARG B N 1
ATOM 3046 C CA . ARG B 1 134 ? 11.582 10.709 24.402 1.00 125.78 131 ARG B CA 1
ATOM 3047 C C . ARG B 1 134 ? 12.270 10.173 23.124 1.00 121.60 131 ARG B C 1
ATOM 3048 O O . ARG B 1 134 ? 11.795 9.214 22.512 1.00 122.84 131 ARG B O 1
ATOM 3056 N N . LYS B 1 135 ? 13.397 10.774 22.745 1.00 116.71 132 LYS B N 1
ATOM 3057 C CA . LYS B 1 135 ? 14.169 10.339 21.573 1.00 113.10 132 LYS B CA 1
ATOM 3058 C C . LYS B 1 135 ? 13.372 10.101 20.290 1.00 110.67 132 LYS B C 1
ATOM 3059 O O . LYS B 1 135 ? 13.776 9.260 19.495 1.00 109.99 132 LYS B O 1
ATOM 3065 N N . GLU B 1 136 ? 12.273 10.807 20.051 1.00 109.39 133 GLU B N 1
ATOM 3066 C CA . GLU B 1 136 ? 11.507 10.489 18.851 1.00 107.78 133 GLU B CA 1
ATOM 3067 C C . GLU B 1 136 ? 10.767 11.702 18.296 1.00 105.28 133 GLU B C 1
ATOM 3068 O O . GLU B 1 136 ? 10.302 12.550 19.065 1.00 106.80 133 GLU B O 1
ATOM 3074 N N . GLY B 1 137 ? 10.657 11.790 16.969 1.00 101.55 134 GLY B N 1
ATOM 3075 C CA . GLY B 1 137 ? 9.924 12.888 16.357 1.00 98.28 134 GLY B CA 1
ATOM 3076 C C . GLY B 1 137 ? 10.609 13.686 15.259 1.00 94.00 134 GLY B C 1
ATOM 3077 O O . GLY B 1 137 ? 11.800 13.546 14.997 1.00 93.09 134 GLY B O 1
ATOM 3078 N N . ARG B 1 138 ? 9.836 14.540 14.609 1.00 91.32 135 ARG B N 1
ATOM 3079 C CA . ARG B 1 138 ? 10.357 15.340 13.553 1.00 86.40 135 ARG B CA 1
ATOM 3080 C C . ARG B 1 138 ? 9.933 16.761 13.839 1.00 85.23 135 ARG B C 1
ATOM 3081 O O . ARG B 1 138 ? 9.026 16.997 14.617 1.00 85.09 135 ARG B O 1
ATOM 3089 N N . VAL B 1 139 ? 10.626 17.682 13.165 1.00 82.87 136 VAL B N 1
ATOM 3090 C CA . VAL B 1 139 ? 10.405 19.125 13.176 1.00 81.10 136 VAL B CA 1
ATOM 3091 C C . VAL B 1 139 ? 10.929 19.452 11.817 1.00 77.88 136 VAL B C 1
ATOM 3092 O O . VAL B 1 139 ? 12.012 18.999 11.459 1.00 77.42 136 VAL B O 1
ATOM 3096 N N . ILE B 1 140 ? 10.144 20.187 11.046 1.00 76.81 137 ILE B N 1
ATOM 3097 C CA . ILE B 1 140 ? 10.501 20.546 9.685 1.00 74.31 137 ILE B CA 1
ATOM 3098 C C . ILE B 1 140 ? 10.105 21.995 9.523 1.00 74.74 137 ILE B C 1
ATOM 3099 O O . ILE B 1 140 ? 9.079 22.412 10.083 1.00 77.39 137 ILE B O 1
ATOM 3104 N N . PHE B 1 141 ? 10.947 22.771 8.836 1.00 71.18 138 PHE B N 1
ATOM 3105 C CA . PHE B 1 141 ? 10.659 24.164 8.589 1.00 70.67 138 PHE B CA 1
ATOM 3106 C C . PHE B 1 141 ? 10.323 24.362 7.146 1.00 70.64 138 PHE B C 1
ATOM 3107 O O . PHE B 1 141 ? 11.029 23.888 6.265 1.00 71.92 138 PHE B O 1
ATOM 3115 N N . ILE B 1 142 ? 9.237 25.054 6.879 1.00 72.23 139 ILE B N 1
ATOM 3116 C CA . ILE B 1 142 ? 8.956 25.363 5.496 1.00 71.55 139 ILE B CA 1
ATOM 3117 C C . ILE B 1 142 ? 9.506 26.743 5.197 1.00 71.22 139 ILE B C 1
ATOM 3118 O O . ILE B 1 142 ? 8.987 27.747 5.700 1.00 72.80 139 ILE B O 1
ATOM 3123 N N . ALA B 1 143 ? 10.602 26.789 4.448 1.00 70.05 140 ALA B N 1
ATOM 3124 C CA . ALA B 1 143 ? 11.184 28.065 4.059 1.00 69.13 140 ALA B CA 1
ATOM 3125 C C . ALA B 1 143 ? 10.867 28.270 2.583 1.00 70.65 140 ALA B C 1
ATOM 3126 O O . ALA B 1 143 ? 9.773 27.930 2.114 1.00 73.07 140 ALA B O 1
ATOM 3128 N N . SER B 1 144 ? 11.839 28.751 1.831 1.00 68.93 141 SER B N 1
ATOM 3129 C CA . SER B 1 144 ? 11.610 29.062 0.444 1.00 70.07 141 SER B CA 1
ATOM 3130 C C . SER B 1 144 ? 12.917 29.210 -0.255 1.00 68.94 141 SER B C 1
ATOM 3131 O O . SER B 1 144 ? 13.917 29.478 0.412 1.00 67.51 141 SER B O 1
ATOM 3134 N N . GLU B 1 145 ? 12.932 29.101 -1.591 1.00 69.34 142 GLU B N 1
ATOM 3135 C CA . GLU B 1 145 ? 14.215 29.195 -2.269 1.00 67.57 142 GLU B CA 1
ATOM 3136 C C . GLU B 1 145 ? 14.751 30.609 -2.001 1.00 66.83 142 GLU B C 1
ATOM 3137 O O . GLU B 1 145 ? 15.925 30.880 -2.208 1.00 65.92 142 GLU B O 1
ATOM 3143 N N . ALA B 1 146 ? 13.903 31.507 -1.504 1.00 67.49 143 ALA B N 1
ATOM 3144 C CA . ALA B 1 146 ? 14.394 32.861 -1.162 1.00 68.92 143 ALA B CA 1
ATOM 3145 C C . ALA B 1 146 ? 15.515 32.865 -0.118 1.00 68.56 143 ALA B C 1
ATOM 3146 O O . ALA B 1 146 ? 16.378 33.730 -0.164 1.00 71.24 143 ALA B O 1
ATOM 3148 N N . ALA B 1 147 ? 15.487 31.931 0.829 1.00 67.43 144 ALA B N 1
ATOM 3149 C CA . ALA B 1 147 ? 16.506 31.847 1.856 1.00 66.93 144 ALA B CA 1
ATOM 3150 C C . ALA B 1 147 ? 17.919 31.749 1.260 1.00 66.77 144 ALA B C 1
ATOM 3151 O O . ALA B 1 147 ? 18.897 31.986 1.975 1.00 66.58 144 ALA B O 1
ATOM 3153 N N . ILE B 1 148 ? 18.040 31.394 -0.032 1.00 65.86 145 ILE B N 1
ATOM 3154 C CA . ILE B 1 148 ? 19.364 31.357 -0.676 1.00 64.45 145 ILE B CA 1
ATOM 3155 C C . ILE B 1 148 ? 19.510 32.406 -1.773 1.00 65.27 145 ILE B C 1
ATOM 3156 O O . ILE B 1 148 ? 20.586 32.994 -1.954 1.00 64.43 145 ILE B O 1
ATOM 3169 N N . PRO B 1 150 ? 17.825 35.750 -2.551 1.00 69.89 147 PRO B N 1
ATOM 3170 C CA . PRO B 1 150 ? 16.810 36.664 -2.030 1.00 70.76 147 PRO B CA 1
ATOM 3171 C C . PRO B 1 150 ? 15.987 37.296 -3.111 1.00 72.84 147 PRO B C 1
ATOM 3172 O O . PRO B 1 150 ? 16.545 37.672 -4.149 1.00 73.42 147 PRO B O 1
ATOM 3176 N N . SER B 1 151 ? 14.680 37.405 -2.858 1.00 75.02 148 SER B N 1
ATOM 3177 C CA . SER B 1 151 ? 13.758 38.035 -3.799 1.00 79.77 148 SER B CA 1
ATOM 3178 C C . SER B 1 151 ? 13.889 39.548 -3.711 1.00 81.46 148 SER B C 1
ATOM 3179 O O . SER B 1 151 ? 13.881 40.114 -2.628 1.00 82.39 148 SER B O 1
ATOM 3182 N N . GLN B 1 152 ? 14.014 40.178 -4.869 1.00 85.14 149 GLN B N 1
ATOM 3183 C CA . GLN B 1 152 ? 14.182 41.621 -5.006 1.00 89.82 149 GLN B CA 1
ATOM 3184 C C . GLN B 1 152 ? 13.166 42.539 -4.289 1.00 91.55 149 GLN B C 1
ATOM 3185 O O . GLN B 1 152 ? 13.525 43.659 -3.916 1.00 93.53 149 GLN B O 1
ATOM 3191 N N . GLU B 1 153 ? 11.920 42.105 -4.105 1.00 91.26 150 GLU B N 1
ATOM 3192 C CA . GLU B 1 153 ? 10.978 42.976 -3.463 1.00 92.61 150 GLU B CA 1
ATOM 3193 C C . GLU B 1 153 ? 10.531 42.522 -2.096 1.00 90.73 150 GLU B C 1
ATOM 3194 O O . GLU B 1 153 ? 9.451 42.915 -1.627 1.00 92.06 150 GLU B O 1
ATOM 3208 N N . ALA B 1 155 ? 13.015 42.034 1.024 1.00 79.15 152 ALA B N 1
ATOM 3209 C CA . ALA B 1 155 ? 14.227 41.972 1.802 1.00 74.67 152 ALA B CA 1
ATOM 3210 C C . ALA B 1 155 ? 13.994 41.239 3.066 1.00 72.69 152 ALA B C 1
ATOM 3211 O O . ALA B 1 155 ? 14.637 40.264 3.337 1.00 73.32 152 ALA B O 1
ATOM 3213 N N . HIS B 1 156 ? 13.053 41.729 3.834 1.00 73.70 153 HIS B N 1
ATOM 3214 C CA . HIS B 1 156 ? 12.724 41.203 5.138 1.00 73.78 153 HIS B CA 1
ATOM 3215 C C . HIS B 1 156 ? 12.228 39.769 5.133 1.00 74.02 153 HIS B C 1
ATOM 3216 O O . HIS B 1 156 ? 12.598 38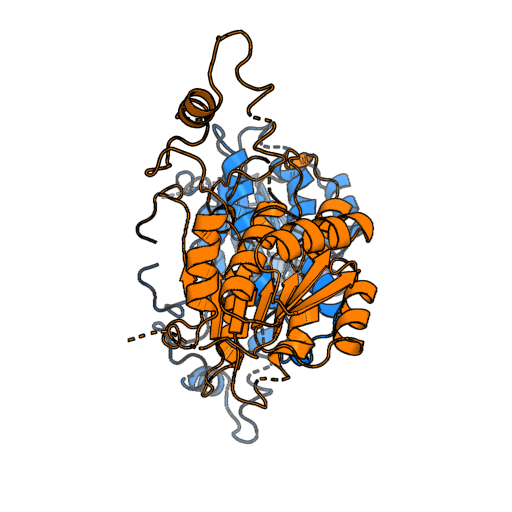.938 5.992 1.00 73.85 153 HIS B O 1
ATOM 3223 N N . TYR B 1 157 ? 11.392 39.458 4.164 1.00 74.46 154 TYR B N 1
ATOM 3224 C CA . TYR B 1 157 ? 10.898 38.116 4.062 1.00 73.81 154 TYR B CA 1
ATOM 3225 C C . TYR B 1 157 ? 12.110 37.264 3.743 1.00 72.40 154 TYR B C 1
ATOM 3226 O O . TYR B 1 157 ? 12.355 36.233 4.401 1.00 72.10 154 TYR B O 1
ATOM 3235 N N . SER B 1 158 ? 12.886 37.716 2.749 1.00 69.82 155 SER B N 1
ATOM 3236 C CA . SER B 1 158 ? 14.059 36.979 2.369 1.00 66.85 155 SER B CA 1
ATOM 3237 C C . SER B 1 158 ? 14.942 36.772 3.571 1.00 66.52 155 SER B C 1
ATOM 3238 O O . SER B 1 158 ? 15.469 35.690 3.733 1.00 68.18 155 SER B O 1
ATOM 3241 N N . ALA B 1 159 ? 15.076 37.773 4.444 1.00 66.58 156 ALA B N 1
ATOM 3242 C CA . ALA B 1 159 ? 15.930 37.645 5.625 1.00 64.48 156 ALA B CA 1
ATOM 3243 C C . ALA B 1 159 ? 15.358 36.584 6.515 1.00 65.12 156 ALA B C 1
ATOM 3244 O O . ALA B 1 159 ? 16.063 35.652 6.853 1.00 64.93 156 ALA B O 1
ATOM 3246 N N . THR B 1 160 ? 14.070 36.676 6.849 1.00 66.72 157 THR B N 1
ATOM 3247 C CA . THR B 1 160 ? 13.467 35.653 7.717 1.00 67.17 157 THR B CA 1
ATOM 3248 C C . THR B 1 160 ? 13.730 34.249 7.193 1.00 65.68 157 THR B C 1
ATOM 3249 O O . THR B 1 160 ? 14.134 33.358 7.961 1.00 65.95 157 THR B O 1
ATOM 3253 N N . LYS B 1 161 ? 13.533 34.039 5.896 1.00 64.31 158 LYS B N 1
ATOM 3254 C CA . LYS B 1 161 ? 13.802 32.700 5.348 1.00 64.21 158 LYS B CA 1
ATOM 3255 C C . LYS B 1 161 ? 15.251 32.299 5.641 1.00 64.04 158 LYS B C 1
ATOM 3256 O O . LYS B 1 161 ? 15.508 31.274 6.281 1.00 62.83 158 LYS B O 1
ATOM 3262 N N . THR B 1 162 ? 16.199 33.135 5.200 1.00 64.48 159 THR B N 1
ATOM 3263 C CA . THR B 1 162 ? 17.614 32.818 5.385 1.00 63.21 159 THR B CA 1
ATOM 3264 C C . THR B 1 162 ? 17.831 32.437 6.812 1.00 62.73 159 THR B C 1
ATOM 3265 O O . THR B 1 162 ? 18.438 31.420 7.066 1.00 64.35 159 THR B O 1
ATOM 3277 N N . GLN B 1 164 ? 15.640 31.243 9.187 1.00 60.83 161 GLN B N 1
ATOM 3278 C CA . GLN B 1 164 ? 15.200 29.884 9.443 1.00 60.79 161 GLN B CA 1
ATOM 3279 C C . GLN B 1 164 ? 16.284 28.828 9.272 1.00 59.41 161 GLN B C 1
ATOM 3280 O O . GLN B 1 164 ? 16.443 27.957 10.084 1.00 59.44 161 GLN B O 1
ATOM 3286 N N . LEU B 1 165 ? 17.016 28.856 8.171 1.00 61.59 162 LEU B N 1
ATOM 3287 C CA . LEU B 1 165 ? 18.068 27.865 7.995 1.00 61.91 162 LEU B CA 1
ATOM 3288 C C . LEU B 1 165 ? 18.917 27.765 9.254 1.00 61.78 162 LEU B C 1
ATOM 3289 O O . LEU B 1 165 ? 19.145 26.692 9.737 1.00 64.22 162 LEU B O 1
ATOM 3294 N N . SER B 1 166 ? 19.403 28.877 9.755 1.00 61.01 163 SER B N 1
ATOM 3295 C CA . SER B 1 166 ? 20.246 28.852 10.935 1.00 63.97 163 SER B CA 1
ATOM 3296 C C . SER B 1 166 ? 19.549 28.201 12.090 1.00 65.27 163 SER B C 1
ATOM 3297 O O . SER B 1 166 ? 20.038 27.226 12.669 1.00 65.85 163 SER B O 1
ATOM 3300 N N . LEU B 1 167 ? 18.392 28.744 12.421 1.00 66.56 164 LEU B N 1
ATOM 3301 C CA . LEU B 1 167 ? 17.607 28.177 13.496 1.00 70.30 164 LEU B CA 1
ATOM 3302 C C . LEU B 1 167 ? 17.498 26.666 13.319 1.00 71.56 164 LEU B C 1
ATOM 3303 O O . LEU B 1 167 ? 17.723 25.903 14.254 1.00 75.53 164 LEU B O 1
ATOM 3308 N N . SER B 1 168 ? 17.172 26.238 12.106 1.00 70.59 165 SER B N 1
ATOM 3309 C CA . SER B 1 168 ? 16.988 24.831 11.819 1.00 71.11 165 SER B CA 1
ATOM 3310 C C . SER B 1 168 ? 18.225 24.014 12.146 1.00 70.82 165 SER B C 1
ATOM 3311 O O . SER B 1 168 ? 18.135 23.012 12.835 1.00 72.87 165 SER B O 1
ATOM 3314 N N . ARG B 1 169 ? 19.384 24.464 11.689 1.00 69.73 166 ARG B N 1
ATOM 3315 C CA . ARG B 1 169 ? 20.607 23.737 11.947 1.00 69.68 166 ARG B CA 1
ATOM 3316 C C . ARG B 1 169 ? 20.965 23.692 13.436 1.00 72.38 166 ARG B C 1
ATOM 3317 O O . ARG B 1 169 ? 21.390 22.649 13.939 1.00 73.70 166 ARG B O 1
ATOM 3325 N N . SER B 1 170 ? 20.829 24.819 14.130 1.00 72.44 167 SER B N 1
ATOM 3326 C CA . SER B 1 170 ? 21.089 24.827 15.563 1.00 74.82 167 SER B CA 1
ATOM 3327 C C . SER B 1 170 ? 20.193 23.859 16.289 1.00 77.51 167 SER B C 1
ATOM 3328 O O . SER B 1 170 ? 20.595 23.305 17.319 1.00 81.12 167 SER B O 1
ATOM 3331 N N . LEU B 1 171 ? 18.982 23.654 15.787 1.00 76.69 168 LEU B N 1
ATOM 3332 C CA . LEU B 1 171 ? 18.093 22.740 16.475 1.00 79.55 168 LEU B CA 1
ATOM 3333 C C . LEU B 1 171 ? 18.510 21.318 16.177 1.00 80.56 168 LEU B C 1
ATOM 3334 O O . LEU B 1 171 ? 18.687 20.514 17.087 1.00 83.22 168 LEU B O 1
ATOM 3339 N N . ALA B 1 172 ? 18.721 21.013 14.905 1.00 78.66 169 ALA B N 1
ATOM 3340 C CA . ALA B 1 172 ? 19.156 19.694 14.543 1.00 78.74 169 ALA B CA 1
ATOM 3341 C C . ALA B 1 172 ? 20.279 19.210 15.481 1.00 80.44 169 ALA B C 1
ATOM 3342 O O . ALA B 1 172 ? 20.341 18.026 15.844 1.00 83.25 169 ALA B O 1
ATOM 3344 N N . GLU B 1 173 ? 21.146 20.114 15.911 1.00 79.15 170 GLU B N 1
ATOM 3345 C CA . GLU B 1 173 ? 22.243 19.693 16.784 1.00 81.32 170 GLU B CA 1
ATOM 3346 C C . GLU B 1 173 ? 21.883 19.443 18.253 1.00 84.34 170 GLU B C 1
ATOM 3347 O O . GLU B 1 173 ? 22.725 19.056 19.070 1.00 87.31 170 GLU B O 1
ATOM 3353 N N . LEU B 1 174 ? 20.616 19.603 18.592 1.00 84.50 171 LEU B N 1
ATOM 3354 C CA . LEU B 1 174 ? 20.220 19.338 19.964 1.00 86.53 171 LEU B CA 1
ATOM 3355 C C . LEU B 1 174 ? 19.780 17.903 20.057 1.00 88.33 171 LEU B C 1
ATOM 3356 O O . LEU B 1 174 ? 19.712 17.338 21.157 1.00 92.62 171 LEU B O 1
ATOM 3361 N N . THR B 1 175 ? 19.531 17.306 18.890 1.00 85.32 172 THR B N 1
ATOM 3362 C CA . THR B 1 175 ? 19.090 15.924 18.811 1.00 87.16 172 THR B CA 1
ATOM 3363 C C . THR B 1 175 ? 20.180 14.853 18.832 1.00 89.19 172 THR B C 1
ATOM 3364 O O . THR B 1 175 ? 19.869 13.663 18.728 1.00 91.02 172 THR B O 1
ATOM 3368 N N . THR B 1 176 ? 21.441 15.258 18.945 1.00 88.75 173 THR B N 1
ATOM 3369 C CA . THR B 1 176 ? 22.527 14.294 19.034 1.00 91.82 173 THR B CA 1
ATOM 3370 C C . THR B 1 176 ? 22.080 13.018 19.762 1.00 96.39 173 THR B C 1
ATOM 3371 O O . THR B 1 176 ? 21.457 13.077 20.836 1.00 99.76 173 THR B O 1
ATOM 3375 N N . GLY B 1 177 ? 22.390 11.871 19.165 1.00 96.80 174 GLY B N 1
ATOM 3376 C CA . GLY B 1 177 ? 22.054 10.584 19.751 1.00 100.25 174 GLY B CA 1
ATOM 3377 C C . GLY B 1 177 ? 20.661 10.007 19.549 1.00 101.99 174 GLY B C 1
ATOM 3378 O O . GLY B 1 177 ? 20.527 8.776 19.471 1.00 105.70 174 GLY B O 1
ATOM 3379 N N . THR B 1 178 ? 19.630 10.858 19.453 1.00 99.52 175 THR B N 1
ATOM 3380 C CA . THR B 1 178 ? 18.242 10.372 19.320 1.00 100.74 175 THR B CA 1
ATOM 3381 C C . THR B 1 178 ? 17.813 10.061 17.887 1.00 99.22 175 THR B C 1
ATOM 3382 O O . THR B 1 178 ? 18.650 9.978 16.970 1.00 97.41 175 THR B O 1
ATOM 3386 N N . ASN B 1 179 ? 16.503 9.871 17.714 1.00 100.23 176 ASN B N 1
ATOM 3387 C CA . ASN B 1 179 ? 15.905 9.615 16.401 1.00 99.20 176 ASN B CA 1
ATOM 3388 C C . ASN B 1 179 ? 15.057 10.783 15.971 1.00 97.75 176 ASN B C 1
ATOM 3389 O O . ASN B 1 179 ? 14.146 10.642 15.145 1.00 98.85 176 ASN B O 1
ATOM 3394 N N . VAL B 1 180 ? 15.347 11.937 16.545 1.00 95.77 177 VAL B N 1
ATOM 3395 C CA . VAL B 1 180 ? 14.596 13.104 16.240 1.00 93.00 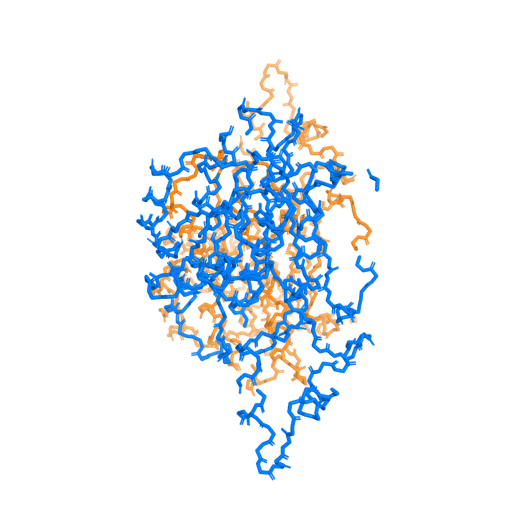177 VAL B CA 1
ATOM 3396 C C . VAL B 1 180 ? 15.363 13.827 15.156 1.00 89.69 177 VAL B C 1
ATOM 3397 O O . VAL B 1 180 ? 16.577 13.992 15.269 1.00 88.59 177 VAL B O 1
ATOM 3401 N N . THR B 1 181 ? 14.669 14.223 14.094 1.00 87.79 178 THR B N 1
ATOM 3402 C CA . THR B 1 181 ? 15.320 14.977 13.051 1.00 84.53 178 THR B CA 1
ATOM 3403 C C . THR B 1 181 ? 14.668 16.355 12.893 1.00 83.65 178 THR B C 1
ATOM 3404 O O . THR B 1 181 ? 13.438 16.522 12.998 1.00 86.06 178 THR B O 1
ATOM 3408 N N . VAL B 1 182 ? 15.521 17.355 12.696 1.00 80.15 179 VAL B N 1
ATOM 3409 C CA . VAL B 1 182 ? 15.100 18.713 12.464 1.00 76.05 179 VAL B CA 1
ATOM 3410 C C . VAL B 1 182 ? 15.849 19.045 11.197 1.00 72.51 179 VAL B C 1
ATOM 3411 O O . VAL B 1 182 ? 17.077 18.905 11.166 1.00 69.13 179 VAL B O 1
ATOM 3415 N N . ASN B 1 183 ? 15.072 19.391 10.160 1.00 71.31 180 ASN B N 1
ATOM 3416 C CA . ASN B 1 183 ? 15.507 19.722 8.810 1.00 70.46 180 ASN B CA 1
ATOM 3417 C C . ASN B 1 183 ? 14.630 20.815 8.232 1.00 71.85 180 ASN B C 1
ATOM 3418 O O . ASN B 1 183 ? 13.519 21.032 8.730 1.00 75.61 180 ASN B O 1
ATOM 3423 N N . THR B 1 184 ? 15.104 21.474 7.169 1.00 69.06 181 THR B N 1
ATOM 3424 C CA . THR B 1 184 ? 14.367 22.534 6.504 1.00 68.05 181 THR B CA 1
ATOM 3425 C C . THR B 1 184 ? 14.242 22.250 5.042 1.00 67.80 181 THR B C 1
ATOM 3426 O O . THR B 1 184 ? 15.206 21.753 4.435 1.00 69.12 181 THR B O 1
ATOM 3430 N N . ILE B 1 185 ? 13.097 22.565 4.447 1.00 66.52 182 ILE B N 1
ATOM 3431 C CA . ILE B 1 185 ? 12.989 22.386 2.992 1.00 66.40 182 ILE B CA 1
ATOM 3432 C C . ILE B 1 185 ? 12.775 23.775 2.392 1.00 66.33 182 ILE B C 1
ATOM 3433 O O . ILE B 1 185 ? 12.259 24.677 3.061 1.00 66.60 182 ILE B O 1
ATOM 3446 N N . PRO B 1 187 ? 10.903 25.358 -0.743 1.00 69.95 184 PRO B N 1
ATOM 3447 C CA . PRO B 1 187 ? 10.122 25.329 -1.973 1.00 72.60 184 PRO B CA 1
ATOM 3448 C C . PRO B 1 187 ? 10.337 26.519 -2.893 1.00 73.11 184 PRO B C 1
ATOM 3449 O O . PRO B 1 187 ? 10.720 27.622 -2.453 1.00 71.90 184 PRO B O 1
ATOM 3453 N N . GLY B 1 188 ? 10.098 26.274 -4.174 1.00 75.19 185 GLY B N 1
ATOM 3454 C CA . GLY B 1 188 ? 10.216 27.311 -5.188 1.00 76.03 185 GLY B CA 1
ATOM 3455 C C . GLY B 1 188 ? 8.830 27.906 -5.319 1.00 78.48 185 GLY B C 1
ATOM 3456 O O . GLY B 1 188 ? 7.970 27.680 -4.466 1.00 79.00 185 GLY B O 1
ATOM 3457 N N . SER B 1 189 ? 8.618 28.652 -6.395 1.00 80.08 186 SER B N 1
ATOM 3458 C CA . SER B 1 189 ? 7.357 29.296 -6.661 1.00 83.05 186 SER B CA 1
ATOM 3459 C C . SER B 1 189 ? 6.245 28.288 -6.795 1.00 86.69 186 SER B C 1
ATOM 3460 O O . SER B 1 189 ? 6.259 27.445 -7.716 1.00 89.14 186 SER B O 1
ATOM 3463 N N . THR B 1 190 ? 5.284 28.376 -5.873 1.00 88.01 187 THR B N 1
ATOM 3464 C CA . THR B 1 190 ? 4.147 27.458 -5.857 1.00 90.85 187 THR B CA 1
ATOM 3465 C C . THR B 1 190 ? 2.862 28.174 -6.222 1.00 93.44 187 THR B C 1
ATOM 3466 O O . THR B 1 190 ? 2.736 29.396 -6.094 1.00 92.79 187 THR B O 1
ATOM 3470 N N . LEU B 1 191 ? 1.908 27.386 -6.684 1.00 97.29 188 LEU B N 1
ATOM 3471 C CA . LEU B 1 191 ? 0.608 27.884 -7.121 1.00 100.81 188 LEU B CA 1
ATOM 3472 C C . LEU B 1 191 ? -0.298 27.862 -5.918 1.00 102.24 188 LEU B C 1
ATOM 3473 O O . LEU B 1 191 ? -1.071 26.919 -5.744 1.00 103.84 188 LEU B O 1
ATOM 3478 N N . THR B 1 192 ? -0.145 28.873 -5.062 1.00 102.06 189 THR B N 1
ATOM 3479 C CA . THR B 1 192 ? -0.970 29.041 -3.869 1.00 104.01 189 THR B CA 1
ATOM 3480 C C . THR B 1 192 ? -2.287 29.583 -4.395 1.00 108.68 189 THR B C 1
ATOM 3481 O O . THR B 1 192 ? -2.581 29.414 -5.567 1.00 111.05 189 THR B O 1
ATOM 3485 N N . GLU B 1 193 ? -3.096 30.240 -3.581 1.00 111.67 190 GLU B N 1
ATOM 3486 C CA . GLU B 1 193 ? -4.338 30.749 -4.161 1.00 116.61 190 GLU B CA 1
ATOM 3487 C C . GLU B 1 193 ? -4.235 32.242 -4.503 1.00 115.79 190 GLU B C 1
ATOM 3488 O O . GLU B 1 193 ? -4.912 32.740 -5.393 1.00 118.71 190 GLU B O 1
ATOM 3494 N N . GLY B 1 194 ? -3.345 32.943 -3.826 1.00 113.06 191 GLY B N 1
ATOM 3495 C CA . GLY B 1 194 ? -3.118 34.346 -4.132 1.00 113.51 191 GLY B CA 1
ATOM 3496 C C . GLY B 1 194 ? -2.428 34.424 -5.486 1.00 113.19 191 GLY B C 1
ATOM 3497 O O . GLY B 1 194 ? -2.654 35.363 -6.252 1.00 115.42 191 GLY B O 1
ATOM 3498 N N . VAL B 1 195 ? -1.582 33.428 -5.771 1.00 110.88 192 VAL B N 1
ATOM 3499 C CA . VAL B 1 195 ? -0.862 33.323 -7.045 1.00 109.24 192 VAL B CA 1
ATOM 3500 C C . VAL B 1 195 ? -1.868 32.931 -8.121 1.00 112.10 192 VAL B C 1
ATOM 3501 O O . VAL B 1 195 ? -1.915 33.506 -9.212 1.00 112.49 192 VAL B O 1
ATOM 3505 N N . GLU B 1 196 ? -2.689 31.956 -7.774 1.00 114.04 193 GLU B N 1
ATOM 3506 C CA . GLU B 1 196 ? -3.728 31.455 -8.642 1.00 119.11 193 GLU B CA 1
ATOM 3507 C C . GLU B 1 196 ? -4.458 32.613 -9.335 1.00 122.54 193 GLU B C 1
ATOM 3508 O O . GLU B 1 196 ? -4.479 32.702 -10.571 1.00 125.23 193 GLU B O 1
ATOM 3514 N N . THR B 1 197 ? -5.033 33.512 -8.542 1.00 122.83 194 THR B N 1
ATOM 3515 C CA . THR B 1 197 ? -5.750 34.646 -9.102 1.00 125.83 194 THR B CA 1
ATOM 3516 C C . THR B 1 197 ? -4.817 35.761 -9.593 1.00 124.27 194 THR B C 1
ATOM 3517 O O . THR B 1 197 ? -5.186 36.545 -10.461 1.00 126.80 194 THR B O 1
ATOM 3529 N N . LEU B 1 199 ? -2.443 35.290 -11.425 1.00 119.41 196 LEU B N 1
ATOM 3530 C CA . LEU B 1 199 ? -2.300 34.898 -12.830 1.00 120.64 196 LEU B CA 1
ATOM 3531 C C . LEU B 1 199 ? -3.509 35.271 -13.708 1.00 124.97 196 LEU B C 1
ATOM 3532 O O . LEU B 1 199 ? -3.386 35.351 -14.926 1.00 126.71 196 LEU B O 1
ATOM 3537 N N . ASN B 1 200 ? -4.681 35.458 -13.110 1.00 126.54 197 ASN B N 1
ATOM 3538 C CA . ASN B 1 200 ? -5.864 35.843 -13.893 1.00 131.61 197 ASN B CA 1
ATOM 3539 C C . ASN B 1 200 ? -5.757 37.242 -14.478 1.00 133.16 197 ASN B C 1
ATOM 3540 O O . ASN B 1 200 ? -5.941 37.434 -15.682 1.00 136.05 197 ASN B O 1
ATOM 3545 N N . SER B 1 201 ? -5.458 38.206 -13.605 1.00 130.92 198 SER B N 1
ATOM 3546 C CA . SER B 1 201 ? -5.341 39.621 -13.973 1.00 131.99 198 SER B CA 1
ATOM 3547 C C . SER B 1 201 ? -4.086 39.932 -14.790 1.00 129.72 198 SER B C 1
ATOM 3548 O O . SER B 1 201 ? -4.095 40.809 -15.651 1.00 132.18 198 SER B O 1
ATOM 3551 N N . LEU B 1 202 ? -3.007 39.217 -14.500 1.00 124.72 199 LEU B N 1
ATOM 3552 C CA . LEU B 1 202 ? -1.747 39.386 -15.200 1.00 122.25 199 LEU B CA 1
ATOM 3553 C C . LEU B 1 202 ? -1.975 38.993 -16.664 1.00 124.78 199 LEU B C 1
ATOM 3554 O O . LEU B 1 202 ? -2.954 38.302 -16.989 1.00 127.11 199 LEU B O 1
ATOM 3559 N N . TYR B 1 203 ? -1.099 39.458 -17.552 1.00 123.47 200 TYR B N 1
ATOM 3560 C CA . TYR B 1 203 ? -1.196 39.155 -18.997 1.00 124.34 200 TYR B CA 1
ATOM 3561 C C . TYR B 1 203 ? -2.534 39.444 -19.687 1.00 127.76 200 TYR B C 1
ATOM 3562 O O . TYR B 1 203 ? -2.918 38.704 -20.591 1.00 130.77 200 TYR B O 1
ATOM 3569 N N . PRO B 1 204 ? -3.248 40.518 -19.292 1.00 128.28 201 PRO B N 1
ATOM 3570 C CA . PRO B 1 204 ? -4.509 40.733 -20.036 1.00 133.39 201 PRO B CA 1
ATOM 3571 C C . PRO B 1 204 ? -4.158 41.188 -21.438 1.00 136.10 201 PRO B C 1
ATOM 3572 O O . PRO B 1 204 ? -2.967 41.314 -21.757 1.00 135.28 201 PRO B O 1
ATOM 3576 N N . ASN B 1 205 ? -5.183 41.232 -22.283 1.00 139.29 202 ASN B N 1
ATOM 3577 C CA . ASN B 1 205 ? -5.026 41.631 -23.662 1.00 143.68 202 ASN B CA 1
ATOM 3578 C C . ASN B 1 205 ? -4.491 40.552 -24.552 1.00 144.52 202 ASN B C 1
ATOM 3579 O O . ASN B 1 205 ? -4.410 40.724 -25.753 1.00 149.58 202 ASN B O 1
ATOM 3584 N N . GLU B 1 206 ? -4.128 39.429 -23.966 1.00 139.94 203 GLU B N 1
ATOM 3585 C CA . GLU B 1 206 ? -3.626 38.325 -24.752 1.00 140.53 203 GLU B CA 1
ATOM 3586 C C . GLU B 1 206 ? -4.479 37.137 -24.433 1.00 138.77 203 GLU B C 1
ATOM 3587 O O . GLU B 1 206 ? -4.306 36.503 -23.417 1.00 135.73 203 GLU B O 1
ATOM 3593 N N . GLN B 1 207 ? -5.432 36.835 -25.284 1.00 140.70 204 GLN B N 1
ATOM 3594 C CA . GLN B 1 207 ? -6.295 35.715 -24.979 1.00 139.58 204 GLN B CA 1
ATOM 3595 C C . GLN B 1 207 ? -5.299 34.627 -24.564 1.00 135.38 204 GLN B C 1
ATOM 3596 O O . GLN B 1 207 ? -4.607 34.064 -25.400 1.00 137.03 204 GLN B O 1
ATOM 3602 N N . LEU B 1 208 ? -5.220 34.352 -23.263 1.00 130.37 205 LEU B N 1
ATOM 3603 C CA . LEU B 1 208 ? -4.430 33.246 -22.716 1.00 125.33 205 LEU B CA 1
ATOM 3604 C C . LEU B 1 208 ? -5.166 32.334 -21.752 1.00 123.93 205 LEU B C 1
ATOM 3605 O O . LEU B 1 208 ? -5.988 32.788 -20.961 1.00 123.36 205 LEU B O 1
ATOM 3610 N N . THR B 1 209 ? -4.843 31.044 -21.812 1.00 123.38 206 THR B N 1
ATOM 3611 C CA . THR B 1 209 ? -5.404 30.069 -20.885 1.00 122.70 206 THR B CA 1
ATOM 3612 C C . THR B 1 209 ? -4.561 30.173 -19.635 1.00 117.47 206 THR B C 1
ATOM 3613 O O . THR B 1 209 ? -3.418 30.605 -19.692 1.00 114.24 206 THR B O 1
ATOM 3617 N N . ILE B 1 210 ? -5.097 29.751 -18.506 1.00 117.10 207 ILE B N 1
ATOM 3618 C CA . ILE B 1 210 ? -4.322 29.863 -17.301 1.00 113.33 207 ILE B CA 1
ATOM 3619 C C . ILE B 1 210 ? -3.149 28.894 -17.311 1.00 111.74 207 ILE B C 1
ATOM 3620 O O . ILE B 1 210 ? -2.169 29.100 -16.580 1.00 109.58 207 ILE B O 1
ATOM 3625 N N . GLU B 1 211 ? -3.210 27.840 -18.122 1.00 114.67 208 GLU B N 1
ATOM 3626 C CA . GLU B 1 211 ? -2.048 26.945 -18.161 1.00 112.79 208 GLU B CA 1
ATOM 3627 C C . GLU B 1 211 ? -0.966 27.673 -18.935 1.00 111.13 208 GLU B C 1
ATOM 3628 O O . GLU B 1 211 ? 0.146 27.797 -18.446 1.00 107.53 208 GLU B O 1
ATOM 3634 N N . GLU B 1 212 ? -1.317 28.190 -20.116 1.00 114.46 209 GLU B N 1
ATOM 3635 C CA . GLU B 1 212 ? -0.386 28.942 -20.959 1.00 114.70 209 GLU B CA 1
ATOM 3636 C C . GLU B 1 212 ? 0.142 30.151 -20.210 1.00 111.23 209 GLU B C 1
ATOM 3637 O O . GLU B 1 212 ? 1.266 30.599 -20.453 1.00 109.19 209 GLU B O 1
ATOM 3643 N N . ALA B 1 213 ? -0.687 30.681 -19.314 1.00 110.38 210 ALA B N 1
ATOM 3644 C CA . ALA B 1 213 ? -0.313 31.823 -18.494 1.00 107.03 210 ALA B CA 1
ATOM 3645 C C . ALA B 1 213 ? 0.848 31.464 -17.566 1.00 101.85 210 ALA B C 1
ATOM 3646 O O . ALA B 1 213 ? 1.846 32.185 -17.581 1.00 98.81 210 ALA B O 1
ATOM 3648 N N . GLU B 1 214 ? 0.734 30.367 -16.788 1.00 100.56 211 GLU B N 1
ATOM 3649 C CA . GLU B 1 214 ? 1.843 29.948 -15.891 1.00 97.52 211 GLU B CA 1
ATOM 3650 C C . GLU B 1 214 ? 3.102 29.971 -16.704 1.00 96.53 211 GLU B C 1
ATOM 3651 O O . GLU B 1 214 ? 4.070 30.603 -16.340 1.00 91.95 211 GLU B O 1
ATOM 3657 N N . LYS B 1 215 ? 3.061 29.219 -17.804 1.00 100.95 212 LYS B N 1
ATOM 3658 C CA . LYS B 1 215 ? 4.172 29.083 -18.731 1.00 102.43 212 LYS B CA 1
ATOM 3659 C C . LYS B 1 215 ? 4.844 30.382 -19.117 1.00 101.52 212 LYS B C 1
ATOM 3660 O O . LYS B 1 215 ? 6.042 30.494 -18.892 1.00 98.48 212 LYS B O 1
ATOM 3666 N N . ARG B 1 216 ? 4.121 31.358 -19.688 1.00 104.06 213 ARG B N 1
ATOM 3667 C CA . ARG B 1 216 ? 4.820 32.607 -20.033 1.00 103.80 213 ARG B CA 1
ATOM 3668 C C . ARG B 1 216 ? 5.299 33.330 -18.758 1.00 99.78 213 ARG B C 1
ATOM 3669 O O . ARG B 1 216 ? 6.425 33.813 -18.721 1.00 98.34 213 ARG B O 1
ATOM 3672 N N . PHE B 1 217 ? 4.500 33.320 -17.692 1.00 98.20 214 PHE B N 1
ATOM 3673 C CA . PHE B 1 217 ? 4.939 33.937 -16.438 1.00 94.78 214 PHE B CA 1
ATOM 3674 C C . PHE B 1 217 ? 6.264 33.386 -15.923 1.00 92.17 214 PHE B C 1
ATOM 3675 O O . PHE B 1 217 ? 7.063 34.123 -15.355 1.00 91.64 214 PHE B O 1
ATOM 3691 N N . LYS B 1 219 ? 8.661 31.790 -17.822 1.00 95.11 216 LYS B N 1
ATOM 3692 C CA . LYS B 1 219 ? 9.616 32.232 -18.836 1.00 97.21 216 LYS B CA 1
ATOM 3693 C C . LYS B 1 219 ? 9.963 33.711 -18.670 1.00 97.69 216 LYS B C 1
ATOM 3694 O O . LYS B 1 219 ? 11.111 34.141 -18.851 1.00 97.21 216 LYS B O 1
ATOM 3700 N N . GLU B 1 220 ? 8.955 34.461 -18.258 1.00 99.09 217 GLU B N 1
ATOM 3701 C CA . GLU B 1 220 ? 9.013 35.900 -18.056 1.00 99.68 217 GLU B CA 1
ATOM 3702 C C . GLU B 1 220 ? 9.799 36.342 -16.799 1.00 96.02 217 GLU B C 1
ATOM 3703 O O . GLU B 1 220 ? 10.839 36.998 -16.901 1.00 95.81 217 GLU B O 1
ATOM 3709 N N . ASN B 1 221 ? 9.289 35.951 -15.628 1.00 92.83 218 ASN B N 1
ATOM 3710 C CA . ASN B 1 221 ? 9.793 36.411 -14.351 1.00 89.75 218 ASN B CA 1
ATOM 3711 C C . ASN B 1 221 ? 10.493 35.372 -13.522 1.00 86.95 218 ASN B C 1
ATOM 3712 O O . ASN B 1 221 ? 10.789 35.579 -12.328 1.00 83.40 218 ASN B O 1
ATOM 3717 N N . ARG B 1 222 ? 10.783 34.244 -14.131 1.00 87.05 219 ARG B N 1
ATOM 3718 C CA . ARG B 1 222 ? 11.376 33.214 -13.337 1.00 82.83 219 ARG B CA 1
ATOM 3719 C C . ARG B 1 222 ? 12.151 32.292 -14.277 1.00 82.02 219 ARG B C 1
ATOM 3720 O O . ARG B 1 222 ? 12.055 31.069 -14.164 1.00 80.77 219 ARG B O 1
ATOM 3728 N N . PRO B 1 223 ? 12.991 32.904 -15.160 1.00 81.79 220 PRO B N 1
ATOM 3729 C CA . PRO B 1 223 ? 13.767 32.257 -16.217 1.00 81.49 220 PRO B CA 1
ATOM 3730 C C . PRO B 1 223 ? 14.680 31.177 -15.742 1.00 79.23 220 PRO B C 1
ATOM 3731 O O . PRO B 1 223 ? 15.023 30.315 -16.532 1.00 80.69 220 PRO B O 1
ATOM 3735 N N . THR B 1 224 ? 15.074 31.191 -14.466 1.00 76.27 221 THR B N 1
ATOM 3736 C CA . THR B 1 224 ? 15.988 30.134 -14.005 1.00 72.98 221 THR B CA 1
ATOM 3737 C C . THR B 1 224 ? 15.329 28.830 -13.579 1.00 72.80 221 THR B C 1
ATOM 3738 O O . THR B 1 224 ? 16.022 27.922 -13.130 1.00 71.70 221 THR B O 1
ATOM 3742 N N . SER B 1 225 ? 14.012 28.737 -13.726 1.00 73.86 222 SER B N 1
ATOM 3743 C CA . SER B 1 225 ? 13.329 27.526 -13.358 1.00 75.57 222 SER B CA 1
ATOM 3744 C C . SER B 1 225 ? 13.507 26.451 -14.430 1.00 79.23 222 SER B C 1
ATOM 3745 O O . SER B 1 225 ? 13.160 26.661 -15.603 1.00 84.32 222 SER B O 1
ATOM 3748 N N . ILE B 1 226 ? 14.041 25.299 -14.036 1.00 78.10 223 ILE B N 1
ATOM 3749 C CA . ILE B 1 226 ? 14.207 24.205 -14.974 1.00 80.02 223 ILE B CA 1
ATOM 3750 C C . ILE B 1 226 ? 12.864 23.536 -15.266 1.00 82.40 223 ILE B C 1
ATOM 3751 O O . ILE B 1 226 ? 12.559 23.156 -16.395 1.00 85.26 223 ILE B O 1
ATOM 3756 N N . ILE B 1 227 ? 12.058 23.428 -14.221 1.00 81.54 224 ILE B N 1
ATOM 3757 C CA . ILE B 1 227 ? 10.795 22.737 -14.295 1.00 83.05 224 ILE B CA 1
ATOM 3758 C C . ILE B 1 227 ? 9.815 23.524 -15.177 1.00 86.15 224 ILE B C 1
ATOM 3759 O O . ILE B 1 227 ? 9.012 22.916 -15.907 1.00 89.07 224 ILE B O 1
ATOM 3764 N N . GLN B 1 228 ? 9.903 24.861 -15.129 1.00 84.79 225 GLN B N 1
ATOM 3765 C CA . GLN B 1 228 ? 9.074 25.738 -16.002 1.00 87.39 225 GLN B CA 1
ATOM 3766 C C . GLN B 1 228 ? 7.566 25.723 -15.772 1.00 87.86 225 GLN B C 1
ATOM 3767 O O . GLN B 1 228 ? 6.776 25.516 -16.707 1.00 91.23 225 GLN B O 1
ATOM 3773 N N . ARG B 1 229 ? 7.183 25.970 -14.525 1.00 84.89 226 ARG B N 1
ATOM 3774 C CA . ARG B 1 229 ? 5.790 25.957 -14.100 1.00 85.90 226 ARG B CA 1
ATOM 3775 C C . ARG B 1 229 ? 5.776 26.063 -12.611 1.00 83.71 226 ARG B C 1
ATOM 3776 O O . ARG B 1 229 ? 6.769 25.763 -11.957 1.00 81.14 226 ARG B O 1
ATOM 3784 N N . LEU B 1 230 ? 4.649 26.456 -12.049 1.00 85.07 227 LEU B N 1
ATOM 3785 C CA . LEU B 1 230 ? 4.603 26.495 -10.615 1.00 83.54 227 LEU B CA 1
ATOM 3786 C C . LEU B 1 230 ? 4.667 25.072 -10.092 1.00 83.35 227 LEU B C 1
ATOM 3787 O O . LEU B 1 230 ? 4.463 24.107 -10.825 1.00 83.82 227 LEU B O 1
ATOM 3792 N N . ILE B 1 231 ? 5.039 24.965 -8.826 1.00 81.77 228 ILE B N 1
ATOM 3793 C CA . ILE B 1 231 ? 5.076 23.696 -8.146 1.00 82.00 228 ILE B CA 1
ATOM 3794 C C . ILE B 1 231 ? 3.690 23.615 -7.529 1.00 84.98 228 ILE B C 1
ATOM 3795 O O . ILE B 1 231 ? 3.210 24.582 -6.939 1.00 86.04 228 ILE B O 1
ATOM 3800 N N . ARG B 1 232 ? 3.015 22.494 -7.680 1.00 88.70 229 ARG B N 1
ATOM 3801 C CA . ARG B 1 232 ? 1.686 22.372 -7.081 1.00 92.49 229 ARG B CA 1
ATOM 3802 C C . ARG B 1 232 ? 1.904 22.002 -5.597 1.00 90.01 229 ARG B C 1
ATOM 3803 O O . ARG B 1 232 ? 2.811 21.218 -5.286 1.00 88.71 229 ARG B O 1
ATOM 3811 N N . PRO B 1 233 ? 1.124 22.599 -4.666 1.00 89.46 230 PRO B N 1
ATOM 3812 C CA . PRO B 1 233 ? 1.356 22.260 -3.257 1.00 88.55 230 PRO B CA 1
ATOM 3813 C C . PRO B 1 233 ? 1.659 20.771 -3.036 1.00 90.09 230 PRO B C 1
ATOM 3814 O O . PRO B 1 233 ? 2.681 20.442 -2.418 1.00 88.29 230 PRO B O 1
ATOM 3818 N N . GLU B 1 234 ? 0.813 19.898 -3.580 1.00 93.35 231 GLU B N 1
ATOM 3819 C CA . GLU B 1 234 ? 0.981 18.449 -3.498 1.00 96.19 231 GLU B CA 1
ATOM 3820 C C . GLU B 1 234 ? 2.488 18.080 -3.600 1.00 93.63 231 GLU B C 1
ATOM 3821 O O . GLU B 1 234 ? 3.036 17.281 -2.821 1.00 92.58 231 GLU B O 1
ATOM 3827 N N . GLU B 1 235 ? 3.163 18.698 -4.560 1.00 92.04 232 GLU B N 1
ATOM 3828 C CA . GLU B 1 235 ? 4.555 18.419 -4.784 1.00 89.48 232 GLU B CA 1
ATOM 3829 C C . GLU B 1 235 ? 5.387 18.599 -3.528 1.00 87.14 232 GLU B C 1
ATOM 3830 O O . GLU B 1 235 ? 6.133 17.696 -3.155 1.00 87.56 232 GLU B O 1
ATOM 3836 N N . ILE B 1 236 ? 5.222 19.733 -2.854 1.00 85.55 233 ILE B N 1
ATOM 3837 C CA . ILE B 1 236 ? 5.943 20.016 -1.612 1.00 81.75 233 ILE B CA 1
ATOM 3838 C C . ILE B 1 236 ? 5.495 18.939 -0.606 1.00 84.27 233 ILE B C 1
ATOM 3839 O O . ILE B 1 236 ? 6.313 18.232 -0.003 1.00 83.80 233 ILE B O 1
ATOM 3844 N N . ALA B 1 237 ? 4.183 18.781 -0.478 1.00 86.41 234 ALA B N 1
ATOM 3845 C CA . ALA B 1 237 ? 3.616 17.819 0.457 1.00 89.29 234 ALA B CA 1
ATOM 3846 C C . ALA B 1 237 ? 4.274 16.436 0.418 1.00 90.40 234 ALA B C 1
ATOM 3847 O O . ALA B 1 237 ? 4.498 15.823 1.481 1.00 90.49 234 ALA B O 1
ATOM 3849 N N . HIS B 1 238 ? 4.604 15.960 -0.791 1.00 91.21 235 HIS B N 1
ATOM 3850 C CA . HIS B 1 238 ? 5.227 14.632 -0.941 1.00 91.61 235 HIS B CA 1
ATOM 3851 C C . HIS B 1 238 ? 6.466 14.525 -0.087 1.00 88.86 235 HIS B C 1
ATOM 3852 O O . HIS B 1 238 ? 6.571 13.637 0.739 1.00 89.41 235 HIS B O 1
ATOM 3859 N N . LEU B 1 239 ? 7.375 15.477 -0.264 1.00 85.82 236 LEU B N 1
ATOM 3860 C CA . LEU B 1 239 ? 8.626 15.499 0.478 1.00 83.57 236 LEU B CA 1
ATOM 3861 C C . LEU B 1 239 ? 8.396 15.652 1.969 1.00 83.89 236 LEU B C 1
ATOM 3862 O O . LEU B 1 239 ? 8.918 14.878 2.767 1.00 84.36 236 LEU B O 1
ATOM 3867 N N . VAL B 1 240 ? 7.598 16.650 2.332 1.00 84.30 237 VAL B N 1
ATOM 3868 C CA . VAL B 1 240 ? 7.323 16.940 3.730 1.00 84.32 237 VAL B CA 1
ATOM 3869 C C . VAL B 1 240 ? 6.929 15.658 4.407 1.00 87.25 237 VAL B C 1
ATOM 3870 O O . VAL B 1 240 ? 7.482 15.289 5.462 1.00 87.42 237 VAL B O 1
ATOM 3874 N N . THR B 1 241 ? 6.013 14.950 3.765 1.00 89.47 238 THR B N 1
ATOM 3875 C CA . THR B 1 241 ? 5.572 13.676 4.293 1.00 93.04 238 THR B CA 1
ATOM 3876 C C . THR B 1 241 ? 6.756 12.725 4.411 1.00 92.61 238 THR B C 1
ATOM 3877 O O . THR B 1 241 ? 6.984 12.112 5.459 1.00 94.90 238 THR B O 1
ATOM 3881 N N . PHE B 1 242 ? 7.537 12.621 3.346 1.00 90.51 239 PHE B N 1
ATOM 3882 C CA . PHE B 1 242 ? 8.669 11.722 3.366 1.00 88.47 239 PHE B CA 1
ATOM 3883 C C . PHE B 1 242 ? 9.547 12.015 4.595 1.00 87.10 239 PHE B C 1
ATOM 3884 O O . PHE B 1 242 ? 9.948 11.101 5.329 1.00 86.79 239 PHE B O 1
ATOM 3892 N N . LEU B 1 243 ? 9.783 13.301 4.841 1.00 84.74 240 LEU B N 1
ATOM 3893 C CA . LEU B 1 243 ? 10.624 13.727 5.959 1.00 84.41 240 LEU B CA 1
ATOM 3894 C C . LEU B 1 243 ? 9.930 13.460 7.285 1.00 86.59 240 LEU B C 1
ATOM 3895 O O . LEU B 1 243 ? 10.572 13.207 8.307 1.00 86.39 240 LEU B O 1
ATOM 3900 N N . SER B 1 244 ? 8.609 13.497 7.257 1.00 88.49 241 SER B N 1
ATOM 3901 C CA . SER B 1 244 ? 7.847 13.235 8.466 1.00 91.11 241 SER B CA 1
ATOM 3902 C C . SER B 1 244 ? 8.021 11.792 8.893 1.00 93.58 241 SER B C 1
ATOM 3903 O O . SER B 1 244 ? 8.099 11.500 10.079 1.00 96.38 241 SER B O 1
ATOM 3906 N N . SER B 1 245 ? 8.115 10.891 7.924 1.00 94.41 242 SER B N 1
ATOM 3907 C CA . SER B 1 245 ? 8.262 9.453 8.203 1.00 97.38 242 SER B CA 1
ATOM 3908 C C . SER B 1 245 ? 9.587 9.026 8.808 1.00 97.14 242 SER B C 1
ATOM 3909 O O . SER B 1 245 ? 10.611 9.626 8.503 1.00 95.94 242 SER B O 1
ATOM 3912 N N . PRO B 1 246 ? 9.586 7.972 9.641 1.00 100.70 243 PRO B N 1
ATOM 3913 C CA . PRO B 1 246 ? 10.860 7.508 10.187 1.00 101.06 243 PRO B CA 1
ATOM 3914 C C . PRO B 1 246 ? 11.748 6.877 9.093 1.00 100.53 243 PRO B C 1
ATOM 3915 O O . PRO B 1 246 ? 12.859 6.405 9.389 1.00 100.41 243 PRO B O 1
ATOM 3919 N N . LEU B 1 247 ? 11.257 6.866 7.846 1.00 99.90 244 LEU B N 1
ATOM 3920 C CA . LEU B 1 247 ? 12.042 6.364 6.719 1.00 98.81 244 LEU B CA 1
ATOM 3921 C C . LEU B 1 247 ? 13.161 7.322 6.406 1.00 95.21 244 LEU B C 1
ATOM 3922 O O . LEU B 1 247 ? 14.086 6.944 5.704 1.00 96.43 244 LEU B O 1
ATOM 3927 N N . SER B 1 248 ? 13.051 8.564 6.882 1.00 92.79 245 SER B N 1
ATOM 3928 C CA . SER B 1 248 ? 14.021 9.625 6.589 1.00 88.85 245 SER B CA 1
ATOM 3929 C C . SER B 1 248 ? 14.997 9.881 7.713 1.00 87.72 245 SER B C 1
ATOM 3930 O O . SER B 1 248 ? 15.522 10.992 7.837 1.00 85.78 245 SER B O 1
ATOM 3933 N N . SER B 1 249 ? 15.267 8.867 8.515 1.00 89.45 246 SER B N 1
ATOM 3934 C CA . SER B 1 249 ? 16.137 9.043 9.671 1.00 89.00 246 SER B CA 1
ATOM 3935 C C . SER B 1 249 ? 17.575 9.401 9.353 1.00 86.06 246 SER B C 1
ATOM 3936 O O . SER B 1 249 ? 18.313 9.751 10.259 1.00 86.42 246 SER B O 1
ATOM 3939 N N . ALA B 1 250 ? 17.998 9.301 8.099 1.00 83.50 247 ALA B N 1
ATOM 3940 C CA . ALA B 1 250 ? 19.382 9.651 7.795 1.00 80.25 247 ALA B CA 1
ATOM 3941 C C . ALA B 1 250 ? 19.588 11.147 7.453 1.00 77.46 247 ALA B C 1
ATOM 3942 O O . ALA B 1 250 ? 20.733 11.607 7.276 1.00 75.41 247 ALA B O 1
ATOM 3944 N N . ILE B 1 251 ? 18.485 11.889 7.365 1.00 75.82 248 ILE B N 1
ATOM 3945 C CA . ILE B 1 251 ? 18.512 13.308 7.063 1.00 72.34 248 ILE B CA 1
ATOM 3946 C C . ILE B 1 251 ? 18.264 14.073 8.348 1.00 72.96 248 ILE B C 1
ATOM 3947 O O . ILE B 1 251 ? 17.152 14.047 8.893 1.00 74.89 248 ILE B O 1
ATOM 3952 N N . ASN B 1 252 ? 19.298 14.756 8.824 1.00 71.28 249 ASN B N 1
ATOM 3953 C CA . ASN B 1 252 ? 19.191 15.541 10.014 1.00 71.22 249 ASN B CA 1
ATOM 3954 C C . ASN B 1 252 ? 20.095 16.731 9.766 1.00 70.79 249 ASN B C 1
ATOM 3955 O O . ASN B 1 252 ? 21.203 16.552 9.246 1.00 70.47 249 ASN B O 1
ATOM 3960 N N . GLY B 1 253 ? 19.628 17.939 10.105 1.00 70.64 250 GLY B N 1
ATOM 3961 C CA . GLY B 1 253 ? 20.411 19.148 9.890 1.00 68.51 250 GLY B CA 1
ATOM 3962 C C . GLY B 1 253 ? 20.595 19.553 8.426 1.00 67.17 250 GLY B C 1
ATOM 3963 O O . GLY B 1 253 ? 21.555 20.275 8.100 1.00 66.73 250 GLY B O 1
ATOM 3964 N N . SER B 1 254 ? 19.700 19.107 7.545 1.00 66.13 251 SER B N 1
ATOM 3965 C CA . SER B 1 254 ? 19.766 19.480 6.137 1.00 65.02 251 SER B CA 1
ATOM 3966 C C . SER B 1 254 ? 18.788 20.573 5.713 1.00 64.74 251 SER B C 1
ATOM 3967 O O . SER B 1 254 ? 17.833 20.859 6.397 1.00 68.14 251 SER B O 1
ATOM 3970 N N . ALA B 1 255 ? 19.064 21.215 4.596 1.00 62.99 252 ALA B N 1
ATOM 3971 C CA . ALA B 1 255 ? 18.130 22.146 4.019 1.00 63.08 252 ALA B CA 1
ATOM 3972 C C . ALA B 1 255 ? 17.971 21.640 2.565 1.00 64.96 252 ALA B C 1
ATOM 3973 O O . ALA B 1 255 ? 18.855 21.739 1.723 1.00 63.81 252 ALA B O 1
ATOM 3975 N N . LEU B 1 256 ? 16.833 21.048 2.271 1.00 68.29 253 LEU B N 1
ATOM 3976 C CA . LEU B 1 256 ? 16.689 20.478 0.951 1.00 69.17 253 LEU B CA 1
ATOM 3977 C C . LEU B 1 256 ? 15.944 21.409 0.053 1.00 69.09 253 LEU B C 1
ATOM 3978 O O . LEU B 1 256 ? 14.908 21.948 0.429 1.00 69.32 253 LEU B O 1
ATOM 3983 N N . ARG B 1 257 ? 16.515 21.626 -1.119 1.00 69.20 254 ARG B N 1
ATOM 3984 C CA . ARG B 1 257 ? 15.895 22.455 -2.115 1.00 69.32 254 ARG B CA 1
ATOM 3985 C C . ARG B 1 257 ? 14.896 21.709 -2.923 1.00 71.83 254 ARG B C 1
ATOM 3986 O O . ARG B 1 257 ? 15.225 20.676 -3.524 1.00 74.09 254 ARG B O 1
ATOM 3994 N N . ILE B 1 258 ? 13.689 22.257 -2.949 1.00 71.48 255 ILE B N 1
ATOM 3995 C CA . ILE B 1 258 ? 12.610 21.734 -3.757 1.00 73.43 255 ILE B CA 1
ATOM 3996 C C . ILE B 1 258 ? 12.054 22.918 -4.536 1.00 73.99 255 ILE B C 1
ATOM 3997 O O . ILE B 1 258 ? 10.957 23.387 -4.302 1.00 74.97 255 ILE B O 1
ATOM 4002 N N . ASP B 1 259 ? 12.855 23.384 -5.486 1.00 73.66 256 ASP B N 1
ATOM 4003 C CA . ASP B 1 259 ? 12.521 24.563 -6.241 1.00 73.30 256 ASP B CA 1
ATOM 4004 C C . ASP B 1 259 ? 12.464 24.369 -7.734 1.00 73.31 256 ASP B C 1
ATOM 4005 O O . ASP B 1 259 ? 12.611 25.335 -8.473 1.00 75.06 256 ASP B O 1
ATOM 4010 N N . GLY B 1 260 ? 12.317 23.152 -8.211 1.00 72.70 257 GLY B N 1
ATOM 4011 C CA . GLY B 1 260 ? 12.253 22.946 -9.665 1.00 73.91 257 GLY B CA 1
ATOM 4012 C C . GLY B 1 260 ? 13.353 23.587 -10.502 1.00 72.95 257 GLY B C 1
ATOM 4013 O O . GLY B 1 260 ? 13.178 23.860 -11.684 1.00 72.98 257 GLY B O 1
ATOM 4014 N N . GLY B 1 261 ? 14.488 23.862 -9.870 1.00 72.73 258 GLY B N 1
ATOM 4015 C CA . GLY B 1 261 ? 15.639 24.448 -10.567 1.00 72.90 258 GLY B CA 1
ATOM 4016 C C . GLY B 1 261 ? 15.970 25.904 -10.308 1.00 71.48 258 GLY B C 1
ATOM 4017 O O . GLY B 1 261 ? 17.090 26.323 -10.554 1.00 70.57 258 GLY B O 1
ATOM 4018 N N . LEU B 1 262 ? 15.022 26.675 -9.788 1.00 71.95 259 LEU B N 1
ATOM 4019 C CA . LEU B 1 262 ? 15.258 28.117 -9.551 1.00 71.56 259 LEU B CA 1
ATOM 4020 C C . LEU B 1 262 ? 16.684 28.588 -9.240 1.00 69.28 259 LEU B C 1
ATOM 4021 O O . LEU B 1 262 ? 17.257 29.310 -10.040 1.00 70.90 259 LEU B O 1
ATOM 4026 N N . VAL B 1 263 ? 17.236 28.167 -8.103 1.00 67.51 260 VAL B N 1
ATOM 4027 C CA . VAL B 1 263 ? 18.579 28.559 -7.624 1.00 65.92 260 VAL B CA 1
ATOM 4028 C C . VAL B 1 263 ? 19.720 27.967 -8.489 1.00 66.73 260 VAL B C 1
ATOM 4029 O O . VAL B 1 263 ? 19.951 26.762 -8.416 1.00 67.68 260 VAL B O 1
ATOM 4033 N N . ARG B 1 264 ? 20.419 28.766 -9.313 1.00 66.47 261 ARG B N 1
ATOM 4034 C CA . ARG B 1 264 ? 21.482 28.171 -10.136 1.00 67.43 261 ARG B CA 1
ATOM 4035 C C . ARG B 1 264 ? 22.734 27.956 -9.286 1.00 66.07 261 ARG B C 1
ATOM 4036 O O . ARG B 1 264 ? 23.658 28.769 -9.255 1.00 65.91 261 ARG B O 1
ATOM 4044 N N . SER B 1 265 ? 22.771 26.837 -8.598 1.00 67.03 262 SER B N 1
ATOM 4045 C CA . SER B 1 265 ? 23.883 26.578 -7.705 1.00 68.66 262 SER B CA 1
ATOM 4046 C C . SER B 1 265 ? 24.079 25.116 -7.547 1.00 69.02 262 SER B C 1
ATOM 4047 O O . SER B 1 265 ? 23.089 24.381 -7.431 1.00 70.48 262 SER B O 1
ATOM 4050 N N . VAL B 1 266 ? 25.348 24.692 -7.578 1.00 69.62 263 VAL B N 1
ATOM 4051 C CA . VAL B 1 266 ? 25.709 23.279 -7.392 1.00 69.77 263 VAL B CA 1
ATOM 4052 C C . VAL B 1 266 ? 25.558 23.053 -5.904 1.00 69.53 263 VAL B C 1
ATOM 4053 O O . VAL B 1 266 ? 25.795 21.982 -5.396 1.00 68.49 263 VAL B O 1
ATOM 4057 N N . PHE B 1 267 ? 25.074 24.095 -5.239 1.00 71.55 264 PHE B N 1
ATOM 4058 C CA . PHE B 1 267 ? 24.850 24.120 -3.805 1.00 72.22 264 PHE B CA 1
ATOM 4059 C C . PHE B 1 267 ? 26.185 23.787 -3.075 1.00 72.25 264 PHE B C 1
ATOM 4060 O O . PHE B 1 267 ? 27.166 24.563 -3.156 1.00 70.41 264 PHE B O 1
#

InterPro domains:
  IPR002347 Short-chain dehydrogenase/reductase SDR [PF00106] (8-193)
  IPR002347 Short-chain dehydrogenase/reductase SDR [PR00080] (81-92)
  IPR002347 Short-chain dehydrogenase/reductase SDR [PR00080] (134-142)
  IPR002347 Short-chain dehydrogenase/reductase SDR [PR00080] (154-173)
  IPR002347 Short-chain dehydrogenase/reductase SDR [PR00081] (9-26)
  IPR002347 Short-chain dehydrogenase/reductase SDR [PR00081] (81-92)
  IPR002347 Short-chain dehydrogenase/reductase SDR [PR00081] (128-144)
  IPR002347 Short-chain dehydrogenase/reductase SDR [PR00081] (154-173)
  IPR002347 Short-chain dehydrogenase/reductase SDR [PR00081] (175-192)
  IPR002347 Short-chain dehydrogenase/reductase SDR [PR00081] (223-243)
  IPR036291 NAD(P)-binding domain superfamily [SSF51735] (6-259)
  IPR050259 Short-chain dehydrogenases/reductases [PTHR42879] (3-260)

Solvent-accessible surface area: 24147 Å² total

CATH classification: 3.40.50.720